Protein AF-A0AAJ2TAB6-F1 (afdb_monomer_lite)

Sequence (459 aa):
GFGIHHCTPSIFWYNSMVNNMILDPRMSVGETIATPDCRAKLVYSSDSETVVTPAGTFKNCSYYKSSGEKAGLTSCETWFCPGVGIVAQNWTRHGDSHRCELSEYSVKGDGLLPLEVGNKWNYKLIDAERIYDSESIFEVIYNDGNTVNLSGSCYLRPASYKDTWEGNMLRARENYYRGKGKDEYLDPSILKYLDRAETQAETRRQKVHTKYAKRVMTRIMNTDRSVKPDCTEIGRWNFFGVETIKRDGTDVLHDADMRKYSFEWKICDYWSDETSKILYNFLYEIISDDNGRLWSDMWVPGYHQETPLIPEKGYDGFTNGKLTIDVLGDETTETPAGVFENCRHVKYSMHAEKGGIWYFKGDFELWYAKGVGLVKLSRPLKTSNIWQLTEYRGTGEGYFPFGDGFFRRYEPETLGEGLHASVEYEFVADGEQMYIIKDALGTQDREVFEELERRAKEQ

pLDDT: mean 92.01, std 8.7, range [25.64, 98.75]

Secondary structure (DSSP, 8-state):
---STTTS--HHHHHTTTTT-S--TTPPTT-EEE-TTSSEEEEEEEEEEEEEETTEEEEEEEEEEEEEEETTEEEEEEEEETTTEEEEEEEEETTEEEEEEEEEEE--SSSSS---TT-EEEEEEE-SSEEEEEEEEEEEEEE-SS-EEEEEEEEEEEEEE-SSHHHHHHHHHHHSEESSGGG-EE-GGGHHHHHHHHHH--SHHHHHHHHHHHHHHHHHHHT-TTT-TT-SEEESEEEEEEEEEEEETTEEEEE---TTS-EEEE--TT--TTGGGGGGG-TTHHHHHHHS-SEETT--TT-EEEEEE-GGGT-TT-BSEEEEEEEEEEEEEEETTEEEEEEEEEEEEEE-SB-S-GGG-EEEEEEEETTTEEEEEEEE-SSEEEEEEEEEE---SSSS---TT-EEEEEES---TTEEEEEEEEEEEETTEEEEEEEEEEEEEHHHHHHHHHHHHH-

Structure (mmCIF, N/CA/C/O backbone):
data_AF-A0AAJ2TAB6-F1
#
_entry.id   AF-A0AAJ2TAB6-F1
#
loop_
_atom_site.group_PDB
_atom_site.id
_atom_site.type_symbol
_atom_site.label_atom_id
_atom_site.label_alt_id
_atom_site.label_comp_id
_atom_site.label_asym_id
_atom_site.label_entity_id
_atom_site.label_seq_id
_atom_site.pdbx_PDB_ins_code
_atom_site.Cartn_x
_atom_site.Cartn_y
_atom_site.Cartn_z
_atom_site.occupancy
_atom_site.B_iso_or_equiv
_atom_site.auth_seq_id
_atom_site.auth_comp_id
_atom_site.auth_asym_id
_atom_site.auth_atom_id
_atom_site.pdbx_PDB_model_num
ATOM 1 N N . GLY A 1 1 ? 2.211 15.617 8.574 1.00 25.64 1 GLY A N 1
ATOM 2 C CA . GLY A 1 1 ? 1.386 15.295 9.751 1.00 25.64 1 GLY A CA 1
ATOM 3 C C . GLY A 1 1 ? -0.078 15.334 9.380 1.00 25.64 1 GLY A C 1
ATOM 4 O O . GLY A 1 1 ? -0.775 16.243 9.794 1.00 25.64 1 GLY A O 1
ATOM 5 N N . PHE A 1 2 ? -0.524 14.366 8.587 1.00 29.45 2 PHE A N 1
ATOM 6 C CA . PHE A 1 2 ? -1.915 13.919 8.568 1.00 29.45 2 PHE A CA 1
ATOM 7 C C . PHE A 1 2 ? -1.942 12.771 9.580 1.00 29.45 2 PHE A C 1
ATOM 9 O O . PHE A 1 2 ? -1.091 11.897 9.439 1.00 29.45 2 PHE A O 1
ATOM 16 N N . GLY A 1 3 ? -2.762 12.765 10.640 1.00 35.72 3 GLY A N 1
ATOM 17 C CA . GLY A 1 3 ? -2.614 11.619 11.554 1.00 35.72 3 GLY A CA 1
ATOM 18 C C . GLY A 1 3 ? -3.420 11.459 12.834 1.00 35.72 3 GLY A C 1
ATOM 19 O O . GLY A 1 3 ? -3.219 10.436 13.468 1.00 35.72 3 GLY A O 1
ATOM 20 N N . ILE A 1 4 ? -4.272 12.393 13.280 1.00 44.47 4 ILE A N 1
ATOM 21 C CA . ILE A 1 4 ? -4.983 12.176 14.569 1.00 44.47 4 ILE A CA 1
ATOM 22 C C . ILE A 1 4 ? -6.487 12.504 14.513 1.00 44.47 4 ILE A C 1
ATOM 24 O O . ILE A 1 4 ? -7.276 11.950 15.274 1.00 44.47 4 ILE A O 1
ATOM 28 N N . HIS A 1 5 ? -6.949 13.329 13.567 1.00 47.50 5 HIS A N 1
ATOM 29 C CA . HIS A 1 5 ? -8.364 13.731 13.528 1.00 47.50 5 HIS A CA 1
ATOM 30 C C . HIS A 1 5 ? -9.346 12.630 13.075 1.00 47.50 5 HIS A C 1
ATOM 32 O O . HIS A 1 5 ? -10.544 12.770 13.316 1.00 47.50 5 HIS A O 1
ATOM 38 N N . HIS A 1 6 ? -8.893 11.558 12.416 1.00 51.75 6 HIS A N 1
ATOM 39 C CA . HIS A 1 6 ? -9.766 10.451 11.979 1.00 51.75 6 HIS A CA 1
ATOM 40 C C . HIS A 1 6 ? -10.062 9.438 13.100 1.00 51.75 6 HIS A C 1
ATOM 42 O O . HIS A 1 6 ? -11.167 8.901 13.150 1.00 51.75 6 HIS A O 1
ATOM 48 N N . CYS A 1 7 ? -9.131 9.260 14.042 1.00 58.00 7 CYS A N 1
ATOM 49 C CA . CYS A 1 7 ? -9.226 8.284 15.131 1.00 58.00 7 CYS A CA 1
ATOM 50 C C . CYS A 1 7 ? -9.629 8.882 16.493 1.00 58.00 7 CYS A C 1
ATOM 52 O O . CYS A 1 7 ? -9.710 8.148 17.475 1.00 58.00 7 CYS A O 1
ATOM 54 N N . THR A 1 8 ? -9.884 10.196 16.577 1.00 66.12 8 THR A N 1
ATOM 55 C CA . THR A 1 8 ? -10.324 10.848 17.826 1.00 66.12 8 THR A CA 1
ATOM 56 C C . THR A 1 8 ? -11.757 10.408 18.171 1.00 66.12 8 THR A C 1
ATOM 58 O O . THR A 1 8 ? -12.668 10.748 17.412 1.00 66.12 8 THR A O 1
ATOM 61 N N . PRO A 1 9 ? -12.009 9.709 19.296 1.00 71.94 9 PRO A N 1
ATOM 62 C CA . PRO A 1 9 ? -13.340 9.204 19.631 1.00 71.94 9 PRO A CA 1
ATOM 63 C C . PRO A 1 9 ? -14.339 10.342 19.891 1.00 71.94 9 PRO A C 1
ATOM 65 O O . PRO A 1 9 ? -14.416 10.905 20.979 1.00 71.94 9 PRO A O 1
ATOM 68 N N . SER A 1 10 ? -15.139 10.688 18.881 1.00 83.81 10 SER A N 1
ATOM 69 C CA . SER A 1 10 ? -16.213 11.690 18.968 1.00 83.81 10 SER A CA 1
ATOM 70 C C . SER A 1 10 ? -17.568 11.009 19.188 1.00 83.81 10 SER A C 1
ATOM 72 O O . SER A 1 10 ? -18.512 11.214 18.427 1.00 83.81 10 SER A O 1
ATOM 74 N N . ILE A 1 11 ? -17.642 10.181 20.234 1.00 88.31 11 ILE A N 1
ATOM 75 C CA . ILE A 1 11 ? -18.688 9.175 20.510 1.00 88.31 11 ILE A CA 1
ATOM 76 C C . ILE A 1 11 ? -20.123 9.656 20.236 1.00 88.31 11 ILE A C 1
ATOM 78 O O . ILE A 1 11 ? -20.888 9.022 19.503 1.00 88.31 11 ILE 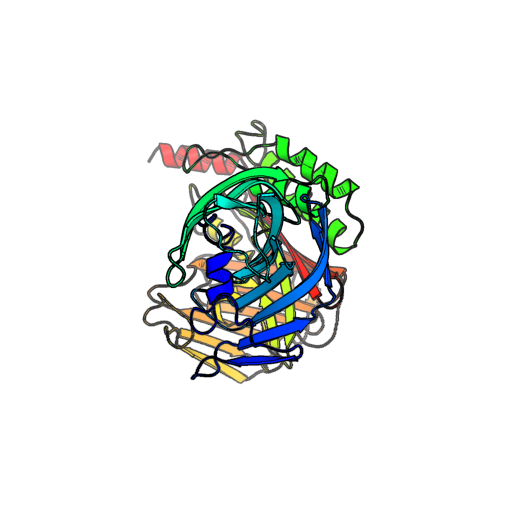A O 1
ATOM 82 N N . PHE A 1 12 ? -20.492 10.797 20.820 1.00 88.94 12 PHE A N 1
ATOM 83 C CA . PHE A 1 12 ? -21.835 11.369 20.701 1.00 88.94 12 PHE A CA 1
ATOM 84 C C . PHE A 1 12 ? -22.065 12.045 19.345 1.00 88.94 12 PHE A C 1
ATOM 86 O O . PHE A 1 12 ? -23.151 11.948 18.776 1.00 88.94 12 PHE A O 1
ATOM 93 N N . TRP A 1 13 ? -21.034 12.688 18.789 1.00 88.19 13 TRP A N 1
ATOM 94 C CA . TRP A 1 13 ? -21.122 13.335 17.481 1.00 88.19 13 TRP A CA 1
ATOM 95 C C . TRP A 1 13 ? -21.309 12.309 16.360 1.00 88.19 13 TRP A C 1
ATOM 97 O O . TRP A 1 13 ? -22.159 12.518 15.495 1.00 88.19 13 TRP A O 1
ATOM 107 N N . TYR A 1 14 ? -20.599 11.176 16.404 1.00 88.12 14 TYR A N 1
ATOM 108 C CA . TYR A 1 14 ? -20.730 10.113 15.401 1.00 88.12 14 TYR A CA 1
ATOM 109 C C . TYR A 1 14 ? -22.141 9.508 15.357 1.00 88.12 14 TYR A C 1
ATOM 111 O O . TYR A 1 14 ? -22.612 9.157 14.279 1.00 88.12 14 TYR A O 1
ATOM 119 N N . ASN A 1 15 ? -22.848 9.447 16.491 1.00 87.06 15 ASN A N 1
ATOM 120 C CA . ASN A 1 15 ? -24.252 9.020 16.521 1.00 87.06 15 ASN A CA 1
ATOM 121 C C . ASN A 1 15 ? -25.215 10.053 15.927 1.00 87.06 15 ASN A C 1
ATOM 123 O O . ASN A 1 15 ? -26.248 9.681 15.389 1.00 87.06 15 ASN A O 1
ATOM 127 N N . SER A 1 16 ? -24.861 11.341 15.938 1.00 88.06 16 SER A N 1
ATOM 128 C CA . SER A 1 16 ? -25.707 12.432 15.429 1.00 88.06 16 SER A CA 1
ATOM 129 C C . SER A 1 16 ? -25.766 12.535 13.893 1.00 88.06 16 SER A C 1
ATOM 131 O O . SER A 1 16 ? -26.128 13.575 13.334 1.00 88.06 16 SER A O 1
ATOM 133 N N . MET A 1 17 ? -25.362 11.490 13.165 1.00 85.00 17 MET A N 1
ATOM 134 C CA . MET A 1 17 ? -25.248 11.524 11.704 1.00 85.00 17 MET A CA 1
ATOM 135 C C . MET A 1 17 ? -26.592 11.820 11.028 1.00 85.00 17 MET A C 1
ATOM 137 O O . MET A 1 17 ? -26.655 12.646 10.118 1.00 85.00 17 MET A O 1
ATOM 141 N N . VAL A 1 18 ? -27.672 11.206 11.511 1.00 88.81 18 VAL A N 1
ATOM 142 C CA . VAL A 1 18 ? -29.007 11.304 10.912 1.00 88.81 18 VAL A CA 1
ATOM 143 C C . VAL A 1 18 ? -29.822 12.353 11.656 1.00 88.81 18 VAL A C 1
ATOM 145 O O . VAL A 1 18 ? -30.087 12.211 12.844 1.00 88.81 18 VAL A O 1
ATOM 148 N N . ASN A 1 19 ? -30.203 13.432 10.965 1.00 87.06 19 ASN A N 1
ATOM 149 C CA . ASN A 1 19 ? -31.017 14.530 11.510 1.00 87.06 19 ASN A CA 1
ATOM 150 C C . ASN A 1 19 ? -30.470 15.163 12.814 1.00 87.06 19 ASN A C 1
ATOM 152 O O . ASN A 1 19 ? -31.238 15.717 13.593 1.00 87.06 19 ASN A O 1
ATOM 156 N N . ASN A 1 20 ? -29.151 15.097 13.057 1.00 86.75 20 ASN A N 1
ATOM 157 C CA . ASN A 1 20 ? -28.505 15.530 14.311 1.00 86.75 20 ASN A CA 1
ATOM 158 C C . ASN A 1 20 ? -29.030 14.816 15.571 1.00 86.75 20 ASN A C 1
ATOM 160 O O . ASN A 1 20 ? -28.888 15.322 16.682 1.00 86.75 20 ASN A O 1
ATOM 164 N N . MET A 1 21 ? -29.616 13.633 15.403 1.00 88.38 21 MET A N 1
ATOM 165 C CA . MET A 1 21 ? -30.231 12.856 16.469 1.00 88.38 21 MET A CA 1
ATOM 166 C C . MET A 1 21 ? -29.274 11.776 16.966 1.00 88.38 21 MET A C 1
ATOM 168 O O . MET A 1 21 ? -28.745 11.018 16.165 1.00 88.38 21 MET A O 1
ATOM 172 N N . ILE A 1 22 ? -29.065 11.698 18.281 1.00 86.69 22 ILE A N 1
ATOM 173 C CA . ILE A 1 22 ? -28.195 10.683 18.902 1.00 86.69 22 ILE A CA 1
ATOM 174 C C . ILE A 1 22 ? -28.931 9.345 19.063 1.00 86.69 22 ILE A C 1
ATOM 176 O O . ILE A 1 22 ? -28.333 8.286 18.905 1.00 86.69 22 ILE A O 1
ATOM 180 N N . LEU A 1 23 ? -30.222 9.403 19.394 1.00 88.06 23 LEU A N 1
ATOM 181 C CA . LEU A 1 23 ? -31.091 8.259 19.649 1.00 88.06 23 LEU A CA 1
ATOM 182 C C . LEU A 1 23 ? -32.547 8.696 19.439 1.00 88.06 23 LEU A C 1
ATOM 184 O O . LEU A 1 23 ? -32.908 9.796 19.859 1.00 88.06 23 LEU A O 1
ATOM 188 N N . ASP A 1 24 ? -33.382 7.833 18.859 1.00 88.75 24 ASP A N 1
ATOM 189 C CA . ASP A 1 24 ? -34.840 7.956 18.955 1.00 88.75 24 ASP A CA 1
ATOM 190 C C . ASP A 1 24 ? -35.382 6.810 19.822 1.00 88.75 24 ASP A C 1
ATOM 192 O O . ASP A 1 24 ? -35.440 5.670 19.358 1.00 88.75 24 ASP A O 1
ATOM 196 N N . PRO A 1 25 ? -35.786 7.074 21.077 1.00 83.44 25 PRO A N 1
ATOM 197 C CA . PRO A 1 25 ? -36.257 6.030 21.984 1.00 83.44 25 PRO A CA 1
ATOM 198 C C . PRO A 1 25 ? -37.608 5.429 21.571 1.00 83.44 25 PRO A C 1
ATOM 200 O O . PRO A 1 25 ? -38.064 4.481 22.202 1.00 83.44 25 PRO A O 1
ATOM 203 N N . ARG A 1 26 ? -38.273 5.985 20.550 1.00 89.44 26 ARG A N 1
ATOM 204 C CA . ARG A 1 26 ? -39.550 5.475 20.033 1.00 89.44 26 ARG A CA 1
ATOM 205 C C . ARG A 1 26 ? -39.356 4.398 18.971 1.00 89.44 26 ARG A C 1
ATOM 207 O O . ARG A 1 26 ? -40.342 3.775 18.589 1.00 89.44 26 ARG A O 1
ATOM 214 N N . MET A 1 27 ? -38.125 4.208 18.488 1.00 93.81 27 MET A N 1
ATOM 215 C CA . MET A 1 27 ? -37.850 3.203 17.473 1.00 93.81 27 MET A CA 1
ATOM 216 C C . MET A 1 27 ? -38.076 1.789 18.008 1.00 93.81 27 MET A C 1
ATOM 218 O O . MET A 1 27 ? -37.669 1.450 19.119 1.00 93.81 27 MET A O 1
ATOM 222 N N . SER A 1 28 ? -38.661 0.947 17.166 1.00 95.12 28 SER A N 1
ATOM 223 C CA . SER A 1 28 ? -38.754 -0.501 17.358 1.00 95.12 28 SER A CA 1
ATOM 224 C C . SER A 1 28 ? -37.686 -1.234 16.542 1.00 95.12 28 SER A C 1
ATOM 226 O O . SER A 1 28 ? -37.179 -0.715 15.546 1.00 95.12 28 SER A O 1
ATOM 228 N N . VAL A 1 29 ? -37.330 -2.454 16.952 1.00 96.69 29 VAL A N 1
ATOM 229 C CA . VAL A 1 29 ? -36.357 -3.278 16.216 1.00 96.69 29 VAL A CA 1
ATOM 230 C C . VAL A 1 29 ? -36.832 -3.493 14.772 1.00 96.69 29 VAL A C 1
ATOM 232 O O . VAL A 1 29 ? -37.985 -3.845 14.529 1.00 96.69 29 VAL A O 1
ATOM 235 N N . GLY A 1 30 ? -35.935 -3.270 13.813 1.00 95.25 30 GLY A N 1
ATOM 236 C CA . GLY A 1 30 ? -36.188 -3.311 12.372 1.00 95.25 30 GLY A CA 1
ATOM 237 C C . GLY A 1 30 ? -36.576 -1.963 11.753 1.00 95.25 30 GLY A C 1
ATOM 238 O O . GLY A 1 30 ? -36.554 -1.833 10.528 1.00 95.25 30 GLY A O 1
ATOM 239 N N . GLU A 1 31 ? -36.900 -0.944 12.554 1.00 96.69 31 GLU A N 1
ATOM 240 C CA . GLU A 1 31 ? -37.266 0.369 12.023 1.00 96.69 31 GLU A CA 1
ATOM 241 C C . GLU A 1 31 ? -36.066 1.135 11.459 1.00 96.69 31 GLU A C 1
ATOM 243 O O . GLU A 1 31 ? -34.920 0.993 11.895 1.00 96.69 31 GLU A O 1
ATOM 248 N N . THR A 1 32 ? -36.356 1.983 10.470 1.00 94.75 32 THR A N 1
ATOM 249 C CA . THR A 1 32 ? -35.375 2.827 9.785 1.00 94.75 32 THR A CA 1
ATOM 250 C C . THR A 1 32 ? -35.862 4.269 9.730 1.00 94.75 32 THR A C 1
ATOM 252 O O . THR A 1 32 ? -36.973 4.537 9.279 1.00 94.75 32 THR A O 1
ATOM 255 N N . ILE A 1 33 ? -34.995 5.205 10.112 1.00 93.50 33 ILE A N 1
ATOM 256 C CA . ILE A 1 33 ? -35.177 6.646 9.913 1.00 93.50 33 ILE A CA 1
ATOM 257 C C . ILE A 1 33 ? -34.182 7.103 8.850 1.00 93.50 33 ILE A C 1
ATOM 259 O O . ILE A 1 33 ? -33.009 6.741 8.900 1.00 93.50 33 ILE A O 1
ATOM 263 N N . ALA A 1 34 ? -34.631 7.910 7.893 1.00 91.75 34 ALA A N 1
ATOM 264 C CA . ALA A 1 34 ? -33.778 8.494 6.862 1.00 91.75 34 ALA A CA 1
ATOM 265 C C . ALA A 1 34 ? -33.783 10.025 6.939 1.00 91.75 34 ALA A C 1
ATOM 267 O O . ALA A 1 34 ? -34.739 10.639 7.424 1.00 91.75 34 ALA A O 1
ATOM 268 N N . THR A 1 35 ? -32.717 10.653 6.446 1.00 86.50 35 THR A N 1
ATOM 269 C CA . THR A 1 35 ? -32.728 12.091 6.151 1.00 86.50 35 THR A CA 1
ATOM 270 C C . THR A 1 35 ? -33.743 12.396 5.039 1.00 86.50 35 THR A C 1
ATOM 272 O O . THR A 1 35 ? -34.036 11.513 4.229 1.00 86.50 35 THR A O 1
ATOM 275 N N . PRO A 1 36 ? -34.277 13.631 4.941 1.00 85.75 36 PRO A N 1
ATOM 276 C CA . PRO A 1 36 ? -35.247 13.988 3.898 1.00 85.75 36 PRO A CA 1
ATOM 277 C C . PRO A 1 36 ? -34.757 13.721 2.466 1.00 85.75 36 PRO A C 1
ATOM 279 O O . PRO A 1 36 ? -35.545 13.382 1.590 1.00 85.75 36 PRO A O 1
ATOM 282 N N . ASP A 1 37 ? -33.448 13.837 2.236 1.00 83.50 37 ASP A N 1
ATOM 283 C CA . ASP A 1 37 ? -32.783 13.559 0.959 1.00 83.50 37 ASP A CA 1
ATOM 284 C C . ASP A 1 37 ? -32.368 12.084 0.781 1.00 83.50 37 ASP A C 1
ATOM 286 O O . ASP A 1 37 ? -31.726 11.736 -0.207 1.00 83.50 37 ASP A O 1
ATOM 290 N N . CYS A 1 38 ? -32.718 11.215 1.736 1.00 79.88 38 CYS A N 1
ATOM 291 C CA . CYS A 1 38 ? -32.396 9.787 1.780 1.00 79.88 38 CYS A CA 1
ATOM 292 C C . CYS A 1 38 ? -30.896 9.441 1.713 1.00 79.88 38 CYS A C 1
ATOM 294 O O . CYS A 1 38 ? -30.555 8.272 1.505 1.00 79.88 38 CYS A O 1
ATOM 296 N N . ARG A 1 39 ? -29.999 10.419 1.907 1.00 83.94 39 ARG A N 1
ATOM 297 C CA . ARG A 1 39 ? -28.544 10.212 1.834 1.00 83.94 39 ARG A CA 1
ATOM 298 C C . ARG A 1 39 ? -27.944 9.593 3.091 1.00 83.94 39 ARG A C 1
ATOM 300 O O . ARG A 1 39 ? -26.873 9.000 2.998 1.00 83.94 39 ARG A O 1
ATOM 307 N N . ALA A 1 40 ? -28.618 9.695 4.235 1.00 89.25 40 ALA A N 1
ATOM 308 C CA . ALA A 1 40 ? -28.221 9.004 5.454 1.00 89.25 40 ALA A CA 1
ATOM 309 C C . ALA A 1 40 ? -29.407 8.295 6.116 1.00 89.25 40 ALA A C 1
ATOM 311 O O . ALA A 1 40 ? -30.555 8.735 6.016 1.00 89.25 40 ALA A O 1
ATOM 312 N N . LYS A 1 41 ? -29.124 7.171 6.777 1.00 93.00 41 LYS A N 1
ATOM 313 C CA . LYS A 1 41 ? -30.112 6.274 7.385 1.00 93.00 41 LYS A CA 1
ATOM 314 C C . LYS A 1 41 ? -29.630 5.779 8.740 1.00 93.00 41 LYS A C 1
ATOM 316 O O . LYS A 1 41 ? -28.447 5.489 8.885 1.00 93.00 41 LYS A O 1
ATOM 321 N N . LEU A 1 42 ? -30.551 5.661 9.692 1.00 94.50 42 LEU A N 1
ATOM 322 C CA . LEU A 1 42 ? -30.377 5.078 11.020 1.00 94.50 42 LEU A CA 1
ATOM 323 C C . LEU A 1 42 ? -31.321 3.883 11.143 1.00 94.50 42 LEU A C 1
ATOM 325 O O . LEU A 1 42 ? -32.519 4.030 10.914 1.00 94.50 42 LEU A O 1
ATOM 329 N N . VAL A 1 43 ? -30.790 2.725 11.516 1.00 95.25 43 VAL A N 1
ATOM 330 C CA . VAL A 1 43 ? -31.527 1.465 11.658 1.00 95.25 43 VAL A CA 1
ATOM 331 C C . VAL A 1 43 ? -31.378 0.954 13.084 1.00 95.25 43 VAL A C 1
ATOM 333 O O . VAL A 1 43 ? -30.250 0.821 13.564 1.00 95.25 43 VAL A O 1
ATOM 336 N N . TYR A 1 44 ? -32.489 0.621 13.744 1.00 96.81 44 TYR A N 1
ATOM 337 C CA . TYR A 1 44 ? -32.458 -0.103 15.017 1.00 96.81 44 TYR A CA 1
ATOM 338 C C . TYR A 1 44 ? -32.441 -1.607 14.731 1.00 96.81 44 TYR A C 1
ATOM 340 O O . TYR A 1 44 ? -33.435 -2.170 14.289 1.00 96.81 44 TYR A O 1
ATOM 348 N N . SER A 1 45 ? -31.290 -2.253 14.902 1.00 96.44 45 SER A N 1
ATOM 349 C CA . SER A 1 45 ? -31.035 -3.582 14.331 1.00 96.44 45 SER A CA 1
ATOM 350 C C . SER A 1 45 ? -31.291 -4.742 15.297 1.00 96.44 45 SER A C 1
ATOM 352 O O . SER A 1 45 ? -31.707 -5.806 14.853 1.00 96.44 45 SER A O 1
ATOM 354 N N . SER A 1 46 ? -31.038 -4.568 16.596 1.00 96.69 46 SER A N 1
ATOM 355 C CA . SER A 1 46 ? -31.198 -5.623 17.614 1.00 96.69 46 SER A CA 1
ATOM 356 C C . SER A 1 46 ? -31.307 -5.009 19.007 1.00 96.69 46 SER A C 1
ATOM 358 O O . SER A 1 46 ? -30.724 -3.958 19.244 1.00 96.69 46 SER A O 1
ATOM 360 N N . ASP A 1 47 ? -32.013 -5.654 19.931 1.00 96.19 47 ASP A N 1
ATOM 361 C CA . ASP A 1 47 ? -32.149 -5.268 21.346 1.00 96.19 47 ASP A CA 1
ATOM 362 C C . ASP A 1 47 ? -31.668 -6.358 22.323 1.00 96.19 47 ASP A C 1
ATOM 364 O O . ASP A 1 47 ? -31.881 -6.278 23.534 1.00 96.19 47 ASP A O 1
ATOM 368 N N . SER A 1 48 ? -30.992 -7.380 21.798 1.00 96.94 48 SER A N 1
ATOM 369 C CA . SER A 1 48 ? -30.587 -8.579 22.542 1.00 96.94 48 SER A CA 1
ATOM 370 C C . SER A 1 48 ? -29.074 -8.817 22.539 1.00 96.94 48 SER A C 1
ATOM 372 O O . SER A 1 48 ? -28.600 -9.857 23.004 1.00 96.94 48 SER A O 1
ATOM 374 N N . GLU A 1 49 ? -28.293 -7.845 22.056 1.00 97.88 49 GLU A N 1
ATOM 375 C CA . GLU A 1 49 ? -26.847 -8.003 21.919 1.00 97.88 49 GLU A CA 1
ATOM 376 C C . GLU A 1 49 ? -26.166 -8.160 23.282 1.00 97.88 49 GLU A C 1
ATOM 378 O O . GLU A 1 49 ? -26.552 -7.551 24.285 1.00 97.88 49 GLU A O 1
ATOM 383 N N . THR A 1 50 ? -25.109 -8.969 23.312 1.00 98.19 50 THR A N 1
ATOM 384 C CA . THR A 1 50 ? -24.186 -9.036 24.447 1.00 98.19 50 THR A CA 1
ATOM 385 C C . THR A 1 50 ? -22.860 -8.417 24.035 1.00 98.19 50 THR A C 1
ATOM 387 O O . THR A 1 50 ? -22.233 -8.873 23.083 1.00 98.19 50 THR A O 1
ATOM 390 N N . VAL A 1 51 ? -22.420 -7.393 24.764 1.00 97.94 51 VAL A N 1
ATOM 391 C CA . VAL A 1 51 ? -21.186 -6.656 24.480 1.00 97.94 51 VAL A CA 1
ATOM 392 C C . VAL A 1 51 ? -20.212 -6.841 25.634 1.00 97.94 51 VAL A C 1
ATOM 394 O O . VAL A 1 51 ? -20.536 -6.571 26.790 1.00 97.94 51 VAL A O 1
ATOM 397 N N . VAL A 1 52 ? -19.005 -7.300 25.318 1.00 97.69 52 VAL A N 1
ATOM 398 C CA . VAL A 1 52 ? -17.904 -7.421 26.277 1.00 97.69 52 VAL A CA 1
ATOM 399 C C . VAL A 1 52 ? -16.952 -6.254 26.054 1.00 97.69 52 VAL A C 1
ATOM 401 O O . VAL A 1 52 ? -16.528 -6.018 24.927 1.00 97.69 52 VAL A O 1
ATOM 404 N N . THR A 1 53 ? -16.633 -5.528 27.121 1.00 96.94 53 THR A N 1
ATOM 405 C CA . THR A 1 53 ? -15.715 -4.385 27.111 1.00 96.94 53 THR A CA 1
ATOM 406 C C . THR A 1 53 ? -14.806 -4.444 28.343 1.00 96.94 53 THR A C 1
ATOM 408 O O . THR A 1 53 ? -15.042 -5.257 29.245 1.00 96.94 53 THR A O 1
ATOM 411 N N . PRO A 1 54 ? -13.791 -3.567 28.460 1.00 95.56 54 PRO A N 1
ATOM 412 C CA . PRO A 1 54 ? -12.986 -3.496 29.678 1.00 95.56 54 PRO A CA 1
ATOM 413 C C . PRO A 1 54 ? -13.792 -3.139 30.941 1.00 95.56 54 PRO A C 1
ATOM 415 O O . PRO A 1 54 ? -13.387 -3.526 32.034 1.00 95.56 54 PRO A O 1
ATOM 418 N N . ALA A 1 55 ? -14.933 -2.450 30.806 1.00 97.25 55 ALA A N 1
ATOM 419 C CA . ALA A 1 55 ? -15.829 -2.126 31.922 1.00 97.25 55 ALA A CA 1
ATOM 420 C C . ALA A 1 55 ? -16.693 -3.312 32.395 1.00 97.25 55 ALA A C 1
ATOM 422 O O . ALA A 1 55 ? -17.284 -3.241 33.474 1.00 97.25 55 ALA A O 1
ATOM 423 N N . GLY A 1 56 ? -16.807 -4.386 31.603 1.00 97.44 56 GLY A N 1
ATOM 424 C CA . GLY A 1 56 ? -17.586 -5.572 31.954 1.00 97.44 56 GLY A CA 1
ATOM 425 C C . GLY A 1 56 ? -18.312 -6.221 30.775 1.00 97.44 56 GLY A C 1
ATOM 426 O O . GLY A 1 56 ? -18.037 -5.959 29.608 1.00 97.44 56 GLY A O 1
ATOM 427 N N . THR A 1 57 ? -19.251 -7.115 31.092 1.00 98.31 57 THR A N 1
ATOM 428 C CA . THR A 1 57 ? -20.149 -7.744 30.111 1.00 98.31 57 THR A CA 1
ATOM 429 C C . THR A 1 57 ? -21.550 -7.168 30.259 1.00 98.31 57 THR A C 1
ATOM 431 O O . THR A 1 57 ? -22.173 -7.314 31.311 1.00 98.31 57 THR A O 1
ATOM 434 N N . PHE A 1 58 ? -22.052 -6.560 29.191 1.00 98.31 58 PHE A N 1
ATOM 435 C CA . PHE A 1 58 ? -23.369 -5.942 29.113 1.00 98.31 58 PHE A CA 1
ATOM 436 C C . PHE A 1 58 ? -24.283 -6.822 28.264 1.00 98.31 58 PHE A C 1
ATOM 438 O O . PHE A 1 58 ? -23.885 -7.273 27.193 1.00 98.31 58 PHE A O 1
ATOM 445 N N . LYS A 1 59 ? -25.489 -7.109 28.755 1.00 97.88 59 LYS A N 1
ATOM 446 C CA . LYS A 1 59 ? -26.484 -7.954 28.076 1.00 97.88 59 LYS A CA 1
ATOM 447 C C . LYS A 1 59 ? -27.700 -7.121 27.699 1.00 97.88 59 LYS A C 1
ATOM 449 O O . LYS A 1 59 ? -27.965 -6.116 28.355 1.00 97.88 59 LYS A O 1
ATOM 454 N N . ASN A 1 60 ? -28.466 -7.597 26.719 1.00 97.00 60 ASN A N 1
ATOM 455 C CA . ASN A 1 60 ? -29.668 -6.924 26.219 1.00 97.00 60 ASN A CA 1
ATOM 456 C C . ASN A 1 60 ? -29.352 -5.497 25.739 1.00 97.00 60 ASN A C 1
ATOM 458 O O . ASN A 1 60 ? -30.040 -4.535 26.080 1.00 97.00 60 ASN A O 1
ATOM 462 N N . CYS A 1 61 ? -28.232 -5.349 25.028 1.00 98.00 61 CYS A N 1
ATOM 463 C CA . CYS A 1 61 ? -27.833 -4.078 24.454 1.00 98.00 61 CYS A CA 1
ATOM 464 C C . CYS A 1 61 ? -28.601 -3.814 23.155 1.00 98.00 61 CYS A C 1
ATOM 466 O O . CYS A 1 61 ? -28.739 -4.691 22.301 1.00 98.00 61 CYS A O 1
ATOM 468 N N . SER A 1 62 ? -29.027 -2.568 22.989 1.00 97.50 62 SER A N 1
ATOM 469 C CA . SER A 1 62 ? -29.633 -2.047 21.773 1.00 97.50 62 SER A CA 1
ATOM 470 C C . SER A 1 62 ? -28.562 -1.653 20.763 1.00 97.50 62 SER A C 1
ATOM 472 O O . SER A 1 62 ? -27.730 -0.788 21.033 1.00 97.50 62 SER A O 1
ATOM 474 N N . TYR A 1 63 ? -28.596 -2.263 19.586 1.00 97.50 63 TYR A N 1
ATOM 475 C CA . TYR A 1 63 ? -27.666 -2.049 18.488 1.00 97.50 63 TYR A CA 1
ATOM 476 C C . TYR A 1 63 ? -28.289 -1.199 17.381 1.00 97.50 63 TYR A C 1
ATOM 478 O O . TYR A 1 63 ? -29.275 -1.586 16.749 1.00 97.50 63 TYR A O 1
ATOM 486 N N . TYR A 1 64 ? -27.670 -0.051 17.122 1.00 96.19 64 TYR A N 1
ATOM 487 C CA . TYR A 1 64 ? -28.056 0.891 16.080 1.00 96.19 64 TYR A CA 1
ATOM 488 C C . TYR A 1 64 ? -26.966 1.001 15.022 1.00 96.19 64 TYR A C 1
ATOM 490 O O . TYR A 1 64 ? -25.775 1.041 15.337 1.00 96.19 64 TYR A O 1
ATOM 498 N N . LYS A 1 65 ? -27.382 1.120 13.762 1.00 95.12 65 LYS A N 1
ATOM 499 C CA . LYS A 1 65 ? -26.485 1.311 12.624 1.00 95.12 65 LYS A CA 1
ATOM 500 C C . LYS A 1 65 ? -26.881 2.545 11.837 1.00 95.12 65 LYS A C 1
ATOM 502 O O . LYS A 1 65 ? -27.999 2.644 11.342 1.00 95.12 65 LYS A O 1
ATOM 507 N N . SER A 1 66 ? -25.938 3.461 11.688 1.00 92.81 66 SER A N 1
ATOM 508 C CA . SER A 1 66 ? -26.039 4.617 10.811 1.00 92.81 66 SER A CA 1
ATOM 509 C C . SER A 1 66 ? -25.142 4.446 9.586 1.00 92.81 66 SER A C 1
ATOM 511 O O . SER A 1 66 ? -24.039 3.902 9.672 1.00 92.81 66 SER A O 1
ATOM 513 N N . SER A 1 67 ? -25.639 4.882 8.433 1.00 92.44 67 SER A N 1
ATOM 514 C CA . SER A 1 67 ? -24.935 4.854 7.147 1.00 92.44 67 SER A CA 1
ATOM 515 C C . SER A 1 67 ? -25.286 6.093 6.333 1.00 92.44 67 SER A C 1
ATOM 517 O O . SER A 1 67 ? -26.388 6.621 6.474 1.00 92.44 67 SER A O 1
ATOM 519 N N . GLY A 1 68 ? -24.366 6.544 5.487 1.00 88.81 68 GLY A N 1
ATOM 520 C CA . GLY A 1 68 ? -24.488 7.779 4.707 1.00 88.81 68 GLY A CA 1
ATOM 521 C C . GLY A 1 68 ? -23.224 8.617 4.829 1.00 88.81 68 GLY A C 1
ATOM 522 O O . GLY A 1 68 ? -22.326 8.239 5.562 1.00 88.81 68 GLY A O 1
ATOM 523 N N . GLU A 1 69 ? -23.135 9.746 4.132 1.00 84.94 69 GLU A N 1
ATOM 524 C CA . GLU A 1 69 ? -21.962 10.629 4.205 1.00 84.94 69 GLU A CA 1
ATOM 525 C C . GLU A 1 69 ? -22.266 11.861 5.068 1.00 84.94 69 GLU A C 1
ATOM 527 O O . GLU A 1 69 ? -23.241 12.577 4.829 1.00 84.94 69 GLU A O 1
ATOM 532 N N . LYS A 1 70 ? -21.435 12.103 6.090 1.00 83.38 70 LYS A N 1
ATOM 533 C CA . LYS A 1 70 ? -21.416 13.361 6.850 1.00 83.38 70 LYS A CA 1
ATOM 534 C C . LYS A 1 70 ? -19.994 13.694 7.293 1.00 83.38 70 LYS A C 1
ATOM 536 O O . LYS A 1 70 ? -19.472 13.091 8.231 1.00 83.38 70 LYS A O 1
ATOM 541 N N . ALA A 1 71 ? -19.378 14.694 6.663 1.00 80.75 71 ALA A N 1
ATOM 542 C CA . ALA A 1 71 ? -18.026 15.161 6.995 1.00 80.75 71 ALA A CA 1
ATOM 543 C C . ALA A 1 71 ? -16.984 14.017 7.010 1.00 80.75 71 ALA A C 1
ATOM 545 O 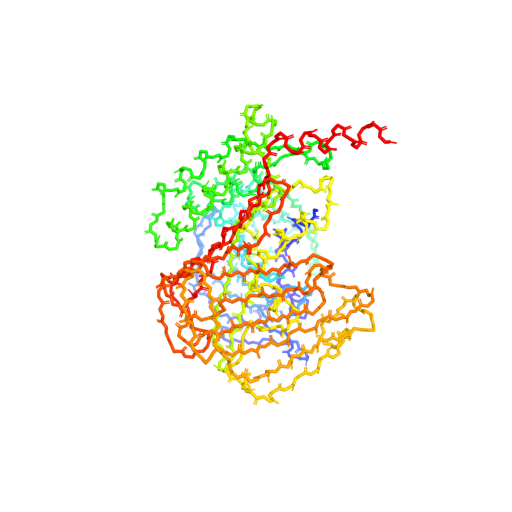O . ALA A 1 71 ? -16.128 13.918 7.905 1.00 80.75 71 ALA A O 1
ATOM 546 N N . GLY A 1 72 ? -17.094 13.134 6.014 1.00 82.81 72 GLY A N 1
ATOM 547 C CA . GLY A 1 72 ? -16.254 11.958 5.815 1.00 82.81 72 GLY A CA 1
ATOM 548 C C . GLY A 1 72 ? -16.657 10.722 6.617 1.00 82.81 72 GLY A C 1
ATOM 549 O O . GLY A 1 72 ? -16.098 9.658 6.364 1.00 82.81 72 GLY A O 1
ATOM 550 N N . LEU A 1 73 ? -17.581 10.828 7.579 1.00 86.12 73 LEU A N 1
ATOM 551 C CA . LEU A 1 73 ? -18.150 9.670 8.273 1.00 86.12 73 LEU A CA 1
ATOM 552 C C . LEU A 1 73 ? -19.099 8.950 7.312 1.00 86.12 73 LEU A C 1
ATOM 554 O O . LEU A 1 73 ? -19.987 9.593 6.759 1.00 86.12 73 LEU A O 1
ATOM 558 N N . THR A 1 74 ? -18.890 7.649 7.122 1.00 91.50 74 THR A N 1
ATOM 559 C CA . THR A 1 74 ? -19.625 6.813 6.150 1.00 91.50 74 THR A CA 1
ATOM 560 C C . THR A 1 74 ? -20.504 5.753 6.815 1.00 91.50 74 THR A C 1
ATOM 562 O O . THR A 1 74 ? -21.569 5.390 6.308 1.00 91.50 74 THR A O 1
ATOM 565 N N . SER A 1 75 ? -20.086 5.286 7.991 1.00 93.81 75 SER A N 1
ATOM 566 C CA . SER A 1 75 ? -20.857 4.381 8.838 1.00 93.81 75 SER A CA 1
ATOM 567 C C . SER A 1 75 ? -20.527 4.585 10.308 1.00 93.81 75 SER A C 1
ATOM 569 O O . SER A 1 75 ? -19.388 4.891 10.661 1.00 93.81 75 SER A O 1
ATOM 571 N N . CYS A 1 76 ? -21.521 4.388 11.170 1.00 94.69 76 CYS A N 1
ATOM 572 C CA . CYS A 1 76 ? -21.332 4.317 12.614 1.00 94.69 76 CYS A CA 1
ATOM 573 C C . CYS A 1 76 ? -22.312 3.309 13.222 1.00 94.69 76 CYS A C 1
ATOM 575 O O . CYS A 1 76 ? -23.516 3.358 12.977 1.00 94.69 76 CYS A O 1
ATOM 577 N N . GLU A 1 77 ? -21.777 2.386 14.002 1.00 96.25 77 GLU A N 1
ATOM 578 C CA . GLU A 1 77 ? -22.461 1.289 14.671 1.00 96.25 77 GLU A CA 1
ATOM 579 C C . GLU A 1 77 ? -22.329 1.498 16.172 1.00 96.25 77 GLU A C 1
ATOM 581 O O . GLU A 1 77 ? -21.212 1.614 16.667 1.00 96.25 77 GLU A O 1
ATOM 586 N N . THR A 1 78 ? -23.441 1.554 16.898 1.00 96.88 78 THR A N 1
ATOM 587 C CA . THR A 1 78 ? -23.434 1.874 18.329 1.00 96.88 78 THR A CA 1
ATOM 588 C C . THR A 1 78 ? -24.251 0.868 19.120 1.00 96.88 78 THR A C 1
ATOM 590 O O . THR A 1 78 ? -25.374 0.535 18.743 1.00 96.88 78 THR A O 1
ATOM 593 N N . TRP A 1 79 ? -23.700 0.441 20.255 1.00 97.94 79 TRP A N 1
ATOM 594 C CA . TRP A 1 79 ? -24.376 -0.407 21.229 1.00 97.94 79 TRP A CA 1
ATOM 595 C C . TRP A 1 79 ? -24.694 0.393 22.489 1.00 97.94 79 TRP A C 1
ATOM 597 O O . TRP A 1 79 ? -23.785 0.901 23.148 1.00 97.94 79 TRP A O 1
ATOM 607 N N . PHE A 1 80 ? -25.976 0.473 22.835 1.00 97.31 80 PHE A N 1
ATOM 608 C CA . PHE A 1 80 ? -26.476 1.088 24.060 1.00 97.31 80 PHE A CA 1
ATOM 609 C C . PHE A 1 80 ? -26.893 0.007 25.055 1.00 97.31 80 PHE A C 1
ATOM 611 O O . PHE A 1 80 ? -27.662 -0.885 24.710 1.00 97.31 80 PHE A O 1
ATOM 618 N N . CYS A 1 81 ? -26.434 0.090 26.299 1.00 97.75 81 CYS A N 1
ATOM 619 C CA . CYS A 1 81 ? -26.926 -0.748 27.385 1.00 97.75 81 CYS A CA 1
ATOM 620 C C . CYS A 1 81 ? -27.893 0.063 28.265 1.00 97.75 81 CYS A C 1
ATOM 622 O O . CYS A 1 81 ? -27.508 1.141 28.737 1.00 97.75 81 CYS A O 1
ATOM 624 N N . PRO A 1 82 ? -29.119 -0.434 28.525 1.00 96.12 82 PRO A N 1
ATOM 625 C CA . PRO A 1 82 ? -30.044 0.198 29.462 1.00 96.12 82 PRO A CA 1
ATOM 626 C C . PRO A 1 82 ? -29.395 0.475 30.826 1.00 96.12 82 PRO A C 1
ATOM 628 O O . PRO A 1 82 ? -28.670 -0.370 31.353 1.00 96.12 82 PRO A O 1
ATOM 631 N N . GLY A 1 83 ? -29.635 1.665 31.381 1.00 96.25 83 GLY A N 1
ATOM 632 C CA . GLY A 1 83 ? -29.071 2.121 32.658 1.00 96.25 83 GLY A CA 1
ATOM 633 C C . GLY A 1 83 ? -27.580 2.472 32.609 1.00 96.25 83 GLY A C 1
ATOM 634 O O . GLY A 1 83 ? -27.012 2.872 33.621 1.00 96.25 83 GLY A O 1
ATOM 635 N N . VAL A 1 84 ? -26.934 2.342 31.446 1.00 97.62 84 VAL A N 1
ATOM 636 C CA . VAL A 1 84 ? -25.508 2.637 31.278 1.00 97.62 84 VAL A CA 1
ATOM 637 C C . VAL A 1 84 ? -25.304 3.702 30.218 1.00 97.62 84 VAL A C 1
ATOM 639 O O . VAL A 1 84 ? -24.667 4.699 30.514 1.00 97.62 84 VAL A O 1
ATOM 642 N N . GLY A 1 85 ? -25.828 3.553 29.003 1.00 96.69 85 GLY A N 1
ATOM 643 C CA . GLY A 1 85 ? -25.448 4.409 27.874 1.00 96.69 85 GLY A CA 1
ATOM 644 C C . GLY A 1 85 ? -24.722 3.634 26.781 1.00 96.69 85 GLY A C 1
ATOM 645 O O . GLY A 1 85 ? -24.909 2.429 26.624 1.00 96.69 85 GLY A O 1
ATOM 646 N N . ILE A 1 86 ? -23.874 4.328 26.025 1.00 96.94 86 ILE A N 1
ATOM 647 C CA . ILE A 1 86 ? -23.049 3.730 24.969 1.00 96.94 86 ILE A CA 1
ATOM 648 C C . ILE A 1 86 ? -21.988 2.829 25.618 1.00 96.94 86 ILE A C 1
ATOM 650 O O . ILE A 1 86 ? -21.205 3.284 26.445 1.00 96.94 86 ILE A O 1
ATOM 654 N N . VAL A 1 87 ? -21.949 1.551 25.240 1.00 97.94 87 VAL A N 1
ATOM 655 C CA . VAL A 1 87 ? -20.947 0.587 25.738 1.00 97.94 87 VAL A CA 1
ATOM 656 C C . VAL A 1 87 ? -19.870 0.274 24.701 1.00 97.94 87 VAL A C 1
ATOM 658 O O . VAL A 1 87 ? -18.727 0.002 25.057 1.00 97.94 87 VAL A O 1
ATOM 661 N N . ALA A 1 88 ? -20.192 0.371 23.413 1.00 97.06 88 ALA A N 1
ATOM 662 C CA . ALA A 1 88 ? -19.230 0.243 22.324 1.00 97.06 88 ALA A CA 1
ATOM 663 C C . ALA A 1 88 ? -19.697 1.031 21.099 1.00 97.06 88 ALA A C 1
ATOM 665 O O . ALA A 1 88 ? -20.896 1.270 20.923 1.00 97.06 88 ALA A O 1
ATOM 666 N N . GLN A 1 89 ? -18.750 1.394 20.238 1.00 95.38 89 GLN A N 1
ATOM 667 C CA . GLN A 1 89 ? -19.040 2.004 18.946 1.00 95.38 89 GLN A CA 1
ATOM 668 C C . GLN A 1 89 ? -17.966 1.637 17.919 1.00 95.38 89 GLN A C 1
ATOM 670 O O . GLN A 1 89 ? -16.776 1.688 18.226 1.00 95.38 89 GLN A O 1
ATOM 675 N N . ASN A 1 90 ? -18.391 1.307 16.699 1.00 95.00 90 ASN A N 1
ATOM 676 C CA . ASN A 1 90 ? -17.523 1.251 15.526 1.00 95.00 90 ASN A CA 1
ATOM 677 C C . ASN A 1 90 ? -17.861 2.426 14.607 1.00 95.00 90 ASN A C 1
ATOM 679 O O . ASN A 1 90 ? -19.033 2.769 14.454 1.00 95.00 90 ASN A O 1
ATOM 683 N N . TRP A 1 91 ? -16.873 3.017 13.947 1.00 92.25 91 TRP A N 1
ATOM 684 C CA . TRP A 1 91 ? -17.119 4.037 12.930 1.00 92.25 91 TRP A CA 1
ATOM 685 C C . TRP A 1 91 ? -16.126 3.940 11.785 1.00 92.25 91 TRP A C 1
ATOM 687 O O . TRP A 1 91 ? -14.978 3.557 11.992 1.00 92.25 91 TRP A O 1
ATOM 697 N N . THR A 1 92 ? -16.565 4.334 10.591 1.00 90.12 92 THR A N 1
ATOM 698 C CA . THR A 1 92 ? -15.712 4.433 9.405 1.00 90.12 92 THR A CA 1
ATOM 699 C C . THR A 1 92 ? -15.708 5.867 8.913 1.00 90.12 92 THR A C 1
ATOM 701 O O . THR A 1 92 ? -16.757 6.414 8.555 1.00 90.12 92 THR A O 1
ATOM 704 N N . ARG A 1 93 ? -14.531 6.494 8.889 1.00 85.38 93 ARG A N 1
ATOM 705 C CA . ARG A 1 93 ? -14.352 7.882 8.468 1.00 85.38 93 ARG A CA 1
ATOM 706 C C . ARG A 1 93 ? -13.181 7.996 7.501 1.00 85.38 93 ARG A C 1
ATOM 708 O O . ARG A 1 93 ? -12.086 7.565 7.822 1.00 85.38 93 ARG A O 1
ATOM 715 N N . HIS A 1 94 ? -13.413 8.603 6.337 1.00 81.56 94 HIS A N 1
ATOM 716 C CA . HIS A 1 94 ? -12.417 8.701 5.260 1.00 81.56 94 HIS A CA 1
ATOM 717 C C . HIS A 1 94 ? -11.821 7.336 4.853 1.00 81.56 94 HIS A C 1
ATOM 719 O O . HIS A 1 94 ? -10.652 7.254 4.509 1.00 81.56 94 HIS A O 1
ATOM 725 N N . GLY A 1 95 ? -12.625 6.266 4.914 1.00 77.44 95 GLY A N 1
ATOM 726 C CA . GLY A 1 95 ? -12.194 4.895 4.608 1.00 77.44 95 GLY A CA 1
ATOM 727 C C . GLY A 1 95 ? -11.589 4.131 5.792 1.00 77.44 95 GLY A C 1
ATOM 728 O O . GLY A 1 95 ? -11.609 2.902 5.786 1.00 77.44 95 GLY A O 1
ATOM 729 N N . ASP A 1 96 ? -11.155 4.820 6.849 1.00 79.62 96 ASP A N 1
ATOM 730 C CA . ASP A 1 96 ? -10.572 4.183 8.030 1.00 79.62 96 ASP A CA 1
ATOM 731 C C . ASP A 1 96 ? -11.646 3.775 9.031 1.00 79.62 96 ASP A C 1
ATOM 733 O O . ASP A 1 96 ? -12.485 4.586 9.431 1.00 79.62 96 ASP A O 1
ATOM 737 N N . SER A 1 97 ? -11.613 2.508 9.446 1.00 86.94 97 SER A N 1
ATOM 738 C CA . SER A 1 97 ? -12.541 1.960 10.434 1.00 86.94 97 SER A CA 1
ATOM 739 C C . SER A 1 97 ? -11.887 1.842 11.804 1.00 86.94 97 SER A C 1
ATOM 741 O O . SER A 1 97 ? -10.768 1.348 11.938 1.00 86.94 97 SER A O 1
ATOM 743 N N . HIS A 1 98 ? -12.611 2.264 12.831 1.00 89.00 98 HIS A N 1
ATOM 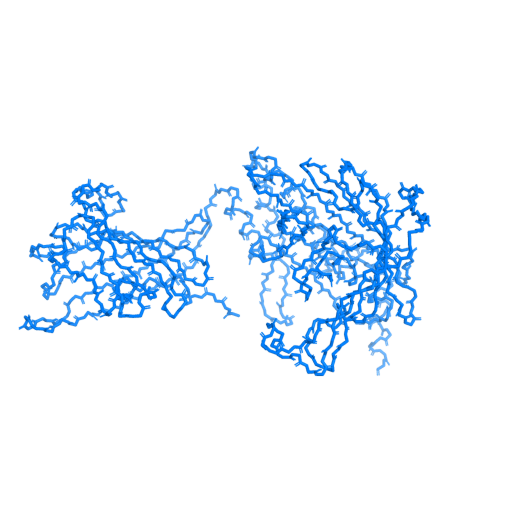744 C CA . HIS A 1 98 ? -12.156 2.310 14.211 1.00 89.00 98 HIS A CA 1
ATOM 745 C C . HIS A 1 98 ? -13.220 1.749 15.146 1.00 89.00 98 HIS A C 1
ATOM 747 O O 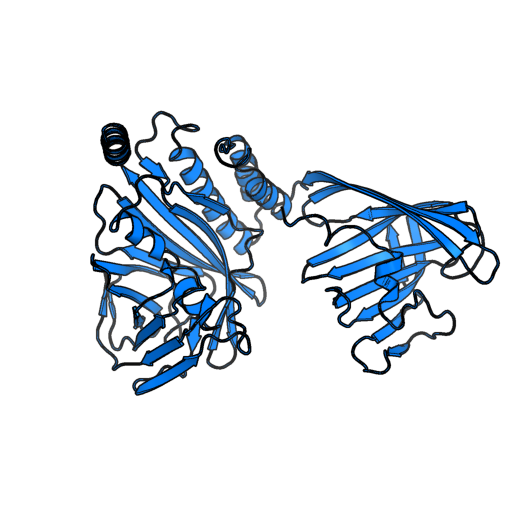. HIS A 1 98 ? -14.408 1.721 14.819 1.00 89.00 98 HIS A O 1
ATOM 753 N N . ARG A 1 99 ? -12.783 1.336 16.336 1.00 92.25 99 ARG A N 1
ATOM 754 C CA . ARG A 1 99 ? -13.651 0.863 17.408 1.00 92.25 99 ARG A CA 1
ATOM 755 C C . ARG A 1 99 ? -13.244 1.496 18.724 1.00 92.25 99 ARG A C 1
ATOM 757 O O . ARG A 1 99 ? -12.059 1.597 19.026 1.00 92.25 99 ARG A O 1
ATOM 764 N N . CYS A 1 100 ? -14.219 1.863 19.537 1.00 93.00 100 CYS A N 1
ATOM 765 C CA . CYS A 1 100 ? -14.000 2.230 20.926 1.00 93.00 100 CYS A CA 1
ATOM 766 C C . CYS A 1 100 ? -14.923 1.435 21.842 1.00 93.00 100 CYS A C 1
ATOM 768 O O . CYS A 1 100 ? -16.049 1.081 21.480 1.00 93.00 100 CYS A O 1
ATOM 770 N N . GLU A 1 101 ? -14.451 1.205 23.055 1.00 95.38 101 GLU A N 1
ATOM 771 C CA . GLU A 1 101 ? -15.163 0.424 24.054 1.00 95.38 101 GLU A CA 1
ATOM 772 C C . GLU A 1 101 ? -15.166 1.147 25.393 1.00 95.38 101 GLU A C 1
ATOM 774 O O . GLU A 1 101 ? -14.190 1.803 25.765 1.00 95.38 101 GLU A O 1
ATOM 779 N N . LEU A 1 102 ? -16.275 1.024 26.118 1.00 97.25 102 LEU A N 1
ATOM 780 C CA . LEU A 1 102 ? -16.424 1.583 27.451 1.00 97.25 102 LEU A CA 1
ATOM 781 C C . LEU A 1 102 ? -15.445 0.893 28.399 1.00 97.25 102 LEU A C 1
ATOM 783 O O . LEU A 1 102 ? -15.488 -0.329 28.560 1.00 97.25 102 LEU A O 1
ATOM 787 N N . SER A 1 103 ? -14.571 1.669 29.033 1.00 96.00 103 SER A N 1
ATOM 788 C CA . SER A 1 103 ? -13.595 1.158 29.991 1.00 96.00 103 SER A CA 1
ATOM 789 C C . SER A 1 103 ? -14.004 1.386 31.434 1.00 96.00 103 SER A C 1
ATOM 791 O O . SER A 1 103 ? -13.761 0.524 32.269 1.00 96.00 103 SER A O 1
ATOM 793 N N . GLU A 1 104 ? -14.635 2.521 31.724 1.00 97.31 104 GLU A N 1
ATOM 794 C CA . GLU A 1 104 ? -15.118 2.873 33.060 1.00 97.31 104 GLU A CA 1
ATOM 795 C C . GLU A 1 104 ? -16.371 3.740 32.934 1.00 97.31 104 GLU A C 1
ATOM 797 O O . GLU A 1 104 ? -16.528 4.482 31.963 1.00 97.31 104 GLU A O 1
ATOM 802 N N . TYR A 1 105 ? -17.264 3.668 33.917 1.00 97.88 105 TYR A N 1
ATOM 803 C CA . TYR A 1 105 ? -18.450 4.515 33.958 1.00 97.88 105 TYR A CA 1
ATOM 804 C C . TYR A 1 105 ? -18.929 4.737 35.390 1.00 97.88 105 TYR A C 1
ATOM 806 O O . TYR A 1 105 ? -18.693 3.927 36.285 1.00 97.88 105 TYR A O 1
ATOM 814 N N . SER A 1 106 ? -19.626 5.850 35.589 1.00 97.75 106 SER A N 1
ATOM 815 C CA . SER A 1 106 ? -20.371 6.173 36.803 1.00 97.75 106 SER A CA 1
ATOM 816 C C . SER A 1 106 ? -21.686 6.795 36.362 1.00 97.75 106 SER A C 1
ATOM 818 O O . SER A 1 106 ? -21.713 7.958 35.964 1.00 97.75 106 SER A O 1
ATOM 820 N N . VAL A 1 107 ? -22.756 6.004 36.372 1.00 97.62 107 VAL A N 1
ATOM 821 C CA . VAL A 1 107 ? -24.048 6.368 35.778 1.00 97.62 107 VAL A CA 1
ATOM 822 C C . VAL A 1 107 ? -25.174 6.077 36.762 1.00 97.62 107 VAL A C 1
ATOM 824 O O . VAL A 1 107 ? -25.147 5.078 37.482 1.00 97.62 107 VAL A O 1
ATOM 827 N N . LYS A 1 108 ? -26.154 6.978 36.788 1.00 94.81 108 LYS A N 1
ATOM 828 C CA . LYS A 1 108 ? -27.428 6.866 37.495 1.00 94.81 108 LYS A CA 1
ATOM 829 C C . LYS A 1 108 ? -28.581 7.147 36.534 1.00 94.81 108 LYS A C 1
ATOM 831 O O . LYS A 1 108 ? -28.393 7.804 35.505 1.00 94.81 108 LYS A O 1
ATOM 836 N N . GLY A 1 109 ? -29.759 6.666 36.907 1.00 92.00 109 GLY A N 1
ATOM 837 C CA . GLY A 1 109 ? -30.973 6.789 36.113 1.00 92.00 109 GLY A CA 1
ATOM 838 C C . GLY A 1 109 ? -31.175 5.626 35.144 1.00 92.00 109 GLY A C 1
ATOM 839 O O . GLY A 1 109 ? -30.343 4.727 35.021 1.00 92.00 109 GLY A O 1
ATOM 840 N N . ASP A 1 110 ? -32.314 5.665 34.461 1.00 91.50 110 ASP A N 1
ATOM 841 C CA . ASP A 1 110 ? -32.795 4.591 33.596 1.00 91.50 110 ASP A CA 1
ATOM 842 C C . ASP A 1 110 ? -32.725 4.968 32.105 1.00 91.50 110 ASP A C 1
ATOM 844 O O . ASP A 1 110 ? -32.420 6.100 31.722 1.00 91.50 110 ASP A O 1
ATOM 848 N N . GLY A 1 111 ? -33.052 4.002 31.242 1.00 92.75 111 GLY A N 1
ATOM 849 C CA . GLY A 1 111 ? -33.131 4.188 29.792 1.00 92.75 111 GLY A CA 1
ATOM 850 C C . GLY A 1 111 ? -31.819 3.908 29.057 1.00 92.75 111 GLY A C 1
ATOM 851 O O . GLY A 1 111 ? -30.809 3.544 29.652 1.00 92.75 111 GLY A O 1
ATOM 852 N N . LEU A 1 112 ? -31.845 4.034 27.727 1.00 93.50 112 LEU A N 1
ATOM 853 C CA . LEU A 1 112 ? -30.700 3.698 26.867 1.00 93.50 112 LEU A CA 1
ATOM 854 C C . LEU A 1 112 ? -29.553 4.703 26.951 1.00 93.50 112 LEU A C 1
ATOM 856 O O . LEU A 1 112 ? -28.417 4.339 26.669 1.00 93.50 112 LEU A O 1
ATOM 860 N N . LEU A 1 113 ? -29.842 5.950 27.319 1.00 93.94 113 LEU A N 1
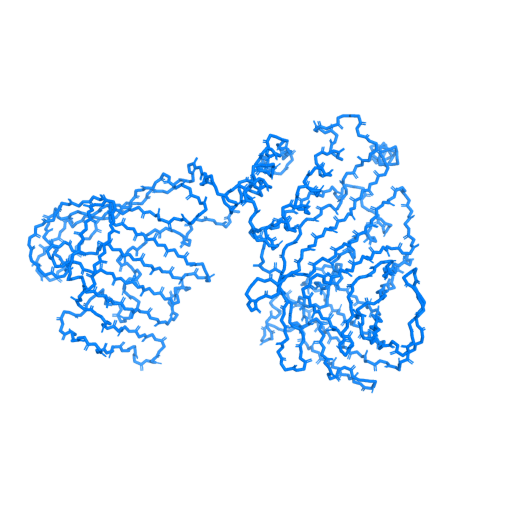ATOM 861 C CA . LEU A 1 113 ? -28.837 6.982 27.527 1.00 93.94 113 LEU A CA 1
ATOM 862 C C . LEU A 1 113 ? -29.223 7.829 28.748 1.00 93.94 113 LEU A C 1
ATOM 864 O O . LEU A 1 113 ? -29.947 8.813 28.597 1.00 93.94 113 LEU A O 1
ATOM 868 N N . PRO A 1 114 ? -28.787 7.443 29.959 1.00 94.75 114 PRO A N 1
ATOM 869 C CA . PRO A 1 114 ? -29.108 8.186 31.173 1.00 94.75 114 PRO A CA 1
ATOM 870 C C . PRO A 1 114 ? -28.323 9.502 31.227 1.00 94.75 114 PRO A C 1
ATOM 872 O O . PRO A 1 114 ? -27.093 9.496 31.238 1.00 94.75 114 PRO A O 1
ATOM 875 N N . LEU A 1 115 ? -29.017 10.642 31.280 1.00 94.69 115 LEU A N 1
ATOM 876 C CA . LEU A 1 115 ? -28.417 11.984 31.177 1.00 94.69 115 LEU A CA 1
ATOM 877 C C . LEU A 1 115 ? -28.477 12.781 32.492 1.00 94.69 115 LEU A C 1
ATOM 879 O O . LEU A 1 115 ? -28.591 14.004 32.474 1.00 94.69 115 LEU A O 1
ATOM 883 N N . GLU A 1 116 ? -28.437 12.121 33.648 1.00 96.56 116 GLU A N 1
ATOM 884 C CA . GLU A 1 116 ? -28.372 12.823 34.935 1.00 96.56 116 GLU A CA 1
ATOM 885 C C . GLU A 1 116 ? -27.037 13.568 35.093 1.00 96.56 116 GLU A C 1
ATOM 887 O O . GLU A 1 116 ? -25.989 13.080 34.669 1.00 96.56 116 GLU A O 1
ATOM 892 N N . VAL A 1 117 ? -27.062 14.755 35.712 1.00 97.69 117 VAL A N 1
ATOM 893 C CA . VAL A 1 117 ? -25.840 15.535 35.980 1.00 97.69 117 VAL A CA 1
ATOM 894 C C . VAL A 1 117 ? -24.872 14.716 36.837 1.00 97.69 117 VAL A C 1
ATOM 896 O O . VAL A 1 117 ? -25.253 14.167 37.870 1.00 97.69 117 VAL A O 1
ATOM 899 N N . GLY A 1 118 ? -23.612 14.655 36.409 1.00 97.56 118 GLY A N 1
ATOM 900 C CA . GLY A 1 118 ? -22.557 13.840 37.009 1.00 97.56 118 GLY A CA 1
ATOM 901 C C . GLY A 1 118 ? -22.431 12.431 36.421 1.00 97.56 118 GLY A C 1
ATOM 902 O O . GLY A 1 118 ? -21.482 11.726 36.769 1.00 97.56 118 GLY A O 1
ATOM 903 N N . ASN A 1 119 ? -23.332 12.010 35.522 1.00 98.25 119 ASN A N 1
ATOM 904 C CA . ASN A 1 119 ? -23.129 10.779 34.760 1.00 98.25 119 ASN A CA 1
ATOM 905 C C . ASN A 1 119 ? -21.888 10.913 33.880 1.00 98.25 119 ASN A C 1
ATOM 907 O O . ASN A 1 119 ? -21.725 11.908 33.168 1.00 98.25 119 ASN A O 1
ATOM 911 N N . LYS A 1 120 ? -21.019 9.903 33.936 1.00 97.69 120 LYS A N 1
ATOM 912 C CA . LYS A 1 120 ? -19.697 9.926 33.317 1.00 97.69 120 LYS A CA 1
ATOM 913 C C . LYS A 1 120 ? -19.366 8.600 32.645 1.00 97.69 120 LYS A C 1
ATOM 915 O O . LYS A 1 120 ? -19.573 7.536 33.228 1.00 97.69 120 LYS A O 1
ATOM 920 N N . TRP A 1 121 ? -18.761 8.687 31.465 1.00 97.62 121 TRP A N 1
ATOM 921 C CA . TRP A 1 121 ? -18.252 7.558 30.688 1.00 97.62 121 TRP A CA 1
ATOM 922 C C . TRP A 1 121 ? -16.804 7.797 30.296 1.00 97.62 121 TRP A C 1
ATOM 924 O O . TRP A 1 121 ? -16.450 8.909 29.906 1.00 97.62 121 TRP A O 1
ATOM 934 N N . ASN A 1 122 ? -15.988 6.751 30.361 1.00 96.00 122 ASN A N 1
ATOM 935 C CA . ASN A 1 122 ? -14.633 6.737 29.830 1.00 96.00 122 ASN A CA 1
ATOM 936 C C . ASN A 1 122 ? -14.504 5.623 28.787 1.00 96.00 122 ASN A C 1
ATOM 938 O O . ASN A 1 122 ? -14.862 4.475 29.063 1.00 96.00 122 ASN A O 1
ATOM 942 N N . TYR A 1 123 ? -13.991 5.958 27.608 1.00 94.25 123 TYR A N 1
ATOM 943 C CA . TYR A 1 123 ? -13.814 5.034 26.493 1.00 94.25 123 TYR A CA 1
ATOM 944 C C . TYR A 1 123 ? -12.341 4.871 26.129 1.00 94.25 123 TYR A C 1
ATOM 946 O O . TYR A 1 123 ? -11.554 5.817 26.205 1.00 94.25 123 TYR A O 1
ATOM 954 N N . LYS A 1 124 ? -11.995 3.673 25.652 1.00 91.19 124 LYS A N 1
ATOM 955 C CA . LYS A 1 124 ? -10.681 3.354 25.086 1.00 91.19 124 LYS A CA 1
ATOM 956 C C . LYS A 1 124 ? -10.797 3.029 23.608 1.00 91.19 124 LYS A C 1
ATOM 958 O O . LYS A 1 124 ? -11.720 2.326 23.195 1.00 91.19 124 LYS A O 1
ATOM 963 N N . LEU A 1 125 ? -9.842 3.523 22.823 1.00 89.81 125 LEU A N 1
ATOM 964 C CA . LEU A 1 125 ? -9.705 3.155 21.418 1.00 89.81 125 LEU A CA 1
ATOM 965 C C . LEU A 1 125 ? -9.149 1.729 21.323 1.00 89.81 125 LEU A C 1
ATOM 967 O O . LEU A 1 125 ? -8.138 1.404 21.948 1.00 89.81 125 LEU A O 1
ATOM 971 N N . ILE A 1 126 ? -9.802 0.892 20.525 1.00 88.50 126 ILE A N 1
ATOM 972 C CA . ILE A 1 126 ? -9.382 -0.473 20.232 1.00 88.50 126 ILE A CA 1
ATOM 973 C C . ILE A 1 126 ? -8.842 -0.498 18.806 1.00 88.50 126 ILE A C 1
ATOM 975 O O . ILE A 1 126 ? -9.571 -0.257 17.846 1.00 88.50 126 ILE A O 1
ATOM 979 N N . ASP A 1 127 ? -7.554 -0.800 18.679 1.00 85.62 127 ASP A N 1
ATOM 980 C CA . ASP A 1 127 ? -6.853 -0.890 17.400 1.00 85.62 127 ASP A CA 1
ATOM 981 C C . ASP A 1 127 ? -6.282 -2.302 17.219 1.00 85.62 127 ASP A C 1
ATOM 983 O O . ASP A 1 127 ? -5.901 -2.963 18.190 1.00 85.62 127 ASP A O 1
ATOM 987 N N . ALA A 1 128 ? -6.274 -2.807 15.986 1.00 79.62 128 ALA A N 1
ATOM 988 C CA . ALA A 1 128 ? -5.811 -4.159 15.680 1.00 79.62 128 ALA A CA 1
ATOM 989 C C . ALA A 1 128 ? -4.283 -4.302 15.781 1.00 79.62 128 ALA A C 1
ATOM 991 O O . ALA A 1 128 ? -3.804 -5.391 16.077 1.00 79.62 128 ALA A O 1
ATOM 992 N N . GLU A 1 129 ? -3.535 -3.216 15.599 1.00 85.62 129 GLU A N 1
ATOM 993 C CA . GLU A 1 129 ? -2.090 -3.217 15.359 1.00 85.62 129 GLU A CA 1
ATOM 994 C C . GLU A 1 129 ? -1.350 -2.400 16.435 1.00 85.62 129 GLU A C 1
ATOM 996 O O . GLU A 1 129 ? -0.284 -2.797 16.922 1.00 85.62 129 GLU A O 1
ATOM 1001 N N . ARG A 1 130 ? -1.933 -1.271 16.855 1.00 88.94 130 ARG A N 1
ATOM 1002 C CA . ARG A 1 130 ? -1.369 -0.337 17.834 1.00 88.94 130 ARG A CA 1
ATOM 1003 C C . ARG A 1 130 ? -1.954 -0.526 19.228 1.00 88.94 130 ARG A C 1
ATOM 1005 O O . ARG A 1 130 ? -3.072 -0.993 19.430 1.00 88.94 130 ARG A O 1
ATOM 1012 N N . ILE A 1 131 ? -1.167 -0.112 20.211 1.00 86.94 131 ILE A N 1
ATOM 1013 C CA . ILE A 1 131 ? -1.601 0.068 21.590 1.00 86.94 131 ILE A CA 1
ATOM 1014 C C . ILE A 1 131 ? -1.549 1.563 21.861 1.00 86.94 131 ILE A C 1
ATOM 1016 O O . ILE A 1 131 ? -0.490 2.191 21.778 1.00 86.94 131 ILE A O 1
ATOM 1020 N N . TYR A 1 132 ? -2.706 2.126 22.181 1.00 86.19 132 TYR A N 1
ATOM 1021 C CA . TYR A 1 132 ? -2.837 3.528 22.527 1.00 86.19 132 TYR A CA 1
ATOM 1022 C C . TYR A 1 132 ? -2.932 3.694 24.037 1.00 86.19 132 TYR A C 1
ATOM 1024 O O . TYR A 1 132 ? -3.710 3.015 24.707 1.00 86.19 132 TYR A O 1
ATOM 1032 N N . ASP A 1 133 ? -2.165 4.647 24.551 1.00 86.88 133 ASP A N 1
ATOM 1033 C CA . ASP A 1 133 ? -2.484 5.299 25.810 1.00 86.88 133 ASP A CA 1
ATOM 1034 C C . ASP A 1 133 ? -3.584 6.317 25.490 1.00 86.88 133 ASP A C 1
ATOM 1036 O O . ASP A 1 133 ? -3.339 7.339 24.840 1.00 86.88 133 ASP A O 1
ATOM 1040 N N . SER A 1 134 ? -4.826 5.942 25.792 1.00 86.88 134 SER A N 1
ATOM 1041 C CA . SER A 1 134 ? -6.014 6.693 25.393 1.00 86.88 134 SER A CA 1
ATOM 1042 C C . SER A 1 134 ? -6.999 6.823 26.537 1.00 86.88 134 SER A C 1
ATOM 1044 O O . SER A 1 134 ? -7.207 5.885 27.309 1.00 86.88 134 SER A O 1
ATOM 1046 N N . GLU A 1 135 ? -7.615 7.993 26.597 1.00 85.88 135 GLU A N 1
ATOM 1047 C CA . GLU A 1 135 ? -8.687 8.317 27.519 1.00 85.88 135 GLU A CA 1
ATOM 1048 C C . GLU A 1 135 ? -9.682 9.219 26.790 1.00 85.88 135 GLU A C 1
ATOM 1050 O O . GLU A 1 135 ? -9.307 10.223 26.185 1.00 85.88 135 GLU A O 1
ATOM 1055 N N . SER A 1 136 ? -10.956 8.845 26.795 1.00 91.81 136 SER A N 1
ATOM 1056 C CA . SER A 1 136 ? -12.028 9.632 26.186 1.00 91.81 136 SER A CA 1
ATOM 1057 C C . SER A 1 136 ? -13.167 9.736 27.179 1.00 91.81 136 SER A C 1
ATOM 1059 O O . SER A 1 136 ? -14.001 8.841 27.284 1.00 91.81 136 SER A O 1
ATOM 1061 N N . ILE A 1 137 ? -13.160 10.829 27.933 1.00 94.50 137 ILE A N 1
ATOM 1062 C CA . ILE A 1 137 ? -14.095 11.088 29.016 1.00 94.50 137 ILE A CA 1
ATOM 1063 C C . ILE A 1 137 ? -15.221 11.979 28.517 1.00 94.50 137 ILE A C 1
ATOM 1065 O O . ILE A 1 137 ? -14.975 13.051 27.966 1.00 94.50 137 ILE A O 1
ATOM 1069 N N . PHE A 1 138 ? -16.448 11.573 28.818 1.00 95.19 138 PHE A N 1
ATOM 1070 C CA . PHE A 1 138 ? -17.638 12.389 28.648 1.00 95.19 138 PHE A CA 1
ATOM 1071 C C . PHE A 1 138 ? -18.405 12.460 29.961 1.00 95.19 138 PHE A C 1
ATOM 1073 O O . PHE A 1 138 ? -18.594 11.436 30.615 1.00 95.19 138 PHE A O 1
ATOM 1080 N N . GLU A 1 139 ? -18.847 13.655 30.340 1.00 96.94 139 GLU A N 1
ATOM 1081 C CA . GLU A 1 139 ? -19.579 13.899 31.583 1.00 96.94 139 GLU A CA 1
ATOM 1082 C C . GLU A 1 139 ? -20.760 14.836 31.340 1.00 96.94 139 GLU A C 1
ATOM 1084 O O . GLU A 1 139 ? -20.617 15.868 30.682 1.00 96.94 139 GLU A O 1
ATOM 1089 N N . VAL A 1 140 ? -21.923 14.505 31.900 1.00 97.31 140 VAL A N 1
ATOM 1090 C CA . VAL A 1 140 ? -23.065 15.420 31.924 1.00 97.31 140 VAL A CA 1
ATOM 1091 C C . VAL A 1 140 ? -22.824 16.493 32.977 1.00 97.31 140 VAL A C 1
ATOM 1093 O O . VAL A 1 140 ? -22.863 16.219 34.173 1.00 97.31 140 VAL A O 1
ATOM 1096 N N . ILE A 1 141 ? -22.633 17.735 32.542 1.00 97.81 141 ILE A N 1
ATOM 1097 C CA . ILE A 1 141 ? -22.362 18.867 33.443 1.00 97.81 141 ILE A CA 1
ATOM 1098 C C . ILE A 1 141 ? -23.594 19.741 33.695 1.00 97.81 141 ILE A C 1
ATOM 1100 O O . ILE A 1 141 ? -23.595 20.568 34.604 1.00 97.81 141 ILE A O 1
ATOM 1104 N N . TYR A 1 142 ? -24.645 19.576 32.891 1.00 97.69 142 TYR A N 1
ATOM 1105 C CA . TYR A 1 142 ? -25.893 20.322 33.015 1.00 97.69 142 TYR A CA 1
ATOM 1106 C C . TYR A 1 142 ? -27.045 19.547 32.377 1.00 97.69 142 TYR A C 1
ATOM 1108 O O . TYR A 1 142 ? -26.881 19.008 31.282 1.00 97.69 142 TYR A O 1
ATOM 1116 N N . ASN A 1 143 ? -28.197 19.525 33.046 1.00 96.56 143 ASN A N 1
ATOM 1117 C CA . ASN A 1 143 ? -29.456 19.007 32.521 1.00 96.56 143 ASN A CA 1
ATOM 1118 C C . ASN A 1 143 ? -30.629 19.733 33.204 1.00 96.56 143 ASN A C 1
ATOM 1120 O O . ASN A 1 143 ? -30.740 19.683 34.429 1.00 96.56 143 ASN A O 1
ATOM 1124 N N . ASP A 1 144 ? -31.488 20.396 32.428 1.00 96.31 144 ASP A N 1
ATOM 1125 C CA . ASP A 1 144 ? -32.718 21.056 32.904 1.00 96.31 144 ASP A CA 1
ATOM 1126 C C . ASP A 1 144 ? -34.013 20.334 32.476 1.00 96.31 144 ASP A C 1
ATOM 1128 O O . ASP A 1 144 ? -35.115 20.843 32.679 1.00 96.31 144 ASP A O 1
ATOM 1132 N N . GLY A 1 145 ? -33.883 19.149 31.875 1.00 91.31 145 GLY A N 1
ATOM 1133 C CA . GLY A 1 145 ? -34.965 18.353 31.299 1.00 91.31 145 GLY A CA 1
ATOM 1134 C C . GLY A 1 145 ? -35.221 18.616 29.811 1.00 91.31 145 GLY A C 1
ATOM 1135 O O . GLY A 1 145 ? -35.775 17.746 29.144 1.00 91.31 145 GLY A O 1
ATOM 1136 N N . ASN A 1 146 ? -34.781 19.757 29.272 1.00 93.00 146 ASN A N 1
ATOM 1137 C CA . ASN A 1 146 ? -34.910 20.109 27.852 1.00 93.00 146 ASN A CA 1
ATOM 1138 C C . ASN A 1 146 ? -33.557 20.139 27.131 1.00 93.00 146 ASN A C 1
ATOM 1140 O O . ASN A 1 146 ? -33.466 19.793 25.954 1.00 93.00 146 ASN A O 1
ATOM 1144 N N . THR A 1 147 ? -32.514 20.568 27.834 1.00 93.31 147 THR A N 1
ATOM 1145 C CA . THR A 1 147 ? -31.162 20.761 27.323 1.00 93.31 147 THR A CA 1
ATOM 1146 C C . THR A 1 147 ? -30.180 20.011 28.201 1.00 93.31 147 THR A C 1
ATOM 1148 O O . THR A 1 147 ? -30.193 20.140 29.425 1.00 93.31 147 THR A O 1
ATOM 1151 N N . VAL A 1 148 ? -29.280 19.271 27.560 1.00 93.94 148 VAL A N 1
ATOM 1152 C CA . VAL A 1 148 ? -28.182 18.567 28.221 1.00 93.94 148 VAL A CA 1
ATOM 1153 C C . VAL A 1 148 ? -26.862 19.067 27.655 1.00 93.94 148 VAL A C 1
ATOM 1155 O O . VAL A 1 148 ? -26.678 19.062 26.439 1.00 93.94 148 VAL A O 1
ATOM 1158 N N . ASN A 1 149 ? -25.931 19.454 28.529 1.00 95.12 149 ASN A N 1
ATOM 1159 C CA . ASN A 1 149 ? -24.564 19.781 28.126 1.00 95.12 149 ASN A CA 1
ATOM 1160 C C . ASN A 1 149 ? -23.606 18.680 28.575 1.00 95.12 149 ASN A C 1
ATOM 1162 O O . ASN A 1 149 ? -23.571 18.307 29.752 1.00 95.12 149 ASN A O 1
ATOM 1166 N N . LEU A 1 150 ? -22.797 18.209 27.629 1.00 93.19 150 LEU A N 1
ATOM 1167 C CA . LEU A 1 150 ? -21.734 17.239 27.854 1.00 93.19 150 LEU A CA 1
ATOM 1168 C C . LEU A 1 150 ? -20.382 17.953 27.820 1.00 93.19 150 LEU A C 1
ATOM 1170 O O . LEU A 1 150 ? -20.061 18.640 26.850 1.00 93.19 150 LEU A O 1
ATOM 1174 N N . SER A 1 151 ? -19.581 17.760 28.862 1.00 93.69 151 SER A N 1
ATOM 1175 C CA . SER A 1 151 ? -18.144 18.011 28.797 1.00 93.69 151 SER A CA 1
ATOM 1176 C C . SER A 1 151 ? -17.467 16.807 28.150 1.00 93.69 151 SER A C 1
ATOM 1178 O O . SER A 1 151 ? -17.826 15.669 28.450 1.00 93.69 151 SER A O 1
ATOM 1180 N N . GLY A 1 152 ? -16.502 17.051 27.264 1.00 91.00 152 GLY A N 1
ATOM 1181 C CA . GLY A 1 152 ? -15.733 16.013 26.586 1.00 91.00 152 GLY A CA 1
ATOM 1182 C C . GLY A 1 152 ? -14.241 16.312 26.659 1.00 91.00 152 GLY A C 1
ATOM 1183 O O . GLY A 1 152 ? -13.814 17.408 26.301 1.00 91.00 152 GLY A O 1
ATOM 1184 N N . SER A 1 153 ? -13.449 15.337 27.095 1.00 89.62 153 SER A N 1
ATOM 1185 C CA . SER A 1 153 ? -11.988 15.381 27.041 1.00 89.62 153 SER A CA 1
ATOM 1186 C C . SER A 1 153 ? -11.481 14.130 26.347 1.00 89.62 153 SER A C 1
ATOM 1188 O O . SER A 1 153 ? -11.895 13.021 26.680 1.00 89.62 153 SER A O 1
ATOM 1190 N N . CYS A 1 154 ? -10.580 14.306 25.387 1.00 86.81 154 CYS A N 1
ATOM 1191 C CA . CYS A 1 154 ? -9.953 13.205 24.680 1.00 86.81 154 CYS A CA 1
ATOM 1192 C C . CYS A 1 154 ? -8.437 13.371 24.717 1.00 86.81 154 CYS A C 1
ATOM 1194 O O . CYS A 1 154 ? -7.896 14.384 24.272 1.00 86.81 154 CYS A O 1
ATOM 1196 N N . TYR A 1 155 ? -7.762 12.335 25.190 1.00 84.81 155 TYR A N 1
ATOM 1197 C CA . TYR A 1 155 ? -6.327 12.160 25.110 1.00 84.81 155 TYR A CA 1
ATOM 1198 C C . TYR A 1 155 ? -6.039 10.883 24.323 1.00 84.81 155 TYR A C 1
ATOM 1200 O O . TYR A 1 155 ? -6.609 9.825 24.585 1.00 84.81 155 TYR A O 1
ATOM 1208 N N . LEU A 1 156 ? -5.161 10.994 23.331 1.00 83.62 156 LEU A N 1
ATOM 1209 C CA . LEU A 1 156 ? -4.757 9.875 22.495 1.00 83.62 156 LEU A CA 1
ATOM 1210 C C . LEU A 1 156 ? -3.267 9.982 22.202 1.00 83.62 156 LEU A C 1
ATOM 1212 O O . LEU A 1 156 ? -2.815 10.935 21.564 1.00 83.62 156 LEU A O 1
ATOM 1216 N N . ARG A 1 157 ? -2.510 8.976 22.633 1.00 84.12 157 ARG A N 1
ATOM 1217 C CA . ARG A 1 157 ? -1.084 8.855 22.352 1.00 84.12 157 ARG A CA 1
ATOM 1218 C C . ARG A 1 157 ? -0.749 7.423 21.926 1.00 84.12 157 ARG A C 1
ATOM 1220 O O . ARG A 1 157 ? -1.052 6.487 22.664 1.00 84.12 157 ARG A O 1
ATOM 1227 N N . PRO A 1 158 ? -0.081 7.215 20.776 1.00 82.06 158 PRO A N 1
ATOM 1228 C CA . PRO A 1 158 ? 0.505 5.917 20.458 1.00 82.06 158 PRO A CA 1
ATOM 1229 C C . PRO A 1 158 ? 1.514 5.527 21.547 1.00 82.06 158 PRO A C 1
ATOM 1231 O O . PRO A 1 158 ? 2.479 6.258 21.788 1.00 82.06 158 PRO A O 1
ATOM 1234 N N . ALA A 1 159 ? 1.278 4.407 22.229 1.00 87.69 159 ALA A N 1
ATOM 1235 C CA . ALA A 1 159 ? 2.136 3.927 23.311 1.00 87.69 159 ALA A CA 1
ATOM 1236 C C . ALA A 1 159 ? 3.089 2.833 22.821 1.00 87.69 159 ALA A C 1
ATOM 1238 O O . ALA A 1 159 ? 4.287 2.872 23.106 1.00 87.69 159 ALA A O 1
ATOM 1239 N N . SER A 1 160 ? 2.565 1.861 22.075 1.00 90.38 160 SER A N 1
ATOM 1240 C CA . SER A 1 160 ? 3.339 0.761 21.500 1.00 90.38 160 SER A CA 1
ATOM 1241 C C . SER A 1 160 ? 2.556 0.054 20.383 1.00 90.38 160 SER A C 1
ATOM 1243 O O . SER A 1 160 ? 1.568 0.577 19.869 1.00 90.38 160 SER A O 1
ATOM 1245 N N . TYR A 1 161 ? 3.017 -1.131 19.989 1.00 92.69 161 TYR A N 1
ATOM 1246 C CA . TYR A 1 161 ? 2.407 -1.987 18.975 1.00 92.69 161 TYR A CA 1
ATOM 1247 C C . TYR A 1 161 ? 2.159 -3.361 19.588 1.00 92.69 161 TYR A C 1
ATOM 1249 O O . TYR A 1 161 ? 2.914 -3.786 20.470 1.00 92.69 161 TYR A O 1
ATOM 1257 N N . LYS A 1 162 ? 1.122 -4.059 19.128 1.00 93.12 162 LYS A N 1
ATOM 1258 C CA . LYS A 1 162 ? 0.865 -5.439 19.547 1.00 93.12 162 LYS A CA 1
ATOM 1259 C C . LYS A 1 162 ? 1.951 -6.365 18.997 1.00 93.12 162 LYS A C 1
ATOM 1261 O O . LYS A 1 162 ? 2.372 -6.207 17.854 1.00 93.12 162 LYS A O 1
ATOM 1266 N N . ASP A 1 163 ? 2.370 -7.358 19.782 1.00 95.56 163 ASP A N 1
ATOM 1267 C CA . ASP A 1 163 ? 3.314 -8.392 19.327 1.00 95.56 163 ASP A CA 1
ATOM 1268 C C . ASP A 1 163 ? 2.596 -9.437 18.457 1.00 95.56 163 ASP A C 1
ATOM 1270 O O . ASP A 1 163 ? 2.351 -10.569 18.863 1.00 95.56 163 ASP A O 1
ATOM 1274 N N . THR A 1 164 ? 2.219 -9.003 17.260 1.00 95.62 164 THR A N 1
ATOM 1275 C CA . THR A 1 164 ? 1.558 -9.770 16.195 1.00 95.62 164 THR A CA 1
ATOM 1276 C C . THR A 1 164 ? 2.308 -9.521 14.891 1.00 95.62 164 THR A C 1
ATOM 1278 O O . THR A 1 164 ? 3.114 -8.585 14.827 1.00 95.62 164 THR A O 1
ATOM 1281 N N . TRP A 1 165 ? 2.038 -10.311 13.848 1.00 95.81 165 TRP A N 1
ATOM 1282 C CA . TRP A 1 165 ? 2.652 -10.083 12.539 1.00 95.81 165 TRP A CA 1
ATOM 1283 C C . TRP A 1 165 ? 2.373 -8.651 12.050 1.00 95.81 165 TRP A C 1
ATOM 1285 O O . TRP A 1 165 ? 3.310 -7.901 11.772 1.00 95.81 165 TRP A O 1
ATOM 1295 N N . GLU A 1 166 ? 1.105 -8.230 12.046 1.00 92.81 166 GLU A N 1
ATOM 1296 C CA . GLU A 1 166 ? 0.674 -6.907 11.585 1.00 92.81 166 GLU A CA 1
ATOM 1297 C C . GLU A 1 166 ? 1.295 -5.792 12.437 1.00 92.81 166 GLU A C 1
ATOM 1299 O O . GLU A 1 166 ? 1.848 -4.828 11.903 1.00 92.81 166 GLU A O 1
ATOM 1304 N N . GLY A 1 167 ? 1.272 -5.944 13.766 1.00 93.44 167 GLY A N 1
ATOM 1305 C CA . GLY A 1 167 ? 1.834 -4.958 14.687 1.00 93.44 167 GLY A CA 1
ATOM 1306 C C . GLY A 1 167 ? 3.350 -4.784 14.539 1.00 93.44 167 GLY A C 1
ATOM 1307 O O . GLY A 1 167 ? 3.839 -3.653 14.560 1.00 93.44 167 GLY A O 1
ATOM 1308 N N . ASN A 1 168 ? 4.108 -5.866 14.334 1.00 95.88 168 ASN A N 1
ATOM 1309 C CA . ASN A 1 168 ? 5.558 -5.796 14.127 1.00 95.88 168 ASN A CA 1
ATOM 1310 C C . ASN A 1 168 ? 5.933 -5.230 12.747 1.00 95.88 168 ASN A C 1
ATOM 1312 O O . ASN A 1 168 ? 6.863 -4.424 12.657 1.00 95.88 168 ASN A O 1
ATOM 1316 N N . MET A 1 169 ? 5.189 -5.583 11.694 1.00 94.94 169 MET A N 1
ATOM 1317 C CA . MET A 1 169 ? 5.360 -4.998 10.359 1.00 94.94 169 MET A CA 1
ATOM 1318 C C . MET A 1 169 ? 5.116 -3.487 10.376 1.00 94.94 169 MET A C 1
ATOM 1320 O O . MET A 1 169 ? 5.954 -2.711 9.909 1.00 94.94 169 MET A O 1
ATOM 1324 N N . LEU A 1 170 ? 4.007 -3.058 10.983 1.00 92.38 170 LEU A N 1
ATOM 1325 C CA . LEU A 1 170 ? 3.674 -1.645 11.122 1.00 92.38 170 LEU A CA 1
ATOM 1326 C C . LEU A 1 170 ? 4.709 -0.900 11.969 1.00 92.38 170 LEU A C 1
ATOM 1328 O O . LEU A 1 170 ? 5.140 0.192 11.605 1.00 92.38 170 LEU A O 1
ATOM 1332 N N . ARG A 1 171 ? 5.171 -1.509 13.068 1.00 93.19 171 ARG A N 1
ATOM 1333 C CA . ARG A 1 171 ? 6.222 -0.938 13.915 1.00 93.19 171 ARG A CA 1
ATOM 1334 C C . ARG A 1 171 ? 7.506 -0.683 13.137 1.00 93.19 171 ARG A C 1
ATOM 1336 O O . ARG A 1 171 ? 8.088 0.388 13.297 1.00 93.19 171 ARG A O 1
ATOM 1343 N N . ALA A 1 172 ? 7.946 -1.632 12.311 1.00 94.50 172 ALA A N 1
ATOM 1344 C CA . ALA A 1 172 ? 9.114 -1.444 11.458 1.00 94.50 172 ALA A CA 1
ATOM 1345 C C . ALA A 1 172 ? 8.883 -0.308 10.450 1.00 94.50 172 ALA A C 1
ATOM 1347 O O . ALA A 1 172 ? 9.695 0.610 10.363 1.00 94.50 172 ALA A O 1
ATOM 1348 N N . ARG A 1 173 ? 7.737 -0.321 9.761 1.00 93.06 173 ARG A N 1
ATOM 1349 C CA . ARG A 1 173 ? 7.361 0.681 8.754 1.00 93.06 173 ARG A CA 1
ATOM 1350 C C . ARG A 1 173 ? 7.250 2.100 9.312 1.00 93.06 173 ARG A C 1
ATOM 1352 O O . ARG A 1 173 ? 7.561 3.051 8.611 1.00 93.06 173 ARG A O 1
ATOM 1359 N N . GLU A 1 174 ? 6.767 2.286 10.534 1.00 91.00 174 GLU A N 1
ATOM 1360 C CA . GLU A 1 174 ? 6.567 3.633 11.091 1.00 91.00 174 GLU A CA 1
ATOM 1361 C C . GLU A 1 174 ? 7.805 4.206 11.777 1.00 91.00 174 GLU A C 1
ATOM 1363 O O . GLU A 1 174 ? 7.873 5.414 11.982 1.00 91.00 174 GLU A O 1
ATOM 1368 N N . ASN A 1 175 ? 8.768 3.359 12.150 1.00 92.38 175 ASN A N 1
ATOM 1369 C CA . ASN A 1 175 ? 9.893 3.768 12.993 1.00 92.38 175 ASN A CA 1
ATOM 1370 C C . ASN A 1 175 ? 11.263 3.563 12.329 1.00 92.38 175 ASN A C 1
ATOM 1372 O O . ASN A 1 175 ? 12.273 3.723 13.011 1.00 92.38 175 ASN A O 1
ATOM 1376 N N . TYR A 1 176 ? 11.326 3.195 11.040 1.00 94.25 176 TYR A N 1
ATOM 1377 C CA . TYR A 1 176 ? 12.607 2.945 10.359 1.00 94.25 176 TYR A CA 1
ATOM 1378 C C . TYR A 1 176 ? 13.462 4.193 10.157 1.00 94.25 176 TYR A C 1
ATOM 1380 O O . TYR A 1 176 ? 14.670 4.069 9.974 1.00 94.25 176 TYR A O 1
ATOM 1388 N N . TYR A 1 177 ? 12.857 5.376 10.237 1.00 92.56 177 TYR A N 1
ATOM 1389 C CA . TYR A 1 177 ? 13.556 6.650 10.271 1.00 92.56 177 TYR A CA 1
ATOM 1390 C C . TYR A 1 177 ? 12.986 7.544 11.375 1.00 92.56 177 TYR A C 1
ATOM 1392 O O . TYR A 1 177 ? 11.855 7.371 11.838 1.00 92.56 177 TYR A O 1
ATOM 1400 N N . ARG A 1 178 ? 13.792 8.499 11.827 1.00 89.06 178 ARG A N 1
ATOM 1401 C CA . ARG A 1 178 ? 13.451 9.491 12.852 1.00 89.06 178 ARG A CA 1
ATOM 1402 C C . ARG A 1 178 ? 14.008 10.844 12.447 1.00 89.06 178 ARG A C 1
ATOM 1404 O O . ARG A 1 178 ? 14.864 10.907 11.583 1.00 89.06 178 ARG A O 1
ATOM 1411 N N . GLY A 1 179 ? 13.569 11.906 13.118 1.00 86.38 179 GLY A N 1
ATOM 1412 C CA . GLY A 1 179 ? 13.993 13.275 12.817 1.00 86.38 179 GLY A CA 1
ATOM 1413 C C . GLY A 1 179 ? 13.014 13.996 11.894 1.00 86.38 179 GLY A C 1
ATOM 1414 O O . GLY A 1 179 ? 11.895 13.527 11.675 1.00 86.38 179 GLY A O 1
ATOM 1415 N N . LYS A 1 180 ? 13.399 15.186 11.431 1.00 81.31 180 LYS A N 1
ATOM 1416 C CA . LYS A 1 180 ? 12.623 15.976 10.466 1.00 81.31 180 LYS A CA 1
ATOM 1417 C C . LYS A 1 180 ? 13.558 16.704 9.512 1.00 81.31 180 LYS A C 1
ATOM 1419 O O . LYS A 1 180 ? 14.460 17.413 9.956 1.00 81.31 180 LYS A O 1
ATOM 1424 N N . GLY A 1 181 ? 13.282 16.607 8.215 1.00 78.56 181 GLY A N 1
ATOM 1425 C CA . GLY A 1 181 ? 14.052 17.311 7.197 1.00 78.56 181 GLY A CA 1
ATOM 1426 C C . GLY A 1 181 ? 15.515 16.871 7.206 1.00 78.56 181 GLY A C 1
ATOM 1427 O O . GLY A 1 181 ? 15.810 15.700 7.027 1.00 78.56 181 GLY A O 1
ATOM 1428 N N . LYS A 1 182 ? 16.440 17.810 7.425 1.00 74.75 182 LYS A N 1
ATOM 1429 C CA . LYS A 1 182 ? 17.885 17.529 7.360 1.00 74.75 182 LYS A CA 1
ATOM 1430 C C . LYS A 1 182 ? 18.421 16.683 8.519 1.00 74.75 182 LYS A C 1
ATOM 1432 O O . LYS A 1 182 ? 19.506 16.135 8.388 1.00 74.75 182 LYS A O 1
ATOM 1437 N N . ASP A 1 183 ? 17.668 16.572 9.612 1.00 83.12 183 ASP A N 1
ATOM 1438 C CA . ASP A 1 183 ? 18.036 15.758 10.777 1.00 83.12 183 ASP A CA 1
ATOM 1439 C C . ASP A 1 183 ? 17.428 14.348 10.706 1.00 83.12 183 ASP A C 1
ATOM 1441 O O . ASP A 1 183 ? 17.355 13.652 11.722 1.00 83.12 183 ASP A O 1
ATOM 1445 N N . GLU A 1 184 ? 16.902 13.945 9.543 1.00 87.75 184 GLU A N 1
ATOM 1446 C CA . GLU A 1 184 ? 16.369 12.601 9.360 1.00 87.75 184 GLU A CA 1
ATOM 1447 C C . GLU A 1 184 ? 17.489 11.557 9.356 1.00 87.75 184 GLU A C 1
ATOM 1449 O O . GLU A 1 184 ? 18.496 11.704 8.668 1.00 87.75 184 GLU A O 1
ATOM 1454 N N . TYR A 1 185 ? 17.313 10.492 10.136 1.00 90.69 185 TYR A N 1
ATOM 1455 C CA . TYR A 1 185 ? 18.254 9.379 10.216 1.00 90.69 185 TYR A CA 1
ATOM 1456 C C . TYR A 1 185 ? 17.521 8.046 10.308 1.00 90.69 185 TYR A C 1
ATOM 1458 O O . TYR A 1 185 ? 16.430 7.950 10.876 1.00 90.69 185 TYR A O 1
ATOM 1466 N N . LEU A 1 186 ? 18.152 7.005 9.772 1.00 95.62 186 LEU A N 1
ATOM 1467 C CA . LEU A 1 186 ? 17.664 5.634 9.832 1.00 95.62 186 LEU A CA 1
ATOM 1468 C C . LEU A 1 186 ? 17.925 4.999 11.207 1.00 95.62 186 LEU A C 1
ATOM 1470 O O . LEU A 1 186 ? 18.992 5.171 11.797 1.00 95.62 186 LEU A O 1
ATOM 1474 N N . ASP A 1 187 ? 16.964 4.224 11.708 1.00 95.25 187 ASP A N 1
ATOM 1475 C CA . ASP A 1 187 ? 17.066 3.475 12.965 1.00 95.25 187 ASP A CA 1
ATOM 1476 C C . ASP A 1 187 ? 17.238 1.974 12.670 1.00 95.25 187 ASP A C 1
ATOM 1478 O O . ASP A 1 187 ? 16.243 1.272 12.483 1.00 95.25 187 ASP A O 1
ATOM 1482 N N . PRO A 1 188 ? 18.467 1.421 12.657 1.00 94.94 188 PRO A N 1
ATOM 1483 C CA . PRO A 1 188 ? 18.685 0.007 12.345 1.00 94.94 188 PRO A CA 1
ATOM 1484 C C . PRO A 1 188 ? 18.085 -0.945 13.392 1.00 94.94 188 PRO A C 1
ATOM 1486 O O . PRO A 1 188 ? 17.901 -2.133 13.115 1.00 94.94 188 PRO A O 1
ATOM 1489 N N . SER A 1 189 ? 17.726 -0.454 14.588 1.00 94.81 189 SER A N 1
ATOM 1490 C CA . SER A 1 189 ? 17.148 -1.288 15.648 1.00 94.81 189 SER A CA 1
ATOM 1491 C C . SER A 1 189 ? 15.756 -1.825 15.306 1.00 94.81 189 SER A C 1
ATOM 1493 O O . SER A 1 189 ? 15.269 -2.730 15.988 1.00 94.81 189 SER A O 1
ATOM 1495 N N . ILE A 1 190 ? 15.124 -1.302 14.252 1.00 95.06 190 ILE A N 1
ATOM 1496 C CA . ILE A 1 190 ? 13.838 -1.777 13.736 1.00 95.06 190 ILE A CA 1
ATOM 1497 C C . ILE A 1 190 ? 13.911 -3.149 13.063 1.00 95.06 190 ILE A C 1
ATOM 1499 O O . ILE A 1 190 ? 12.887 -3.829 13.002 1.00 95.06 190 ILE A O 1
ATOM 1503 N N . LEU A 1 191 ? 15.086 -3.584 12.582 1.00 96.81 191 LEU A N 1
ATOM 1504 C CA . LEU A 1 191 ? 15.227 -4.844 11.834 1.00 96.81 191 LEU A CA 1
ATOM 1505 C C . LEU A 1 191 ? 14.771 -6.056 12.660 1.00 96.81 191 LEU A C 1
ATOM 1507 O O . LEU A 1 191 ? 14.138 -6.962 12.125 1.00 96.81 191 LEU A O 1
ATOM 1511 N N . LYS A 1 192 ? 14.957 -6.011 13.985 1.00 97.44 192 LYS A N 1
ATOM 1512 C CA . LYS A 1 192 ? 14.484 -7.056 14.906 1.00 97.44 192 LYS A CA 1
ATOM 1513 C C . LYS A 1 192 ? 12.964 -7.260 14.883 1.00 97.44 192 LYS A C 1
ATOM 1515 O O . LYS A 1 192 ? 12.490 -8.333 15.241 1.00 97.44 192 LYS A O 1
ATOM 1520 N N . TYR A 1 193 ? 12.183 -6.243 14.504 1.00 97.19 193 TYR A N 1
ATOM 1521 C CA . TYR A 1 193 ? 10.729 -6.383 14.369 1.00 97.19 193 TYR A CA 1
ATOM 1522 C C . TYR A 1 193 ? 10.358 -7.075 13.059 1.00 97.19 193 TYR A C 1
ATOM 1524 O O . TYR A 1 193 ? 9.393 -7.828 13.039 1.00 97.19 193 TYR A O 1
ATOM 1532 N N . LEU A 1 194 ? 11.149 -6.900 11.997 1.00 97.62 194 LEU A N 1
ATOM 1533 C CA . LEU A 1 194 ? 10.999 -7.685 10.770 1.00 97.62 194 LEU A CA 1
ATOM 1534 C C . LEU A 1 194 ? 11.409 -9.144 11.002 1.00 97.62 194 LEU A C 1
ATOM 1536 O O . LEU A 1 194 ? 10.710 -10.039 10.541 1.00 97.62 194 LEU A O 1
ATOM 1540 N N . ASP A 1 195 ? 12.461 -9.393 11.792 1.00 98.12 195 ASP A N 1
ATOM 1541 C CA . ASP A 1 195 ? 12.811 -10.748 12.249 1.00 98.12 195 ASP A CA 1
ATOM 1542 C C . ASP A 1 195 ? 11.670 -11.372 13.065 1.00 98.12 195 ASP A C 1
ATOM 1544 O O . ASP A 1 195 ? 11.289 -12.522 12.851 1.00 98.12 195 ASP A O 1
ATOM 1548 N N . ARG A 1 196 ? 11.073 -10.601 13.982 1.00 97.94 196 ARG A N 1
ATOM 1549 C CA . ARG A 1 196 ? 9.924 -11.058 14.770 1.00 97.94 196 ARG A CA 1
ATOM 1550 C C . ARG A 1 196 ? 8.713 -11.357 13.885 1.00 97.94 196 ARG A C 1
ATOM 1552 O O . ARG A 1 196 ? 8.129 -12.429 14.034 1.00 97.94 196 ARG A O 1
ATOM 1559 N N . ALA A 1 197 ? 8.378 -10.468 12.951 1.00 97.38 197 ALA A N 1
ATOM 1560 C CA . ALA A 1 197 ? 7.293 -10.675 11.997 1.00 97.38 197 ALA A CA 1
ATOM 1561 C C . ALA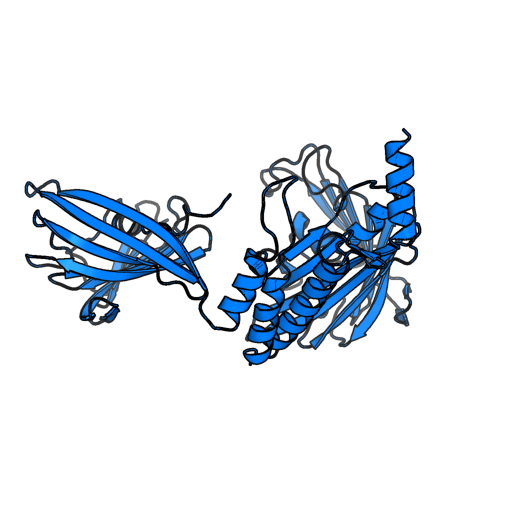 A 1 197 ? 7.539 -11.923 11.135 1.00 97.38 197 ALA A C 1
ATOM 1563 O O . ALA A 1 197 ? 6.619 -12.699 10.913 1.00 97.38 197 ALA A O 1
ATOM 1564 N N . GLU A 1 198 ? 8.781 -12.188 10.725 1.00 97.81 198 GLU A N 1
ATOM 1565 C CA . GLU A 1 198 ? 9.128 -13.381 9.941 1.00 97.81 198 GLU A CA 1
ATOM 1566 C C . GLU A 1 198 ? 8.800 -14.668 10.707 1.00 97.81 198 GLU A C 1
ATOM 1568 O O . GLU A 1 198 ? 8.210 -15.586 10.142 1.00 97.81 198 GLU A O 1
ATOM 1573 N N . THR A 1 199 ? 9.082 -14.707 12.016 1.00 98.12 199 THR A N 1
ATOM 1574 C CA . THR A 1 199 ? 8.713 -15.851 12.874 1.00 98.12 199 THR A CA 1
ATOM 1575 C C . THR A 1 199 ? 7.207 -15.998 13.111 1.00 98.12 199 THR A C 1
ATOM 1577 O O . THR A 1 199 ? 6.758 -17.078 13.483 1.00 98.12 199 THR A O 1
ATOM 1580 N N . GLN A 1 200 ? 6.435 -14.926 12.917 1.00 98.19 200 GLN A N 1
ATOM 1581 C CA . GLN A 1 200 ? 4.982 -14.879 13.123 1.00 98.19 200 GLN A CA 1
ATOM 1582 C C . GLN A 1 200 ? 4.188 -15.037 11.820 1.00 98.19 200 GLN A C 1
ATOM 1584 O O . GLN A 1 200 ? 2.965 -15.094 11.863 1.00 98.19 200 GLN A O 1
ATOM 1589 N N . ALA A 1 201 ? 4.850 -15.070 10.662 1.00 97.38 201 ALA A N 1
ATOM 1590 C CA . ALA A 1 201 ? 4.186 -15.151 9.370 1.00 97.38 201 ALA A CA 1
ATOM 1591 C C . ALA A 1 201 ? 3.609 -16.557 9.135 1.00 97.38 201 ALA A C 1
ATOM 1593 O O . ALA A 1 201 ? 4.343 -17.529 8.936 1.00 97.38 201 ALA A O 1
ATOM 1594 N N . GLU A 1 202 ? 2.285 -16.668 9.092 1.00 96.50 202 GLU A N 1
ATOM 1595 C CA . GLU A 1 202 ? 1.578 -17.938 8.918 1.00 96.50 202 GLU A CA 1
ATOM 1596 C C . GLU A 1 202 ? 1.163 -18.139 7.458 1.00 96.50 202 GLU A C 1
ATOM 1598 O O . GLU A 1 202 ? 1.465 -19.176 6.844 1.00 96.50 202 GLU A O 1
ATOM 1603 N N . THR A 1 203 ? 0.530 -17.118 6.873 1.00 95.81 203 THR A N 1
ATOM 1604 C CA . THR A 1 203 ? -0.024 -17.178 5.515 1.00 95.81 203 THR A CA 1
ATOM 1605 C C . THR A 1 203 ? 1.048 -16.980 4.443 1.00 95.81 203 THR A C 1
ATOM 1607 O O . THR A 1 203 ? 2.128 -16.433 4.690 1.00 95.81 203 THR A O 1
ATOM 1610 N N . ARG A 1 204 ? 0.754 -17.404 3.205 1.00 95.75 204 ARG A N 1
ATOM 1611 C CA . ARG A 1 204 ? 1.636 -17.146 2.054 1.00 95.75 204 ARG A CA 1
ATOM 1612 C C . ARG A 1 204 ? 1.872 -15.644 1.872 1.00 95.75 204 ARG A C 1
ATOM 1614 O O . ARG A 1 204 ? 3.020 -15.237 1.710 1.00 95.75 204 ARG A O 1
ATOM 1621 N N . ARG A 1 205 ? 0.811 -14.832 1.966 1.00 95.25 205 ARG A N 1
ATOM 1622 C CA . ARG A 1 205 ? 0.887 -13.367 1.884 1.00 95.25 205 ARG A CA 1
ATOM 1623 C C . ARG A 1 205 ? 1.844 -12.794 2.919 1.00 95.25 205 ARG A C 1
ATOM 1625 O O . ARG A 1 205 ? 2.735 -12.033 2.557 1.00 95.25 205 ARG A O 1
ATOM 1632 N N . GLN A 1 206 ? 1.695 -13.187 4.183 1.00 96.06 206 GLN A N 1
ATOM 1633 C CA . GLN A 1 206 ? 2.557 -12.720 5.269 1.00 96.06 206 GLN A CA 1
ATOM 1634 C C . GLN A 1 206 ? 4.025 -13.099 5.028 1.00 96.06 206 GLN A C 1
ATOM 1636 O O . GLN A 1 206 ? 4.905 -12.251 5.152 1.00 96.06 206 GLN A O 1
ATOM 1641 N N . LYS A 1 207 ? 4.296 -14.339 4.599 1.00 97.88 207 LYS A N 1
ATOM 1642 C CA . LYS A 1 207 ? 5.660 -14.824 4.322 1.00 97.88 207 LYS A CA 1
ATOM 1643 C C . LYS A 1 207 ? 6.331 -14.070 3.175 1.00 97.88 207 LYS A C 1
ATOM 1645 O O . LYS A 1 207 ? 7.471 -13.632 3.319 1.00 97.88 207 LYS A O 1
ATOM 1650 N N . VAL A 1 208 ? 5.635 -13.902 2.049 1.00 97.69 208 VAL A N 1
ATOM 1651 C CA . VAL A 1 208 ? 6.166 -13.171 0.886 1.00 97.69 208 VAL A CA 1
ATOM 1652 C C . VAL A 1 208 ? 6.389 -11.703 1.243 1.00 97.69 208 VAL A C 1
ATOM 1654 O O . VAL A 1 208 ? 7.480 -11.181 1.028 1.00 97.69 208 VAL A O 1
ATOM 1657 N N . HIS A 1 209 ? 5.401 -11.058 1.863 1.00 97.12 209 HIS A N 1
ATOM 1658 C CA . HIS A 1 209 ? 5.511 -9.674 2.310 1.00 97.12 209 HIS A CA 1
ATOM 1659 C C . HIS A 1 209 ? 6.730 -9.480 3.215 1.00 97.12 209 HIS A C 1
ATOM 1661 O O . HIS A 1 209 ? 7.575 -8.637 2.921 1.00 97.12 209 HIS A O 1
ATOM 1667 N N . THR A 1 210 ? 6.862 -10.260 4.292 1.00 97.31 210 THR A N 1
ATOM 1668 C CA . THR A 1 210 ? 7.971 -10.087 5.236 1.00 97.31 210 THR A CA 1
ATOM 1669 C C . THR A 1 210 ? 9.325 -10.355 4.591 1.00 97.31 210 THR A C 1
ATOM 1671 O O . THR A 1 210 ? 10.256 -9.592 4.835 1.00 97.31 210 THR A O 1
ATOM 1674 N N . LYS A 1 211 ? 9.433 -11.367 3.719 1.00 97.81 211 LYS A N 1
ATOM 1675 C CA . LYS A 1 211 ? 10.657 -11.645 2.952 1.00 97.81 211 LYS A CA 1
ATOM 1676 C C . LYS A 1 211 ? 11.127 -10.402 2.190 1.00 97.81 211 LYS A C 1
ATOM 1678 O O . LYS A 1 211 ? 12.286 -10.008 2.321 1.00 97.81 211 LYS A O 1
ATOM 1683 N N . TYR A 1 212 ? 10.245 -9.782 1.406 1.00 98.19 212 TYR A N 1
ATOM 1684 C CA . TYR A 1 212 ? 10.604 -8.608 0.607 1.00 98.19 212 TYR A CA 1
ATOM 1685 C C . TYR A 1 212 ? 10.800 -7.357 1.460 1.00 98.19 212 TYR A C 1
ATOM 1687 O O . TYR A 1 212 ? 11.795 -6.662 1.279 1.00 98.19 212 TYR A O 1
ATOM 1695 N N . ALA A 1 213 ? 9.935 -7.111 2.446 1.00 97.88 213 ALA A N 1
ATOM 1696 C CA . ALA A 1 213 ? 10.091 -5.986 3.361 1.00 97.88 213 ALA A CA 1
ATOM 1697 C C . ALA A 1 213 ? 11.442 -6.040 4.089 1.00 97.88 213 ALA A C 1
ATOM 1699 O O . ALA A 1 213 ? 12.190 -5.064 4.111 1.00 97.88 213 ALA A O 1
ATOM 1700 N N . LYS A 1 214 ? 11.810 -7.206 4.629 1.00 98.00 214 LYS A N 1
ATOM 1701 C CA . LYS A 1 214 ? 13.111 -7.422 5.268 1.00 98.00 214 LYS A CA 1
ATOM 1702 C C . LYS A 1 214 ? 14.259 -7.204 4.288 1.00 98.00 214 LYS A C 1
ATOM 1704 O O . LYS A 1 214 ? 15.184 -6.468 4.617 1.00 98.00 214 LYS A O 1
ATOM 1709 N N . ARG A 1 215 ? 14.175 -7.752 3.070 1.00 98.19 215 ARG A N 1
ATOM 1710 C CA . ARG A 1 215 ? 15.195 -7.559 2.024 1.00 98.19 215 ARG A CA 1
ATOM 1711 C C . ARG A 1 215 ? 15.422 -6.079 1.705 1.00 98.19 215 ARG A C 1
ATOM 1713 O O . ARG A 1 215 ? 16.566 -5.624 1.738 1.00 98.19 215 ARG A O 1
ATOM 1720 N N . VAL A 1 216 ? 14.353 -5.323 1.448 1.00 98.44 216 VAL A N 1
ATOM 1721 C CA . VAL A 1 216 ? 14.436 -3.888 1.133 1.00 98.44 216 VAL A CA 1
ATOM 1722 C C . VAL A 1 216 ? 14.948 -3.092 2.325 1.00 98.44 216 VAL A C 1
ATOM 1724 O O . VAL A 1 216 ? 15.854 -2.279 2.171 1.00 98.44 216 VAL A O 1
ATOM 1727 N N . MET A 1 217 ? 14.417 -3.334 3.523 1.00 98.19 217 MET A N 1
ATOM 1728 C CA . MET A 1 217 ? 14.820 -2.596 4.717 1.00 98.19 217 MET A CA 1
ATOM 1729 C C . MET A 1 217 ? 16.294 -2.838 5.056 1.00 98.19 217 MET A C 1
ATOM 1731 O O . MET A 1 217 ? 17.034 -1.899 5.329 1.00 98.19 217 MET A O 1
ATOM 1735 N N . THR A 1 218 ? 16.763 -4.085 4.972 1.00 98.12 218 THR A N 1
ATOM 1736 C CA . THR A 1 218 ? 18.185 -4.406 5.135 1.00 98.12 218 THR A CA 1
ATOM 1737 C C . THR A 1 218 ? 19.040 -3.714 4.076 1.00 98.12 218 THR A C 1
ATOM 1739 O O . THR A 1 218 ? 20.100 -3.189 4.410 1.00 98.12 218 THR A O 1
ATOM 1742 N N . ARG A 1 219 ? 18.588 -3.655 2.816 1.00 98.12 219 ARG A N 1
ATOM 1743 C CA . ARG A 1 219 ? 19.280 -2.907 1.758 1.00 98.12 219 ARG A CA 1
ATOM 1744 C C . ARG A 1 219 ? 19.363 -1.412 2.073 1.00 98.12 219 ARG A C 1
ATOM 1746 O O . ARG A 1 219 ? 20.444 -0.845 1.952 1.00 98.12 219 ARG A O 1
ATOM 1753 N N . ILE A 1 220 ? 18.268 -0.797 2.521 1.00 97.94 220 ILE A N 1
ATOM 1754 C CA . ILE A 1 220 ? 18.229 0.611 2.947 1.00 97.94 220 ILE A CA 1
ATOM 1755 C C . ILE A 1 220 ? 19.285 0.867 4.030 1.00 97.94 220 ILE A C 1
ATOM 1757 O O . ILE A 1 220 ? 20.118 1.750 3.870 1.00 97.94 220 ILE A O 1
ATOM 1761 N N . MET A 1 221 ? 19.319 0.035 5.075 1.00 97.31 221 MET A N 1
ATOM 1762 C CA . MET A 1 221 ? 20.285 0.175 6.172 1.00 97.31 221 MET A CA 1
ATOM 1763 C C . MET A 1 221 ? 21.737 -0.037 5.714 1.00 97.31 221 MET A C 1
ATOM 1765 O O . MET A 1 221 ? 22.641 0.660 6.160 1.00 97.31 221 MET A O 1
ATOM 1769 N N . ASN A 1 222 ? 21.977 -0.989 4.808 1.00 97.69 222 ASN A N 1
ATOM 1770 C CA . ASN A 1 222 ? 23.321 -1.326 4.331 1.00 97.69 222 ASN A CA 1
ATOM 1771 C C . ASN A 1 222 ? 23.882 -0.354 3.285 1.00 97.69 222 ASN A C 1
ATOM 1773 O O . ASN A 1 222 ? 25.075 -0.425 2.995 1.00 97.69 222 ASN A O 1
ATOM 1777 N N . THR A 1 223 ? 23.047 0.504 2.702 1.00 97.69 223 THR A N 1
ATOM 1778 C CA . THR A 1 223 ? 23.444 1.458 1.651 1.00 97.69 223 THR A CA 1
ATOM 1779 C C . THR A 1 223 ? 23.385 2.911 2.130 1.00 97.69 223 THR A C 1
ATOM 1781 O O . THR A 1 223 ? 23.499 3.842 1.334 1.00 97.69 223 THR A O 1
ATOM 1784 N N . ASP A 1 224 ? 23.245 3.117 3.441 1.00 95.94 224 ASP A N 1
ATOM 1785 C CA . ASP A 1 224 ? 23.321 4.420 4.094 1.00 95.94 224 ASP A CA 1
ATOM 1786 C C . ASP A 1 224 ? 24.645 4.561 4.860 1.00 95.94 224 ASP A C 1
ATOM 1788 O O . ASP A 1 224 ? 24.949 3.762 5.748 1.00 95.94 224 ASP A O 1
ATOM 1792 N N . ARG A 1 225 ? 25.432 5.599 4.547 1.00 93.56 225 ARG A N 1
ATOM 1793 C CA . ARG A 1 225 ? 26.761 5.831 5.148 1.00 93.56 225 ARG A CA 1
ATOM 1794 C C . ARG A 1 225 ? 26.714 6.136 6.648 1.00 93.56 225 ARG A C 1
ATOM 1796 O O . ARG A 1 225 ? 27.718 5.939 7.328 1.00 93.56 225 ARG A O 1
ATOM 1803 N N . SER A 1 226 ? 25.590 6.622 7.171 1.00 92.75 226 SER A N 1
ATOM 1804 C CA . SER A 1 226 ? 25.442 6.928 8.599 1.00 92.75 226 SER A CA 1
ATOM 1805 C C . SER A 1 226 ? 25.208 5.659 9.415 1.00 92.75 226 SER A C 1
ATOM 1807 O O . SER A 1 226 ? 25.658 5.565 10.555 1.00 92.75 226 SER A O 1
ATOM 1809 N N . VAL A 1 227 ? 24.528 4.670 8.825 1.00 95.69 227 VAL A N 1
ATOM 1810 C CA . VAL A 1 227 ? 24.281 3.359 9.443 1.00 95.69 227 VAL A CA 1
ATOM 1811 C C . VAL A 1 227 ? 25.440 2.395 9.187 1.00 95.69 227 VAL A C 1
ATOM 1813 O O . VAL A 1 227 ? 25.881 1.706 10.108 1.00 95.69 227 VAL A O 1
ATOM 1816 N N . LYS A 1 228 ? 25.954 2.359 7.953 1.00 96.56 228 LYS A N 1
ATOM 1817 C CA . LYS A 1 228 ? 27.052 1.497 7.513 1.00 96.56 228 LYS A CA 1
ATOM 1818 C C . LYS A 1 228 ? 28.164 2.332 6.850 1.00 96.56 228 LYS A C 1
ATOM 1820 O O . LYS A 1 228 ? 28.179 2.485 5.628 1.00 96.56 228 LYS A O 1
ATOM 1825 N N . PRO A 1 229 ? 29.123 2.861 7.635 1.00 96.38 229 PRO A N 1
ATOM 1826 C CA . PRO A 1 229 ? 30.167 3.759 7.128 1.00 96.38 229 PRO A CA 1
ATOM 1827 C C . PRO A 1 229 ? 31.118 3.156 6.093 1.00 96.38 229 PRO A C 1
ATOM 1829 O O . PRO A 1 229 ? 31.802 3.906 5.398 1.00 96.38 229 PRO A O 1
ATOM 1832 N N . ASP A 1 230 ? 31.187 1.831 5.984 1.00 96.88 230 ASP A N 1
ATOM 1833 C CA . ASP A 1 230 ? 31.999 1.069 5.031 1.00 96.88 230 ASP A CA 1
ATOM 1834 C C . ASP A 1 230 ? 31.169 0.499 3.865 1.00 96.88 230 ASP A C 1
ATOM 1836 O O . ASP A 1 230 ? 31.620 -0.411 3.171 1.00 96.88 230 ASP A O 1
ATOM 1840 N N . CYS A 1 231 ? 29.951 1.007 3.630 1.00 97.06 231 CYS A N 1
ATOM 1841 C CA . CYS A 1 231 ? 29.145 0.573 2.493 1.00 97.06 231 CYS A CA 1
ATOM 1842 C C . CYS A 1 231 ? 29.884 0.806 1.162 1.00 97.06 231 CYS A C 1
ATOM 1844 O O . CYS A 1 231 ? 30.609 1.790 1.003 1.00 97.06 231 CYS A O 1
ATOM 1846 N N . THR A 1 232 ? 29.697 -0.111 0.212 1.00 97.56 232 THR A N 1
ATOM 1847 C CA . THR A 1 232 ? 30.259 -0.039 -1.150 1.00 97.56 232 THR A CA 1
ATOM 1848 C C . THR A 1 232 ? 29.305 0.630 -2.136 1.00 97.56 232 THR A C 1
ATOM 1850 O O . THR A 1 232 ? 29.722 1.073 -3.200 1.00 97.56 232 THR A O 1
ATOM 1853 N N . GLU A 1 233 ? 28.032 0.739 -1.766 1.00 97.88 233 GLU A N 1
ATOM 1854 C CA . GLU A 1 233 ? 26.973 1.362 -2.551 1.00 97.88 233 GLU A CA 1
ATOM 1855 C C . GLU A 1 233 ? 26.189 2.363 -1.696 1.00 97.88 233 GLU A C 1
ATOM 1857 O O . GLU A 1 233 ? 26.090 2.223 -0.472 1.00 97.88 233 GLU A O 1
ATOM 1862 N N . ILE A 1 234 ? 25.595 3.349 -2.364 1.00 97.44 234 ILE A N 1
ATOM 1863 C CA . ILE A 1 234 ? 24.726 4.377 -1.798 1.00 97.44 234 ILE A CA 1
ATOM 1864 C C . ILE A 1 234 ? 23.293 4.140 -2.257 1.00 97.44 234 ILE A C 1
ATOM 1866 O O . ILE A 1 234 ? 23.027 3.966 -3.446 1.00 97.44 234 ILE A O 1
ATOM 1870 N N . GLY A 1 235 ? 22.353 4.159 -1.315 1.00 96.44 235 GLY A N 1
ATOM 1871 C CA . GLY A 1 235 ? 20.929 4.034 -1.596 1.00 96.44 235 GLY A CA 1
ATOM 1872 C C . GLY A 1 235 ? 20.405 5.288 -2.290 1.00 96.44 235 GLY A C 1
ATOM 1873 O O . GLY A 1 235 ? 20.396 6.367 -1.707 1.00 96.44 235 GLY A O 1
ATOM 1874 N N . ARG A 1 236 ? 19.947 5.156 -3.536 1.00 95.06 236 ARG A N 1
ATOM 1875 C CA . ARG A 1 236 ? 19.420 6.276 -4.330 1.00 95.06 236 ARG A CA 1
ATOM 1876 C C . ARG A 1 236 ? 17.902 6.284 -4.355 1.00 95.06 236 ARG A C 1
ATOM 1878 O O . ARG A 1 236 ? 17.297 7.341 -4.198 1.00 95.06 236 ARG A O 1
ATOM 1885 N N . TRP A 1 237 ? 17.292 5.115 -4.538 1.00 95.19 237 TRP A N 1
ATOM 1886 C CA . TRP A 1 237 ? 15.867 4.992 -4.835 1.00 95.19 237 TRP A CA 1
ATOM 1887 C C . TRP A 1 237 ? 15.317 3.613 -4.428 1.00 95.19 237 TRP A C 1
ATOM 1889 O O . TRP A 1 237 ? 14.918 2.808 -5.267 1.00 95.19 237 TRP A O 1
ATOM 1899 N N . ASN A 1 238 ? 15.336 3.313 -3.124 1.00 96.50 238 ASN A N 1
ATOM 1900 C CA . ASN A 1 238 ? 14.917 2.017 -2.586 1.00 96.50 238 ASN A CA 1
ATOM 1901 C C . ASN A 1 238 ? 13.475 2.055 -2.070 1.00 96.50 238 ASN A C 1
ATOM 1903 O O . ASN A 1 238 ? 13.162 2.858 -1.190 1.00 96.50 238 ASN A O 1
ATOM 1907 N N . PHE A 1 239 ? 12.624 1.160 -2.578 1.00 95.38 239 PHE A N 1
ATOM 1908 C CA . PHE A 1 239 ? 11.197 1.122 -2.249 1.00 95.38 239 PHE A CA 1
ATOM 1909 C C . PHE A 1 239 ? 10.723 -0.301 -1.978 1.00 95.38 239 PHE A C 1
ATOM 1911 O O . PHE A 1 239 ? 11.035 -1.234 -2.720 1.00 95.38 239 PHE A O 1
ATOM 1918 N N . PHE A 1 240 ? 9.924 -0.440 -0.928 1.00 97.19 240 PHE A N 1
ATOM 1919 C CA . PHE A 1 240 ? 9.080 -1.597 -0.689 1.00 97.19 240 PHE A CA 1
ATOM 1920 C C . PHE A 1 240 ? 7.625 -1.170 -0.861 1.00 97.19 240 PHE A C 1
ATOM 1922 O O . PHE A 1 240 ? 7.176 -0.243 -0.182 1.00 97.19 240 PHE A O 1
ATOM 1929 N N . GLY A 1 241 ? 6.908 -1.836 -1.763 1.00 94.44 241 GLY A N 1
ATOM 1930 C CA . GLY A 1 241 ? 5.512 -1.551 -2.069 1.00 94.44 241 GLY A CA 1
ATOM 1931 C C . GLY A 1 241 ? 4.611 -2.746 -1.786 1.00 94.44 241 GLY A C 1
ATOM 1932 O O . GLY A 1 241 ? 4.957 -3.893 -2.071 1.00 94.44 241 GLY A O 1
ATOM 1933 N N . VAL A 1 242 ? 3.436 -2.465 -1.241 1.00 94.25 242 VAL A N 1
ATOM 1934 C CA . VAL A 1 242 ? 2.298 -3.383 -1.244 1.00 94.25 242 VAL A CA 1
ATOM 1935 C C . VAL A 1 242 ? 1.199 -2.694 -2.023 1.00 94.25 242 VAL A C 1
ATOM 1937 O O . VAL A 1 242 ? 0.881 -1.546 -1.735 1.00 94.25 242 VAL A O 1
ATOM 1940 N N . GLU A 1 243 ? 0.638 -3.392 -2.995 1.00 93.56 243 GLU A N 1
ATOM 1941 C CA . GLU A 1 243 ? -0.400 -2.894 -3.895 1.00 93.56 243 GLU A CA 1
ATOM 1942 C C . GLU A 1 243 ? -1.481 -3.972 -4.039 1.00 93.56 243 GLU A C 1
ATOM 1944 O O . GLU A 1 243 ? -1.280 -5.135 -3.662 1.00 93.56 243 GLU A O 1
ATOM 1949 N N . THR A 1 244 ? -2.633 -3.610 -4.597 1.00 93.94 244 THR A N 1
ATOM 1950 C CA . THR A 1 244 ? -3.677 -4.572 -4.960 1.00 93.94 244 THR A CA 1
ATOM 1951 C C . THR A 1 244 ? -3.969 -4.535 -6.449 1.00 93.94 244 THR A C 1
ATOM 1953 O O . THR A 1 244 ? -3.774 -3.525 -7.124 1.00 93.94 244 THR A O 1
ATOM 1956 N N . ILE A 1 245 ? -4.423 -5.671 -6.970 1.00 95.19 245 ILE A N 1
ATOM 1957 C CA . ILE A 1 245 ? -4.821 -5.814 -8.365 1.00 95.19 245 ILE A CA 1
ATOM 1958 C C . ILE A 1 245 ? -6.117 -6.606 -8.441 1.00 95.19 245 ILE A C 1
ATOM 1960 O O . ILE A 1 245 ? -6.324 -7.556 -7.686 1.00 95.19 245 ILE A O 1
ATOM 1964 N N . LYS A 1 246 ? -7.005 -6.220 -9.352 1.00 95.75 246 LYS A N 1
ATOM 1965 C CA . LYS A 1 246 ? -8.231 -6.966 -9.632 1.00 95.75 246 LYS A CA 1
ATOM 1966 C C . LYS A 1 246 ? -8.622 -6.845 -11.094 1.00 95.75 246 LYS A C 1
ATOM 1968 O O . LYS A 1 246 ? -8.223 -5.914 -11.788 1.00 95.75 246 LYS A O 1
ATOM 1973 N N . ARG A 1 247 ? -9.428 -7.797 -11.550 1.00 95.50 247 ARG A N 1
ATOM 1974 C CA . ARG A 1 247 ? -10.047 -7.768 -12.873 1.00 95.50 247 ARG A CA 1
ATOM 1975 C C . ARG A 1 247 ? -11.494 -7.325 -12.709 1.00 95.50 247 ARG A C 1
ATOM 1977 O O . ARG A 1 247 ? -12.199 -7.873 -11.866 1.00 95.50 247 ARG A O 1
ATOM 1984 N N . ASP A 1 248 ? -11.903 -6.339 -13.495 1.00 95.50 248 ASP A N 1
ATOM 1985 C CA . ASP A 1 248 ? -13.262 -5.807 -13.530 1.00 95.50 248 ASP A CA 1
ATOM 1986 C C . ASP A 1 248 ? -13.749 -5.780 -14.983 1.00 95.50 248 ASP A C 1
ATOM 1988 O O . ASP A 1 248 ? -13.375 -4.919 -15.780 1.00 95.50 248 ASP A O 1
ATOM 1992 N N . GLY A 1 249 ? -14.507 -6.810 -15.364 1.00 95.19 249 GLY A N 1
ATOM 1993 C CA . GLY A 1 249 ? -14.869 -7.049 -16.759 1.00 95.19 249 GLY A CA 1
ATOM 1994 C C . GLY A 1 249 ? -13.632 -7.184 -17.653 1.00 95.19 249 GLY A C 1
ATOM 1995 O O . GLY A 1 249 ? -12.826 -8.101 -17.483 1.00 95.19 249 GLY A O 1
ATOM 1996 N N . THR A 1 250 ? -13.501 -6.273 -18.618 1.00 95.56 250 THR A N 1
ATOM 1997 C CA . THR A 1 250 ? -12.361 -6.203 -19.547 1.00 95.56 250 THR A CA 1
ATOM 1998 C C . THR A 1 250 ? -11.147 -5.494 -18.961 1.00 95.56 250 THR A C 1
ATOM 2000 O O . THR A 1 250 ? -10.070 -5.565 -19.546 1.00 95.56 250 THR A O 1
ATOM 2003 N N . ASP A 1 251 ? -11.305 -4.781 -17.848 1.00 97.12 251 ASP A N 1
ATOM 2004 C CA . ASP A 1 251 ? -10.270 -3.917 -17.299 1.00 97.12 251 ASP A CA 1
ATOM 2005 C C . ASP A 1 251 ? -9.493 -4.624 -16.184 1.00 97.12 251 ASP A C 1
ATOM 2007 O O . ASP A 1 251 ? -10.012 -5.454 -15.433 1.00 97.12 251 ASP A O 1
ATOM 2011 N N . VAL A 1 252 ? -8.216 -4.276 -16.066 1.00 96.94 252 VAL A N 1
ATOM 2012 C CA . VAL A 1 252 ? -7.380 -4.628 -14.921 1.00 96.94 252 VAL A CA 1
ATOM 2013 C C . VAL A 1 252 ? -7.128 -3.358 -14.137 1.00 96.94 252 VAL A C 1
ATOM 2015 O O . VAL A 1 252 ? -6.532 -2.401 -14.637 1.00 96.94 252 VAL A O 1
ATOM 2018 N N . LEU A 1 253 ? -7.600 -3.367 -12.899 1.00 94.62 253 LEU A N 1
ATOM 2019 C CA . LEU A 1 253 ? -7.506 -2.257 -11.971 1.00 94.62 253 LEU A CA 1
ATOM 2020 C C . LEU A 1 253 ? -6.377 -2.532 -10.985 1.00 94.62 253 LEU A C 1
ATOM 2022 O O . LEU A 1 253 ? -6.196 -3.661 -10.525 1.00 94.62 253 LEU A O 1
ATOM 2026 N N . HIS A 1 254 ? -5.630 -1.485 -10.679 1.00 91.06 254 HIS A N 1
ATOM 2027 C CA . HIS A 1 254 ? -4.474 -1.492 -9.798 1.00 91.06 254 HIS A CA 1
ATOM 2028 C C . HIS A 1 254 ? -4.661 -0.374 -8.776 1.00 91.06 254 HIS A C 1
ATOM 2030 O O . HIS A 1 254 ? -5.154 0.695 -9.130 1.00 91.06 254 HIS A O 1
ATOM 2036 N N . ASP A 1 255 ? -4.328 -0.653 -7.520 1.00 85.56 255 ASP A N 1
ATOM 2037 C CA . ASP A 1 255 ? -4.440 0.312 -6.432 1.00 85.56 255 ASP A CA 1
ATOM 2038 C C . ASP A 1 255 ? -3.196 0.252 -5.536 1.00 85.56 255 ASP A C 1
ATOM 2040 O O . ASP A 1 255 ? -2.886 -0.781 -4.927 1.00 85.56 255 ASP A O 1
ATOM 2044 N N . ALA A 1 256 ? -2.488 1.381 -5.476 1.00 78.62 256 ALA A N 1
ATOM 2045 C CA . ALA A 1 256 ? -1.296 1.594 -4.665 1.00 78.62 256 ALA A CA 1
ATOM 2046 C C . ALA A 1 256 ? -1.584 2.251 -3.301 1.00 78.62 256 ALA A C 1
ATOM 2048 O O . ALA A 1 256 ? -0.642 2.530 -2.550 1.00 78.62 256 ALA A O 1
ATOM 2049 N N . ASP A 1 257 ? -2.850 2.479 -2.925 1.00 68.94 257 ASP A N 1
ATOM 2050 C CA . ASP A 1 257 ? -3.246 3.084 -1.644 1.00 68.94 257 ASP A CA 1
ATOM 2051 C C . ASP A 1 257 ? -3.159 2.108 -0.455 1.00 68.94 257 ASP A C 1
ATOM 2053 O O . ASP A 1 257 ? -3.976 2.043 0.460 1.00 68.94 257 ASP A O 1
ATOM 2057 N N . MET A 1 258 ? -2.084 1.329 -0.447 1.00 72.56 258 MET A N 1
ATOM 2058 C CA . MET A 1 258 ? -1.677 0.427 0.624 1.00 72.56 258 MET A CA 1
ATOM 2059 C C . MET A 1 258 ? -0.395 0.941 1.300 1.00 72.56 258 MET A C 1
ATOM 2061 O O . MET A 1 258 ? 0.327 0.200 1.971 1.00 72.56 258 MET A O 1
ATOM 2065 N N . ARG A 1 259 ? -0.152 2.260 1.203 1.00 68.75 259 ARG A N 1
ATOM 2066 C CA . ARG A 1 259 ? 1.018 2.988 1.737 1.00 68.75 259 ARG A CA 1
ATOM 2067 C C . ARG A 1 259 ? 1.257 2.797 3.236 1.00 68.75 259 ARG A C 1
ATOM 2069 O O . ARG A 1 259 ? 2.368 3.044 3.710 1.00 68.75 259 ARG A O 1
ATOM 2076 N N . LYS A 1 260 ? 0.247 2.357 3.997 1.00 75.06 260 LYS A N 1
ATOM 2077 C CA . LYS A 1 260 ? 0.412 1.978 5.411 1.00 75.06 260 LYS A CA 1
ATOM 2078 C C . LYS A 1 260 ? 1.338 0.771 5.609 1.00 75.06 260 LYS A C 1
ATOM 2080 O O . LYS A 1 260 ? 1.902 0.626 6.688 1.00 75.06 260 LYS A O 1
ATOM 2085 N N . TYR A 1 261 ? 1.545 -0.038 4.569 1.00 81.31 261 TYR A N 1
ATOM 2086 C CA . TYR A 1 261 ? 2.460 -1.181 4.571 1.00 81.31 261 TYR A CA 1
ATOM 2087 C C . TYR A 1 261 ? 3.708 -0.987 3.698 1.00 81.31 261 TYR A C 1
ATOM 2089 O O . TYR A 1 261 ? 4.590 -1.839 3.704 1.00 81.31 261 TYR A O 1
ATOM 2097 N N . SER A 1 262 ? 3.807 0.132 2.985 1.00 92.12 262 SER A N 1
ATOM 2098 C CA . SER A 1 262 ? 4.947 0.471 2.127 1.00 92.12 262 SER A CA 1
ATOM 2099 C C . SER A 1 262 ? 5.931 1.395 2.856 1.00 92.12 262 SER A C 1
ATOM 2101 O O . SER A 1 262 ? 5.545 2.136 3.770 1.00 92.12 262 SER A O 1
ATOM 2103 N N . PHE A 1 263 ? 7.201 1.371 2.447 1.00 94.75 263 PHE A N 1
ATOM 2104 C CA . PHE A 1 263 ? 8.242 2.287 2.928 1.00 94.75 263 PHE A CA 1
ATOM 2105 C C . PHE A 1 263 ? 9.328 2.506 1.871 1.00 94.75 263 PHE A C 1
ATOM 2107 O O . PHE A 1 263 ? 9.533 1.685 0.977 1.00 94.75 263 PHE A O 1
ATOM 2114 N N . GLU A 1 264 ? 10.043 3.621 1.997 1.00 94.12 264 GLU A N 1
ATOM 2115 C CA . GLU A 1 264 ? 11.060 4.045 1.036 1.00 94.12 264 GLU A CA 1
ATOM 2116 C C . GLU A 1 264 ? 12.213 4.783 1.717 1.00 94.12 264 GLU A C 1
ATOM 2118 O O . GLU A 1 264 ? 12.040 5.425 2.756 1.00 94.12 264 GLU A O 1
ATOM 2123 N N . TRP A 1 265 ? 13.391 4.732 1.104 1.00 94.31 265 TRP A N 1
ATOM 2124 C CA . TRP A 1 265 ? 14.496 5.628 1.431 1.00 94.31 265 TRP A CA 1
ATOM 2125 C C . TRP A 1 265 ? 15.227 6.004 0.151 1.00 94.31 265 TRP A C 1
ATOM 2127 O O . TRP A 1 265 ? 15.601 5.140 -0.652 1.00 94.31 265 TRP A O 1
ATOM 2137 N N . LYS A 1 266 ? 15.392 7.308 -0.059 1.00 91.31 266 LYS A N 1
ATOM 2138 C CA . LYS A 1 266 ? 15.913 7.863 -1.304 1.00 91.31 266 LYS A CA 1
ATOM 2139 C C . LYS A 1 266 ? 16.795 9.064 -1.028 1.00 91.31 266 LYS A C 1
ATOM 2141 O O . LYS A 1 266 ? 16.464 9.909 -0.201 1.00 91.31 266 LYS A O 1
ATOM 2146 N N . ILE A 1 267 ? 17.886 9.151 -1.774 1.00 90.69 267 ILE A N 1
ATOM 2147 C CA . ILE A 1 267 ? 18.785 10.300 -1.772 1.00 90.69 267 ILE A CA 1
ATOM 2148 C C . ILE A 1 267 ? 18.722 10.881 -3.173 1.00 90.69 267 ILE A C 1
ATOM 2150 O O . ILE A 1 267 ? 19.094 10.216 -4.135 1.00 90.69 267 ILE A O 1
ATOM 2154 N N . CYS A 1 268 ? 18.233 12.116 -3.279 1.00 88.62 268 CYS A N 1
ATOM 2155 C CA . CYS A 1 268 ? 18.062 12.804 -4.559 1.00 88.62 268 CYS A CA 1
ATOM 2156 C C . CYS A 1 268 ? 19.179 13.818 -4.860 1.00 88.62 268 CYS A C 1
ATOM 2158 O O . CYS A 1 268 ? 19.077 14.576 -5.819 1.00 88.62 268 CYS A O 1
ATOM 2160 N N . ASP A 1 269 ? 20.245 13.850 -4.058 1.00 88.44 269 ASP A N 1
ATOM 2161 C CA . ASP A 1 269 ? 21.369 14.768 -4.270 1.00 88.44 269 ASP A CA 1
ATOM 2162 C C . ASP A 1 269 ? 22.115 14.437 -5.566 1.00 88.44 269 ASP A C 1
ATOM 2164 O O . ASP A 1 269 ? 22.253 13.263 -5.912 1.00 88.44 269 ASP A O 1
ATOM 2168 N N . TYR A 1 270 ? 22.612 15.463 -6.264 1.00 87.81 270 TYR A N 1
ATOM 2169 C CA . TYR A 1 270 ? 23.368 15.332 -7.523 1.00 87.81 270 TYR A CA 1
ATOM 2170 C C . TYR A 1 270 ? 22.586 14.613 -8.639 1.00 87.81 270 TYR A C 1
ATOM 2172 O O . TYR A 1 270 ? 23.132 13.799 -9.378 1.00 87.81 270 TYR A O 1
ATOM 2180 N N . TRP A 1 271 ? 21.282 14.889 -8.740 1.00 88.06 271 TRP A N 1
ATOM 2181 C CA . TRP A 1 271 ? 20.392 14.239 -9.704 1.00 88.06 271 TRP A CA 1
ATOM 2182 C C . TRP A 1 271 ? 20.667 14.675 -11.152 1.00 88.06 271 TRP A C 1
ATOM 2184 O O . TRP A 1 271 ? 20.554 15.854 -11.489 1.00 88.06 271 TRP A O 1
ATOM 2194 N N . SER A 1 272 ? 20.992 13.710 -12.011 1.00 88.00 272 SER A N 1
ATOM 2195 C CA . SER A 1 272 ? 21.228 13.852 -13.452 1.00 88.00 272 SER A CA 1
ATOM 2196 C C . SER A 1 272 ? 20.122 13.187 -14.294 1.00 88.00 272 SER A C 1
ATOM 2198 O O . SER A 1 272 ? 19.277 12.436 -13.783 1.00 88.00 272 SER A O 1
ATOM 2200 N N . ASP A 1 273 ? 20.149 13.418 -15.612 1.00 88.00 273 ASP A N 1
ATOM 2201 C CA . ASP A 1 273 ? 19.309 12.689 -16.577 1.00 88.00 273 ASP A CA 1
ATOM 2202 C C . ASP A 1 273 ? 19.557 11.167 -16.499 1.00 88.00 273 ASP A C 1
ATOM 2204 O O . ASP A 1 273 ? 18.625 10.383 -16.671 1.00 88.00 273 ASP A O 1
ATOM 2208 N N . GLU A 1 274 ? 20.785 10.738 -16.181 1.00 89.81 274 GLU A N 1
ATOM 2209 C CA . GLU A 1 274 ? 21.133 9.323 -16.018 1.00 89.81 274 GLU A CA 1
ATOM 2210 C C . GLU A 1 274 ? 20.523 8.744 -14.736 1.00 89.81 274 GLU A C 1
ATOM 2212 O O . GLU A 1 274 ? 19.823 7.733 -14.789 1.00 89.81 274 GLU A O 1
ATOM 2217 N N . THR A 1 275 ? 20.661 9.436 -13.597 1.00 89.38 275 THR A N 1
ATOM 2218 C CA . THR A 1 275 ? 20.003 9.006 -12.349 1.00 89.38 275 THR A CA 1
ATOM 2219 C C . THR A 1 275 ? 18.480 8.985 -12.466 1.00 89.38 275 THR A C 1
ATOM 2221 O O . THR A 1 275 ? 17.825 8.183 -11.811 1.00 89.38 275 THR A O 1
ATOM 2224 N N . SER A 1 276 ? 17.893 9.794 -13.354 1.00 89.31 276 SER A N 1
ATOM 2225 C CA . SER A 1 276 ? 16.446 9.792 -13.584 1.00 89.31 276 SER A CA 1
ATOM 2226 C C . SER A 1 276 ? 15.929 8.480 -14.178 1.00 89.31 276 SER A C 1
ATOM 2228 O O . SER A 1 276 ? 14.750 8.182 -14.007 1.00 89.31 276 SER A O 1
ATOM 2230 N N . LYS A 1 277 ? 16.775 7.657 -14.815 1.00 90.88 277 LYS A N 1
ATOM 2231 C CA . LYS A 1 277 ? 16.360 6.353 -15.360 1.00 90.88 277 LYS A CA 1
ATOM 2232 C C . LYS A 1 277 ? 15.840 5.393 -14.286 1.00 90.88 277 LYS A C 1
ATOM 2234 O O . LYS A 1 277 ? 14.953 4.595 -14.576 1.00 90.88 277 LYS A O 1
ATOM 2239 N N . ILE A 1 278 ? 16.313 5.506 -13.040 1.00 91.81 278 ILE A N 1
ATOM 2240 C CA . ILE A 1 278 ? 15.883 4.623 -11.939 1.00 91.81 278 ILE A CA 1
ATOM 2241 C C . ILE A 1 278 ? 14.470 4.945 -11.422 1.00 91.81 278 ILE A C 1
ATOM 2243 O O . ILE A 1 278 ? 13.844 4.100 -10.789 1.00 91.81 278 ILE A O 1
ATOM 2247 N N . LEU A 1 279 ? 13.935 6.134 -11.738 1.00 87.94 279 LEU A N 1
ATOM 2248 C CA . LEU A 1 279 ? 12.572 6.553 -11.375 1.00 87.94 279 LEU A CA 1
ATOM 2249 C C . LEU A 1 279 ? 11.486 5.732 -12.077 1.00 87.94 279 LEU A C 1
ATOM 2251 O O . LEU A 1 279 ? 10.321 5.807 -11.712 1.00 87.94 279 LEU A O 1
ATOM 2255 N N . TYR A 1 280 ? 11.849 4.976 -13.109 1.00 83.81 280 TYR A N 1
ATOM 2256 C CA . TYR A 1 280 ? 10.911 4.245 -13.961 1.00 83.81 280 TYR A CA 1
ATOM 2257 C C . TYR A 1 280 ? 10.645 2.825 -13.481 1.00 83.81 280 TYR A C 1
ATOM 2259 O O . TYR A 1 280 ? 10.015 2.042 -14.181 1.00 83.81 280 TYR A O 1
ATOM 2267 N N . ASN A 1 281 ? 11.052 2.529 -12.247 1.00 87.19 281 ASN A N 1
ATOM 2268 C CA . ASN A 1 281 ? 10.727 1.303 -11.535 1.00 87.19 281 ASN A CA 1
ATOM 2269 C C . ASN A 1 281 ? 9.281 1.280 -10.969 1.00 87.19 281 ASN A C 1
ATOM 2271 O O . ASN A 1 281 ? 8.901 0.343 -10.269 1.00 87.19 281 ASN A O 1
ATOM 2275 N N . PHE A 1 282 ? 8.466 2.287 -11.303 1.00 88.62 282 PHE A N 1
ATOM 2276 C CA . PHE A 1 282 ? 7.025 2.383 -11.035 1.00 88.62 282 PHE A CA 1
ATOM 2277 C C . PHE A 1 282 ? 6.179 1.974 -12.258 1.00 88.62 282 PHE A C 1
ATOM 2279 O O . PHE A 1 282 ? 5.267 2.690 -12.662 1.00 88.62 282 PHE A O 1
ATOM 2286 N N . LEU A 1 283 ? 6.521 0.858 -12.916 1.00 91.62 283 LEU A N 1
ATOM 2287 C CA . LEU A 1 283 ? 6.001 0.535 -14.256 1.00 91.62 283 LEU A CA 1
ATOM 2288 C C . LEU A 1 283 ? 4.470 0.437 -14.291 1.00 91.62 283 LEU A C 1
ATOM 2290 O O . LEU A 1 283 ? 3.862 0.840 -15.278 1.00 91.62 283 LEU A O 1
ATOM 2294 N N . TYR A 1 284 ? 3.853 -0.107 -13.239 1.00 92.19 284 TYR A N 1
ATOM 2295 C CA . TYR A 1 284 ? 2.397 -0.223 -13.163 1.00 92.19 284 TYR A CA 1
ATOM 2296 C C . TYR A 1 284 ? 1.742 1.106 -12.783 1.00 92.19 284 TYR A C 1
ATOM 2298 O O . TYR A 1 284 ? 0.787 1.504 -13.444 1.00 92.19 284 TYR A O 1
ATOM 2306 N N . GLU A 1 285 ? 2.300 1.829 -11.808 1.00 89.94 285 GLU A N 1
ATOM 2307 C CA . GLU A 1 285 ? 1.732 3.095 -11.323 1.00 89.94 285 GLU A CA 1
ATOM 2308 C C . GLU A 1 285 ? 1.780 4.206 -12.383 1.00 89.94 285 GLU A C 1
ATOM 2310 O O . GLU A 1 285 ? 0.831 4.970 -12.509 1.00 89.94 285 GLU A O 1
ATOM 2315 N N . ILE A 1 286 ? 2.824 4.238 -13.226 1.00 88.19 286 ILE A N 1
ATOM 2316 C CA . ILE A 1 286 ? 2.930 5.170 -14.369 1.00 88.19 286 ILE A CA 1
ATOM 2317 C C . ILE A 1 286 ? 1.693 5.103 -15.278 1.00 88.19 286 ILE A C 1
ATOM 2319 O O . ILE A 1 286 ? 1.300 6.109 -15.868 1.00 88.19 286 ILE A O 1
ATOM 2323 N N . ILE A 1 287 ? 1.105 3.915 -15.414 1.00 88.38 287 ILE A N 1
ATOM 2324 C CA . ILE A 1 287 ? -0.025 3.666 -16.306 1.00 88.38 287 ILE A CA 1
ATOM 2325 C C . ILE A 1 287 ? -1.334 3.819 -15.541 1.00 88.38 287 ILE A C 1
ATOM 2327 O O . ILE A 1 287 ? -2.261 4.437 -16.052 1.00 88.38 287 ILE A O 1
ATOM 2331 N N . SER A 1 288 ? -1.440 3.244 -14.342 1.00 89.19 288 SER A N 1
ATOM 2332 C CA . SER A 1 288 ? -2.705 3.167 -13.612 1.00 89.19 288 SER A CA 1
ATOM 2333 C C . SER A 1 288 ? -3.099 4.464 -12.908 1.00 89.19 288 SER A C 1
ATOM 2335 O O . SER A 1 288 ? -4.291 4.773 -12.936 1.00 89.19 288 SER A O 1
ATOM 2337 N N . ASP A 1 289 ? -2.154 5.218 -12.328 1.00 83.00 289 ASP A N 1
ATOM 2338 C CA . ASP A 1 289 ? -2.459 6.353 -11.437 1.00 83.00 289 ASP A CA 1
ATOM 2339 C C . ASP A 1 289 ? -3.330 7.408 -12.132 1.00 83.00 289 ASP A C 1
ATOM 2341 O O . ASP A 1 289 ? -4.334 7.854 -11.577 1.00 83.00 289 ASP A O 1
ATOM 2345 N N . ASP A 1 290 ? -2.990 7.767 -13.373 1.00 81.94 290 ASP A N 1
ATOM 2346 C CA . ASP A 1 290 ? -3.710 8.798 -14.123 1.00 81.94 290 ASP A CA 1
ATOM 2347 C C . ASP A 1 290 ? -4.753 8.219 -15.095 1.00 81.94 290 ASP A C 1
ATOM 2349 O O . ASP A 1 290 ? -5.701 8.908 -15.457 1.00 81.94 290 ASP A O 1
ATOM 2353 N N . ASN A 1 291 ? -4.648 6.957 -15.518 1.00 86.19 291 ASN A N 1
ATOM 2354 C CA . ASN A 1 291 ? -5.615 6.335 -16.438 1.00 86.19 291 ASN A CA 1
ATOM 2355 C C . ASN A 1 291 ? -6.801 5.659 -15.722 1.00 86.19 291 ASN A C 1
ATOM 2357 O O . ASN A 1 291 ? -7.797 5.287 -16.350 1.00 86.19 291 ASN A O 1
ATOM 2361 N N . GLY A 1 292 ? -6.674 5.409 -14.416 1.00 87.50 292 GLY A N 1
ATOM 2362 C CA . GLY A 1 292 ? -7.638 4.655 -13.613 1.00 87.50 292 GLY A CA 1
ATOM 2363 C C . GLY A 1 292 ? -7.695 3.153 -13.927 1.00 87.50 292 GLY A C 1
ATOM 2364 O O . GLY A 1 292 ? -8.545 2.449 -13.386 1.00 87.50 292 GLY A O 1
ATOM 2365 N N . ARG A 1 293 ? -6.826 2.646 -14.811 1.00 92.44 293 ARG A N 1
ATOM 2366 C CA . ARG A 1 293 ? -6.684 1.219 -15.142 1.00 92.44 293 ARG A CA 1
ATOM 2367 C C . ARG A 1 293 ? -5.269 0.918 -15.623 1.00 92.44 293 ARG A C 1
ATOM 2369 O O . ARG A 1 293 ? -4.668 1.716 -16.341 1.00 92.44 293 ARG A O 1
ATOM 2376 N N . LEU A 1 294 ? -4.769 -0.260 -15.271 1.00 94.50 294 LEU A N 1
ATOM 2377 C CA . LEU A 1 294 ? -3.457 -0.752 -15.692 1.00 94.50 294 LEU A CA 1
ATOM 2378 C C . LEU A 1 294 ? -3.502 -1.397 -17.086 1.00 94.50 294 LEU A C 1
ATOM 2380 O O . LEU A 1 294 ? -2.529 -1.342 -17.835 1.00 94.50 294 LEU A O 1
ATOM 2384 N N . TRP A 1 295 ? -4.631 -2.021 -17.427 1.00 96.62 295 TRP A N 1
ATOM 2385 C CA . TRP A 1 295 ? -4.854 -2.684 -18.711 1.00 96.62 295 TRP A CA 1
ATOM 2386 C C . TRP A 1 295 ? -6.348 -2.728 -19.063 1.00 96.62 295 TRP A C 1
ATOM 2388 O O . TRP A 1 295 ? -7.198 -2.672 -18.172 1.00 96.62 295 TRP A O 1
ATOM 2398 N N . SER A 1 296 ? -6.666 -2.863 -20.354 1.00 96.88 296 SER A N 1
ATOM 2399 C CA . SER A 1 296 ? -8.004 -3.209 -20.842 1.00 96.88 296 SER A CA 1
ATOM 2400 C C . SER A 1 296 ? -7.925 -4.186 -22.013 1.00 96.88 296 SER A C 1
ATOM 2402 O O . SER A 1 296 ? -7.196 -3.949 -22.972 1.00 96.88 296 SER A O 1
ATOM 2404 N N . ASP A 1 297 ? -8.734 -5.245 -22.002 1.00 97.00 297 ASP A N 1
ATOM 2405 C CA . ASP A 1 297 ? -8.851 -6.181 -23.130 1.00 97.00 297 ASP A CA 1
ATOM 2406 C C . ASP A 1 297 ? -9.440 -5.512 -24.391 1.00 97.00 297 ASP A C 1
ATOM 2408 O O . ASP A 1 297 ? -9.341 -6.056 -25.492 1.00 97.00 297 ASP A O 1
ATOM 2412 N N . MET A 1 298 ? -9.987 -4.298 -24.252 1.00 96.62 298 MET A N 1
ATOM 2413 C CA . MET A 1 298 ? -10.410 -3.444 -25.364 1.00 96.62 298 MET A CA 1
ATOM 2414 C C . MET A 1 298 ? -9.244 -2.784 -26.108 1.00 96.62 298 MET A C 1
ATOM 2416 O O . MET A 1 298 ? -9.452 -2.254 -27.200 1.00 96.62 298 MET A O 1
ATOM 2420 N N . TRP A 1 299 ? -8.028 -2.802 -25.554 1.00 96.69 299 TRP A N 1
ATOM 2421 C CA . TRP A 1 299 ? -6.829 -2.252 -26.186 1.00 96.69 299 TRP A CA 1
ATOM 2422 C C . TRP A 1 299 ? -6.337 -3.164 -27.305 1.00 96.69 299 TRP A C 1
ATOM 2424 O O . TRP A 1 299 ? -5.302 -3.814 -27.186 1.00 96.69 299 TRP A O 1
ATOM 2434 N N . VAL A 1 300 ? -7.102 -3.228 -28.393 1.00 96.38 300 VAL A N 1
ATOM 2435 C CA . VAL A 1 300 ? -6.797 -3.945 -29.640 1.00 96.38 300 VAL A CA 1
ATOM 2436 C C . VAL A 1 300 ? -6.190 -3.009 -30.690 1.00 96.38 300 VAL A C 1
ATOM 2438 O O . VAL A 1 300 ? -6.411 -1.803 -30.594 1.00 96.38 300 VAL A O 1
ATOM 2441 N N . PRO A 1 301 ? -5.433 -3.510 -31.688 1.00 97.56 301 PRO A N 1
ATOM 2442 C CA . PRO A 1 301 ? -4.802 -2.655 -32.691 1.00 97.56 301 PRO A CA 1
ATOM 2443 C C . PRO A 1 301 ? -5.809 -1.714 -33.360 1.00 97.56 301 PRO A C 1
ATOM 2445 O O . PRO A 1 301 ? -6.877 -2.145 -33.798 1.00 97.56 301 PRO A O 1
ATOM 2448 N N . GLY A 1 302 ? -5.468 -0.427 -33.421 1.00 97.44 302 GLY A N 1
ATOM 2449 C CA . GLY A 1 302 ? -6.343 0.645 -33.900 1.00 97.44 302 GLY A CA 1
ATOM 2450 C C . GLY A 1 302 ? -7.214 1.301 -32.823 1.00 97.44 302 GLY A C 1
ATOM 2451 O O . GLY A 1 302 ? -7.924 2.257 -33.131 1.00 97.44 302 GLY A O 1
ATOM 2452 N N . TYR A 1 303 ? -7.172 0.828 -31.574 1.00 98.06 303 TYR A N 1
ATOM 2453 C CA . TYR A 1 303 ? -7.819 1.508 -30.453 1.00 98.06 303 TYR A CA 1
ATOM 2454 C C . TYR A 1 303 ? -7.159 2.867 -30.183 1.00 98.06 303 TYR A C 1
ATOM 2456 O O . TYR A 1 303 ? -5.933 2.980 -30.168 1.00 98.06 303 TYR A O 1
ATOM 2464 N N . HIS A 1 304 ? -7.990 3.877 -29.926 1.00 97.44 304 HIS A N 1
ATOM 2465 C CA . HIS A 1 304 ? -7.577 5.225 -29.555 1.00 97.44 304 HIS A CA 1
ATOM 2466 C C . HIS A 1 304 ? -8.480 5.758 -28.439 1.00 97.44 304 HIS A C 1
ATOM 2468 O O . HIS A 1 304 ? -9.708 5.677 -28.532 1.00 97.44 304 HIS A O 1
ATOM 2474 N N . GLN A 1 305 ? -7.875 6.349 -27.413 1.00 95.81 305 GLN A N 1
ATOM 2475 C CA . GLN A 1 305 ? -8.566 7.075 -26.353 1.00 95.81 305 GLN A CA 1
ATOM 2476 C C . GLN A 1 305 ? -7.864 8.407 -26.109 1.00 95.81 305 GLN A C 1
ATOM 2478 O O . GLN A 1 305 ? -6.651 8.445 -25.932 1.00 95.81 305 GLN A O 1
ATOM 2483 N N . GLU A 1 306 ? -8.642 9.483 -25.994 1.00 95.69 306 GLU A N 1
ATOM 2484 C CA . GLU A 1 306 ? -8.169 10.777 -25.506 1.00 95.69 306 GLU A CA 1
ATOM 2485 C C . GLU A 1 306 ? -8.998 11.209 -24.291 1.00 95.69 306 GLU A C 1
ATOM 2487 O O . GLU A 1 306 ? -10.231 11.200 -24.306 1.00 95.69 306 GLU A O 1
ATOM 2492 N N . THR A 1 307 ? -8.308 11.580 -23.216 1.00 93.62 307 THR A N 1
ATOM 2493 C CA . THR A 1 307 ? -8.902 11.996 -21.946 1.00 93.62 307 THR A CA 1
ATOM 2494 C C . THR A 1 307 ? -8.374 13.381 -21.571 1.00 93.62 307 THR A C 1
ATOM 2496 O O . THR A 1 307 ? -7.192 13.512 -21.255 1.00 93.62 307 THR A O 1
ATOM 2499 N N . PRO A 1 308 ? -9.211 14.436 -21.590 1.00 92.94 308 PRO A N 1
ATOM 2500 C CA . PRO A 1 308 ? -8.812 15.736 -21.060 1.00 92.94 308 PRO A CA 1
ATOM 2501 C C . PRO A 1 308 ? -8.594 15.657 -19.544 1.00 92.94 308 PRO A C 1
ATOM 2503 O O . PRO A 1 308 ? -9.433 15.106 -18.828 1.00 92.94 308 PRO A O 1
ATOM 2506 N N . LEU A 1 309 ? -7.492 16.238 -19.064 1.00 91.25 309 LEU A N 1
ATOM 2507 C CA . LEU A 1 309 ? -7.124 16.277 -17.646 1.00 91.25 309 LEU A CA 1
ATOM 2508 C C . LEU A 1 309 ? -7.724 17.529 -17.002 1.00 91.25 309 LEU A C 1
ATOM 2510 O O . LEU A 1 309 ? -7.074 18.572 -16.905 1.00 91.25 309 LEU A O 1
ATOM 2514 N N . ILE A 1 310 ? -9.003 17.428 -16.639 1.00 88.81 310 ILE A N 1
ATOM 2515 C CA . ILE A 1 310 ? -9.798 18.510 -16.043 1.00 88.81 310 ILE A CA 1
ATOM 2516 C C . ILE A 1 310 ? -10.363 18.098 -14.670 1.00 88.81 310 ILE A C 1
ATOM 2518 O O . ILE A 1 310 ? -10.604 16.902 -14.458 1.00 88.81 310 ILE A O 1
ATOM 2522 N N . PRO A 1 311 ? -10.613 19.055 -13.752 1.00 84.88 311 PRO A N 1
ATOM 2523 C CA . PRO A 1 311 ? -11.148 18.784 -12.412 1.00 84.88 311 PRO A CA 1
ATOM 2524 C C . PRO A 1 311 ? -12.422 17.931 -12.403 1.00 84.88 311 PRO A C 1
ATOM 2526 O O . PRO A 1 311 ? -12.565 17.025 -11.590 1.00 84.88 311 PRO A O 1
ATOM 2529 N N . GLU A 1 312 ? -13.324 18.135 -13.366 1.00 83.56 312 GLU A N 1
ATOM 2530 C CA . GLU A 1 312 ? -14.590 17.395 -13.480 1.00 83.56 312 GLU A CA 1
ATOM 2531 C C . GLU A 1 312 ? -14.391 15.892 -13.732 1.00 83.56 312 GLU A C 1
ATOM 2533 O O . GLU A 1 312 ? -15.320 15.104 -13.558 1.00 83.56 312 GLU A O 1
ATOM 2538 N N . LYS A 1 313 ? -13.184 15.494 -14.147 1.00 80.62 313 LYS A N 1
ATOM 2539 C CA . LYS A 1 313 ? -12.771 14.102 -14.349 1.00 80.62 313 LYS A CA 1
ATOM 2540 C C . LYS A 1 313 ? -11.837 13.583 -13.249 1.00 80.62 313 LYS A C 1
ATOM 2542 O O . LYS A 1 313 ? -11.277 12.506 -13.406 1.00 80.62 313 LYS A O 1
ATOM 2547 N N . GLY A 1 314 ? -11.682 14.324 -12.150 1.00 80.19 314 GLY A N 1
ATOM 2548 C CA . GLY A 1 314 ? -10.842 13.946 -11.011 1.00 80.19 314 GLY A CA 1
ATOM 2549 C C . GLY A 1 314 ? -9.386 14.409 -11.103 1.00 80.19 314 GLY A C 1
ATOM 2550 O O . GLY A 1 314 ? -8.591 14.062 -10.236 1.00 80.19 314 GLY A O 1
ATOM 2551 N N . TYR A 1 315 ? -9.024 15.214 -12.108 1.00 83.50 315 TYR A N 1
ATOM 2552 C CA . TYR A 1 315 ? -7.657 15.718 -12.289 1.00 83.50 315 TYR A CA 1
ATOM 2553 C C . TYR A 1 315 ? -7.476 17.107 -11.671 1.00 83.50 315 TYR A C 1
ATOM 2555 O O . TYR A 1 315 ? -7.169 18.091 -12.352 1.00 83.50 315 TYR A O 1
ATOM 2563 N N . ASP A 1 316 ? -7.668 17.196 -10.358 1.00 83.06 316 ASP A N 1
ATOM 2564 C CA . ASP A 1 316 ? -7.461 18.440 -9.621 1.00 83.06 316 ASP A CA 1
ATOM 2565 C C . ASP A 1 316 ? -5.992 18.892 -9.685 1.00 83.06 316 ASP A C 1
ATOM 2567 O O . ASP A 1 316 ? -5.053 18.124 -9.475 1.00 83.06 316 ASP A O 1
ATOM 2571 N N . GLY A 1 317 ? -5.777 20.177 -9.980 1.00 84.44 317 GLY A N 1
ATOM 2572 C CA . GLY A 1 317 ? -4.438 20.772 -10.070 1.00 84.44 317 GLY A CA 1
ATOM 2573 C C . GLY A 1 317 ? -3.713 20.561 -11.405 1.00 84.44 317 GLY A C 1
ATOM 2574 O O . GLY A 1 317 ? -2.617 21.105 -11.581 1.00 84.44 317 GLY A O 1
ATOM 2575 N N . PHE A 1 318 ? -4.313 19.842 -12.358 1.00 87.75 318 PHE A N 1
ATOM 2576 C CA . PHE A 1 318 ? -3.831 19.794 -13.737 1.00 87.75 318 PHE A CA 1
ATOM 2577 C C . PHE A 1 318 ? -4.274 21.036 -14.522 1.00 87.75 318 PHE A C 1
ATOM 2579 O O . PHE A 1 318 ? -5.355 21.581 -14.299 1.00 87.75 318 PHE A O 1
ATOM 2586 N N . THR A 1 319 ? -3.434 21.506 -15.450 1.00 88.50 319 THR A N 1
ATOM 2587 C CA . THR A 1 319 ? -3.776 22.625 -16.349 1.00 88.50 319 THR A CA 1
ATOM 2588 C C . THR A 1 319 ? -3.393 22.313 -17.788 1.00 88.50 319 THR A C 1
ATOM 2590 O O . THR A 1 319 ? -2.271 21.865 -18.042 1.00 88.50 319 THR A O 1
ATOM 2593 N N . ASN A 1 320 ? -4.317 22.580 -18.720 1.00 87.31 320 ASN A N 1
ATOM 2594 C CA . ASN A 1 320 ? -4.154 22.340 -20.161 1.00 87.31 320 ASN A CA 1
ATOM 2595 C C . ASN A 1 320 ? -3.629 20.928 -20.473 1.00 87.31 320 ASN A C 1
ATOM 2597 O O . ASN A 1 320 ? -2.747 20.755 -21.313 1.00 87.31 320 ASN A O 1
ATOM 2601 N N . GLY A 1 321 ? -4.120 19.928 -19.735 1.00 91.25 321 GLY A N 1
ATOM 2602 C CA . GLY A 1 321 ? -3.595 18.574 -19.795 1.00 91.25 321 GLY A CA 1
ATOM 2603 C C . GLY A 1 321 ? -4.434 17.617 -20.637 1.00 91.25 321 GLY A C 1
ATOM 2604 O O . GLY A 1 321 ? -5.656 17.751 -20.724 1.00 91.25 321 GLY A O 1
ATOM 2605 N N . LYS A 1 322 ? -3.777 16.616 -21.222 1.00 94.44 322 LYS A N 1
ATOM 2606 C CA . LYS A 1 322 ? -4.410 15.486 -21.902 1.00 94.44 322 LYS A CA 1
ATOM 2607 C C . LYS A 1 322 ? -3.639 14.189 -21.672 1.00 94.44 322 LYS A C 1
ATOM 2609 O O . LYS A 1 322 ? -2.408 14.196 -21.606 1.00 94.44 322 LYS A O 1
ATOM 2614 N N . LEU A 1 323 ? -4.385 13.094 -21.604 1.00 94.31 323 LEU A N 1
ATOM 2615 C CA . LEU A 1 323 ? -3.895 11.722 -21.625 1.00 94.31 323 LEU A CA 1
ATOM 2616 C C . LEU A 1 323 ? -4.398 11.042 -22.899 1.00 94.31 323 LEU A C 1
ATOM 2618 O O . LEU A 1 323 ? -5.582 11.135 -23.224 1.00 94.31 323 LEU A O 1
ATOM 2622 N N . THR A 1 324 ? -3.512 10.362 -23.616 1.00 96.06 324 THR A N 1
ATOM 2623 C CA . THR A 1 324 ? -3.820 9.646 -24.855 1.00 96.06 324 THR A CA 1
ATOM 2624 C C . THR A 1 324 ? -3.306 8.213 -24.774 1.00 96.06 324 THR A C 1
ATOM 2626 O O . THR A 1 324 ? -2.199 7.977 -24.289 1.00 96.06 324 THR A O 1
ATOM 2629 N N . ILE A 1 325 ? -4.111 7.269 -25.257 1.00 97.06 325 ILE A N 1
ATOM 2630 C CA . ILE A 1 325 ? -3.736 5.866 -25.440 1.00 97.06 325 ILE A CA 1
ATOM 2631 C C . ILE A 1 325 ? -3.962 5.515 -26.902 1.00 97.06 325 ILE A C 1
ATOM 2633 O O . ILE A 1 325 ? -5.095 5.575 -27.378 1.00 97.06 325 ILE A O 1
ATOM 2637 N N . ASP A 1 326 ? -2.896 5.119 -27.585 1.00 97.62 326 ASP A N 1
ATOM 2638 C CA . ASP A 1 326 ? -2.923 4.625 -28.957 1.00 97.62 326 ASP A CA 1
ATOM 2639 C C . ASP A 1 326 ? -2.415 3.189 -28.980 1.00 97.62 326 ASP A C 1
ATOM 2641 O O . ASP A 1 326 ? -1.318 2.893 -28.508 1.00 97.62 326 ASP A O 1
ATOM 2645 N N . VAL A 1 327 ? -3.200 2.281 -29.547 1.00 97.94 327 VAL A N 1
ATOM 2646 C CA . VAL A 1 327 ? -2.814 0.877 -29.659 1.00 97.94 327 VAL A CA 1
ATOM 2647 C C . VAL A 1 327 ? -2.399 0.591 -31.090 1.00 97.94 327 VAL A C 1
ATOM 2649 O O . VAL A 1 327 ? -3.208 0.634 -32.021 1.00 97.94 327 VAL A O 1
ATOM 2652 N N . LEU A 1 328 ? -1.113 0.315 -31.257 1.00 95.62 328 LEU A N 1
ATOM 2653 C CA . LEU A 1 328 ? -0.477 0.092 -32.545 1.00 95.62 328 LEU A CA 1
ATOM 2654 C C . LEU A 1 328 ? -0.602 -1.380 -32.970 1.00 95.62 328 LEU A C 1
ATOM 2656 O O . LEU A 1 328 ? -1.296 -2.181 -32.340 1.00 95.62 328 LEU A O 1
ATOM 2660 N N . GLY A 1 329 ? 0.025 -1.718 -34.099 1.00 88.75 329 GLY A N 1
ATOM 2661 C CA . GLY A 1 329 ? 0.092 -3.096 -34.578 1.00 88.75 329 GLY A CA 1
ATOM 2662 C C . GLY A 1 329 ? 0.858 -4.006 -33.617 1.00 88.75 329 GLY A C 1
ATOM 2663 O O . GLY A 1 329 ? 1.718 -3.550 -32.866 1.00 88.75 329 GLY A O 1
ATOM 2664 N N . ASP A 1 330 ? 0.546 -5.299 -33.671 1.00 93.88 330 ASP A N 1
ATOM 2665 C CA . ASP A 1 330 ? 1.273 -6.303 -32.899 1.00 93.88 330 ASP A CA 1
ATOM 2666 C C . ASP A 1 330 ? 2.653 -6.545 -33.526 1.00 93.88 330 ASP A C 1
ATOM 2668 O O . ASP A 1 330 ? 2.783 -6.642 -34.749 1.00 93.88 330 ASP A O 1
ATOM 2672 N N . GLU A 1 331 ? 3.686 -6.666 -32.695 1.00 95.56 331 GLU A N 1
ATOM 2673 C CA . GLU A 1 331 ? 5.056 -6.888 -33.160 1.00 95.56 331 GLU A CA 1
ATOM 2674 C C . GLU A 1 331 ? 5.807 -7.922 -32.319 1.00 95.56 331 GLU A C 1
ATOM 2676 O O . GLU A 1 331 ? 5.361 -8.331 -31.250 1.00 95.56 331 GLU A O 1
ATOM 2681 N N . THR A 1 332 ? 6.942 -8.402 -32.826 1.00 97.56 332 THR A N 1
ATOM 2682 C CA . THR A 1 332 ? 7.820 -9.282 -32.045 1.00 97.56 332 THR A CA 1
ATOM 2683 C C . THR A 1 332 ? 8.726 -8.427 -31.173 1.00 97.56 332 THR A C 1
ATOM 2685 O O . THR A 1 332 ? 9.356 -7.492 -31.663 1.00 97.56 332 THR A O 1
ATOM 2688 N N . THR A 1 333 ? 8.809 -8.745 -29.884 1.00 97.88 333 THR A N 1
ATOM 2689 C CA . THR A 1 333 ? 9.675 -8.041 -28.933 1.00 97.88 333 THR A CA 1
ATOM 2690 C C . THR A 1 333 ? 10.645 -9.021 -28.300 1.00 97.88 333 THR A C 1
ATOM 2692 O O . THR A 1 333 ? 10.238 -10.040 -27.747 1.00 97.88 333 THR A O 1
ATOM 2695 N N . GLU A 1 334 ? 11.931 -8.697 -28.360 1.00 98.12 334 GLU A N 1
ATOM 2696 C CA . GLU A 1 334 ? 12.988 -9.441 -27.682 1.00 98.12 334 GLU A CA 1
ATOM 2697 C C . GLU A 1 334 ? 13.397 -8.711 -26.402 1.00 98.12 334 GLU A C 1
ATOM 2699 O O . GLU A 1 334 ? 13.568 -7.488 -26.390 1.00 98.12 334 GLU A O 1
ATOM 2704 N N . THR A 1 335 ? 13.523 -9.470 -25.318 1.00 98.38 335 THR A N 1
ATOM 2705 C CA . THR A 1 335 ? 14.042 -9.015 -24.027 1.00 98.38 335 THR A CA 1
ATOM 2706 C C . THR A 1 335 ? 14.968 -10.094 -23.453 1.00 98.38 335 THR A C 1
ATOM 2708 O O . THR A 1 335 ? 14.985 -11.219 -23.958 1.00 98.38 335 THR A O 1
ATOM 2711 N N . PRO A 1 336 ? 15.706 -9.827 -22.361 1.00 98.50 336 PRO A N 1
ATOM 2712 C CA . PRO A 1 336 ? 16.529 -10.854 -21.725 1.00 98.50 336 PRO A CA 1
ATOM 2713 C C . PRO A 1 336 ? 15.732 -12.077 -21.233 1.00 98.50 336 PRO A C 1
ATOM 2715 O O . PRO A 1 336 ? 16.292 -13.165 -21.126 1.00 98.50 336 PRO A O 1
ATOM 2718 N N . ALA A 1 337 ? 14.425 -11.930 -20.980 1.00 98.31 337 ALA A N 1
ATOM 2719 C CA . ALA A 1 337 ? 13.533 -13.034 -20.618 1.00 98.31 337 ALA A CA 1
ATOM 2720 C C . ALA A 1 337 ? 13.101 -13.917 -21.807 1.00 98.31 337 ALA A C 1
ATOM 2722 O O . ALA A 1 337 ? 12.492 -14.969 -21.588 1.00 98.31 337 ALA A O 1
ATOM 2723 N N . GLY A 1 338 ? 13.377 -13.506 -23.049 1.00 97.88 338 GLY A N 1
ATOM 2724 C CA . GLY A 1 338 ? 13.089 -14.273 -24.258 1.00 97.88 338 GLY A CA 1
ATOM 2725 C C . GLY A 1 338 ? 12.543 -13.441 -25.418 1.00 97.88 338 GLY A C 1
ATOM 2726 O O . GLY A 1 338 ? 12.466 -12.214 -25.375 1.00 97.88 338 GLY A O 1
ATOM 2727 N N . VAL A 1 339 ? 12.147 -14.150 -26.474 1.00 98.38 339 VAL A N 1
ATOM 2728 C CA . VAL A 1 339 ? 11.494 -13.578 -27.657 1.00 98.38 339 VAL A CA 1
ATOM 2729 C C . VAL A 1 339 ? 9.990 -13.797 -27.539 1.00 98.38 339 VAL A C 1
ATOM 2731 O O . VAL A 1 339 ? 9.534 -14.929 -27.372 1.00 98.38 339 VAL A O 1
ATOM 2734 N N . PHE A 1 340 ? 9.221 -12.717 -27.640 1.00 98.31 340 PHE A N 1
ATOM 2735 C CA . PHE A 1 340 ? 7.768 -12.727 -27.522 1.00 98.31 340 PHE A CA 1
ATOM 2736 C C . PHE A 1 340 ? 7.135 -12.306 -28.847 1.00 98.31 340 PHE A C 1
ATOM 2738 O O . PHE A 1 340 ? 7.336 -11.189 -29.322 1.00 98.31 340 PHE A O 1
ATOM 2745 N N . GLU A 1 341 ? 6.368 -13.209 -29.450 1.00 97.31 341 GLU A N 1
ATOM 2746 C CA . GLU A 1 341 ? 5.629 -12.938 -30.683 1.00 97.31 341 GLU A CA 1
ATOM 2747 C C . GLU A 1 341 ? 4.279 -12.270 -30.386 1.00 97.31 341 GLU A C 1
ATOM 2749 O O . GLU A 1 341 ? 3.631 -12.559 -29.377 1.00 97.31 341 GLU A O 1
ATOM 2754 N N . ASN A 1 342 ? 3.807 -11.442 -31.322 1.00 95.94 342 ASN A N 1
ATOM 2755 C CA . ASN A 1 342 ? 2.499 -10.778 -31.269 1.00 95.94 342 ASN A CA 1
ATOM 2756 C C . ASN A 1 342 ? 2.287 -9.926 -30.001 1.00 95.94 342 ASN A C 1
ATOM 2758 O O . ASN A 1 342 ? 1.198 -9.934 -29.414 1.00 95.94 342 ASN A O 1
ATOM 2762 N N . CYS A 1 343 ? 3.324 -9.212 -29.561 1.00 98.31 343 CYS A N 1
ATOM 2763 C CA . CYS A 1 343 ? 3.229 -8.259 -28.465 1.00 98.31 343 CYS A CA 1
ATOM 2764 C C . CYS A 1 343 ? 2.335 -7.084 -28.854 1.00 98.31 343 CYS A C 1
ATOM 2766 O O . CYS A 1 343 ? 2.554 -6.452 -29.886 1.00 98.31 343 CYS A O 1
ATOM 2768 N N . ARG A 1 344 ? 1.372 -6.752 -27.991 1.00 97.94 344 ARG A N 1
ATOM 2769 C CA . ARG A 1 344 ? 0.535 -5.564 -28.135 1.00 97.94 344 ARG A CA 1
ATOM 2770 C C . ARG A 1 344 ? 1.366 -4.331 -27.815 1.00 97.94 344 ARG A C 1
ATOM 2772 O O . ARG A 1 344 ? 1.773 -4.162 -26.665 1.00 97.94 344 ARG A O 1
ATOM 2779 N N . HIS A 1 345 ? 1.578 -3.479 -28.811 1.00 97.69 345 HIS A N 1
ATOM 2780 C CA . HIS A 1 345 ? 2.250 -2.198 -28.633 1.00 97.69 345 HIS A CA 1
ATOM 2781 C C . HIS A 1 345 ? 1.217 -1.118 -28.280 1.00 97.69 345 HIS A C 1
ATOM 2783 O O . HIS A 1 345 ? 0.332 -0.790 -29.070 1.00 97.69 345 HIS A O 1
ATOM 2789 N N . VAL A 1 346 ? 1.326 -0.572 -27.071 1.00 96.88 346 VAL A N 1
ATOM 2790 C CA . VAL A 1 346 ? 0.511 0.532 -26.561 1.00 96.88 346 VAL A CA 1
ATOM 2791 C C . VAL A 1 346 ? 1.392 1.761 -26.376 1.00 96.88 346 VAL A C 1
ATOM 2793 O O . VAL A 1 346 ? 2.364 1.728 -25.624 1.00 96.88 346 VAL A O 1
ATOM 2796 N N . LYS A 1 347 ? 1.033 2.862 -27.029 1.00 96.19 347 LYS A N 1
ATOM 2797 C CA . LYS A 1 347 ? 1.596 4.178 -26.760 1.00 96.19 347 LYS A CA 1
ATOM 2798 C C . LYS A 1 347 ? 0.716 4.894 -25.741 1.00 96.19 347 LYS A C 1
ATOM 2800 O O . LYS A 1 347 ? -0.474 5.095 -25.972 1.00 96.19 347 LYS A O 1
ATOM 2805 N N . TYR A 1 348 ? 1.316 5.276 -24.625 1.00 94.88 348 TYR A N 1
ATOM 2806 C CA . TYR A 1 348 ? 0.689 6.029 -23.547 1.00 94.88 348 TYR A CA 1
ATOM 2807 C C . TYR A 1 348 ? 1.331 7.414 -23.469 1.00 94.88 348 TYR A C 1
ATOM 2809 O O . TYR A 1 348 ? 2.545 7.530 -23.323 1.00 94.88 348 TYR A O 1
ATOM 2817 N N . SER A 1 349 ? 0.534 8.470 -23.564 1.00 93.62 349 SER A N 1
ATOM 2818 C CA . SER A 1 349 ? 1.023 9.848 -23.586 1.00 93.62 349 SER A CA 1
ATOM 2819 C C . SER A 1 349 ? 0.271 10.690 -22.572 1.00 93.62 349 SER A C 1
ATOM 2821 O O . SER A 1 349 ? -0.937 10.856 -22.702 1.00 93.62 349 SER A O 1
ATOM 2823 N N . MET A 1 350 ? 0.972 11.292 -21.613 1.00 91.50 350 MET A N 1
ATOM 2824 C CA . MET A 1 350 ? 0.380 12.241 -20.668 1.00 91.50 350 MET A CA 1
ATOM 2825 C C . MET A 1 350 ? 1.124 13.574 -20.688 1.00 91.50 350 MET A C 1
ATOM 2827 O O . MET A 1 350 ? 2.282 13.665 -20.285 1.00 91.50 350 MET A O 1
ATOM 2831 N N . HIS A 1 351 ? 0.432 14.640 -21.083 1.00 92.19 351 HIS A N 1
ATOM 2832 C CA . HIS A 1 351 ? 1.002 15.983 -21.178 1.00 92.19 351 HIS A CA 1
ATOM 2833 C C . HIS A 1 351 ? 0.136 16.971 -20.417 1.00 92.19 351 HIS A C 1
ATOM 2835 O O . HIS A 1 351 ? -1.070 16.999 -20.619 1.00 92.19 351 HIS A O 1
ATOM 2841 N N . ALA A 1 352 ? 0.743 17.787 -19.557 1.00 91.19 352 ALA A N 1
ATOM 2842 C CA . ALA A 1 352 ? 0.073 18.872 -18.843 1.00 91.19 352 ALA A CA 1
ATOM 2843 C C . ALA A 1 352 ? 1.092 19.929 -18.404 1.00 91.19 352 ALA A C 1
ATOM 2845 O O . ALA A 1 352 ? 2.209 19.586 -17.995 1.00 91.19 352 ALA A O 1
ATOM 2846 N N . GLU A 1 353 ? 0.696 21.204 -18.436 1.00 89.12 353 GLU A N 1
ATOM 2847 C CA . GLU A 1 353 ? 1.554 22.321 -18.014 1.00 89.12 353 GLU A CA 1
ATOM 2848 C C . GLU A 1 353 ? 1.832 22.287 -16.505 1.00 89.12 353 GLU A C 1
ATOM 2850 O O . GLU A 1 353 ? 2.944 22.568 -16.056 1.00 89.12 353 GLU A O 1
ATOM 2855 N N . LYS A 1 354 ? 0.821 21.911 -15.716 1.00 88.12 354 LYS A N 1
ATOM 2856 C CA . LYS A 1 354 ? 0.894 21.721 -14.262 1.00 88.12 354 LYS A CA 1
ATOM 2857 C C . LYS A 1 354 ? 0.155 20.450 -13.863 1.00 88.12 354 LYS A C 1
ATOM 2859 O O . LYS A 1 354 ? -0.593 19.894 -14.663 1.00 88.12 354 LYS A O 1
ATOM 2864 N N . GLY A 1 355 ? 0.383 20.014 -12.628 1.00 84.56 355 GLY A N 1
ATOM 2865 C CA . GLY A 1 355 ? -0.194 18.789 -12.080 1.00 84.56 355 GLY A CA 1
ATOM 2866 C C . GLY A 1 355 ? 0.620 17.539 -12.410 1.00 84.56 355 GLY A C 1
ATOM 2867 O O . GLY A 1 355 ? 1.543 17.570 -13.240 1.00 84.56 355 GLY A O 1
ATOM 2868 N N . GLY A 1 356 ? 0.269 16.461 -11.710 1.00 80.88 356 GLY A N 1
ATOM 2869 C CA . GLY A 1 356 ? 0.866 15.135 -11.840 1.00 80.88 356 GLY A CA 1
ATOM 2870 C C . GLY A 1 356 ? 2.303 15.017 -11.329 1.00 80.88 356 GLY A C 1
ATOM 2871 O O . GLY A 1 356 ? 3.002 15.998 -11.055 1.00 80.88 356 GLY A O 1
ATOM 2872 N N . ILE A 1 357 ? 2.763 13.773 -11.238 1.00 84.12 357 ILE A N 1
ATOM 2873 C CA . ILE A 1 357 ? 4.158 13.442 -10.955 1.00 84.12 357 ILE A CA 1
ATOM 2874 C C . ILE A 1 357 ? 4.954 13.606 -12.255 1.00 84.12 357 ILE A C 1
ATOM 2876 O O . ILE A 1 357 ? 4.637 13.006 -13.277 1.00 84.12 357 ILE A O 1
ATOM 2880 N N . TRP A 1 358 ? 5.997 14.443 -12.251 1.00 84.00 358 TRP A N 1
ATOM 2881 C CA . TRP A 1 358 ? 6.686 14.835 -13.490 1.00 84.00 358 TRP A CA 1
ATOM 2882 C C . TRP A 1 358 ? 7.274 13.654 -14.272 1.00 84.00 358 TRP A C 1
ATOM 2884 O O . TRP A 1 358 ? 7.279 13.687 -15.501 1.00 84.00 358 TRP A O 1
ATOM 2894 N N . TYR A 1 359 ? 7.753 12.619 -13.577 1.00 82.56 359 TYR A N 1
ATOM 2895 C CA . TYR A 1 359 ? 8.332 11.439 -14.211 1.00 82.56 359 TYR A CA 1
ATOM 2896 C C . TYR A 1 359 ? 7.275 10.448 -14.703 1.00 82.56 359 TYR A C 1
ATOM 2898 O O . TYR A 1 359 ? 7.633 9.592 -15.502 1.00 82.56 359 TYR A O 1
ATOM 2906 N N . PHE A 1 360 ? 6.001 10.607 -14.321 1.00 85.81 360 PHE A N 1
ATOM 2907 C CA . PHE A 1 360 ? 4.858 9.870 -14.883 1.00 85.81 360 PHE A CA 1
ATOM 2908 C C . PHE A 1 360 ? 4.286 10.557 -16.136 1.00 85.81 360 PHE A C 1
ATOM 2910 O O . PHE A 1 360 ? 3.514 9.963 -16.878 1.00 85.81 360 PHE A O 1
ATOM 2917 N N . LYS A 1 361 ? 4.701 11.802 -16.415 1.00 86.69 361 LYS A N 1
ATOM 2918 C CA . LYS A 1 361 ? 4.342 12.547 -17.631 1.00 86.69 361 LYS A CA 1
ATOM 2919 C C . LYS A 1 361 ? 5.281 12.248 -18.797 1.00 86.69 361 LYS A C 1
ATOM 2921 O O . LYS A 1 361 ? 6.447 11.890 -18.616 1.00 86.69 361 LYS A O 1
ATOM 2926 N N . GLY A 1 362 ? 4.796 12.504 -20.003 1.00 89.56 362 GLY A N 1
ATOM 2927 C CA . GLY A 1 362 ? 5.497 12.319 -21.266 1.00 89.56 362 GLY A CA 1
ATOM 2928 C C . GLY A 1 362 ? 4.914 11.177 -22.085 1.00 89.56 362 GLY A C 1
ATOM 2929 O O . GLY A 1 362 ? 3.828 10.679 -21.798 1.00 89.56 362 GLY A O 1
ATOM 2930 N N . ASP A 1 363 ? 5.654 10.798 -23.120 1.00 92.75 363 ASP A N 1
ATOM 2931 C CA . ASP A 1 363 ? 5.311 9.684 -23.993 1.00 92.75 363 ASP A CA 1
ATOM 2932 C C . ASP A 1 363 ? 6.000 8.410 -23.503 1.00 92.75 363 ASP A C 1
ATOM 2934 O O . ASP A 1 363 ? 7.167 8.436 -23.113 1.00 92.75 363 ASP A O 1
ATOM 2938 N N . PHE A 1 364 ? 5.270 7.306 -23.537 1.00 94.06 364 PHE A N 1
ATOM 2939 C CA . PHE A 1 364 ? 5.716 5.976 -23.168 1.00 94.06 364 PHE A CA 1
ATOM 2940 C C . PHE A 1 364 ? 5.263 4.993 -24.240 1.00 94.06 364 PHE A C 1
ATOM 2942 O O . PHE A 1 364 ? 4.146 5.081 -24.748 1.00 94.06 364 PHE A O 1
ATOM 2949 N N . GLU A 1 365 ? 6.121 4.034 -24.548 1.00 95.69 365 GLU A N 1
ATOM 2950 C CA . GLU A 1 365 ? 5.801 2.891 -25.393 1.00 95.69 365 GLU A CA 1
ATOM 2951 C C . GLU A 1 365 ? 5.874 1.623 -24.545 1.00 95.69 365 GLU A C 1
ATOM 2953 O O . GLU A 1 365 ? 6.816 1.424 -23.773 1.00 95.69 365 GLU A O 1
ATOM 2958 N N . LEU A 1 366 ? 4.844 0.792 -24.641 1.00 96.44 366 LEU A N 1
ATOM 2959 C CA . LEU A 1 366 ? 4.619 -0.365 -23.788 1.00 96.44 366 LEU A CA 1
ATOM 2960 C C . LEU A 1 366 ? 4.338 -1.576 -24.669 1.00 96.44 366 LEU A C 1
ATOM 2962 O O . LEU A 1 366 ? 3.472 -1.523 -25.539 1.00 96.44 366 LEU A O 1
ATOM 2966 N N . TRP A 1 367 ? 5.022 -2.683 -24.407 1.00 98.06 367 TRP A N 1
ATOM 2967 C CA . TRP A 1 367 ? 4.806 -3.940 -25.115 1.00 98.06 367 TRP A CA 1
ATOM 2968 C C . TRP A 1 367 ? 4.277 -4.982 -24.152 1.00 98.06 367 TRP A C 1
ATOM 2970 O O . TRP A 1 367 ? 4.938 -5.305 -23.164 1.00 98.06 367 TRP A O 1
ATOM 2980 N N . TYR A 1 368 ? 3.105 -5.531 -24.456 1.00 98.19 368 TYR A N 1
ATOM 2981 C CA . TYR A 1 368 ? 2.490 -6.599 -23.679 1.00 98.19 368 TYR A CA 1
ATOM 2982 C C . TYR A 1 368 ? 2.535 -7.902 -24.460 1.00 98.19 368 TYR A C 1
ATOM 2984 O O . TYR A 1 368 ? 2.004 -7.977 -25.564 1.00 98.19 368 TYR A O 1
ATOM 2992 N N . ALA A 1 369 ? 3.117 -8.948 -23.886 1.00 98.31 369 ALA A N 1
ATOM 2993 C CA . ALA A 1 369 ? 3.115 -10.276 -24.480 1.00 98.31 369 ALA A CA 1
ATOM 2994 C C . ALA A 1 369 ? 1.914 -11.089 -23.991 1.00 98.31 369 ALA A C 1
ATOM 2996 O O . ALA A 1 369 ? 1.594 -11.124 -22.793 1.00 98.31 369 ALA A O 1
ATOM 2997 N N . LYS A 1 370 ? 1.267 -11.796 -24.924 1.00 97.06 370 LYS A N 1
ATOM 2998 C CA . LYS A 1 370 ? 0.164 -12.700 -24.602 1.00 97.06 370 LYS A CA 1
ATOM 2999 C C . LYS A 1 370 ? 0.643 -13.774 -23.625 1.00 97.06 370 LYS A C 1
ATOM 3001 O O . LYS A 1 370 ? 1.668 -14.416 -23.823 1.00 97.06 370 LYS A O 1
ATOM 3006 N N . GLY A 1 371 ? -0.118 -13.960 -22.559 1.00 97.56 371 GLY A N 1
ATOM 3007 C CA . GLY A 1 371 ? 0.157 -14.907 -21.494 1.00 97.56 371 GLY A CA 1
ATOM 3008 C C . GLY A 1 371 ? 1.192 -14.461 -20.468 1.00 97.56 371 GLY A C 1
ATOM 3009 O O . GLY A 1 371 ? 1.356 -15.165 -19.474 1.00 97.56 371 GLY A O 1
ATOM 3010 N N . VAL A 1 372 ? 1.825 -13.294 -20.631 1.00 98.12 372 VAL A N 1
ATOM 3011 C CA . VAL A 1 372 ? 2.877 -12.816 -19.719 1.00 98.12 372 VAL A CA 1
ATOM 3012 C C . VAL A 1 372 ? 2.515 -11.491 -19.058 1.00 98.12 372 VAL A C 1
ATOM 3014 O O . VAL A 1 372 ? 2.625 -11.398 -17.833 1.00 98.12 372 VAL A O 1
ATOM 3017 N N . GLY A 1 373 ? 2.063 -10.493 -19.817 1.00 97.38 373 GLY A N 1
ATOM 3018 C CA . GLY A 1 373 ? 1.936 -9.121 -19.319 1.00 97.38 373 GLY A CA 1
ATOM 3019 C C . GLY A 1 373 ? 2.897 -8.167 -20.017 1.00 97.38 373 GLY A C 1
ATOM 3020 O O . GLY A 1 373 ? 3.360 -8.436 -21.123 1.00 97.38 373 GLY A O 1
ATOM 3021 N N . LEU A 1 374 ? 3.207 -7.058 -19.348 1.00 97.75 374 LEU A N 1
ATOM 3022 C CA . LEU A 1 374 ? 4.218 -6.100 -19.790 1.00 97.75 374 LEU A CA 1
ATOM 3023 C C . LEU A 1 374 ? 5.580 -6.803 -19.931 1.00 97.75 374 LEU A C 1
ATOM 3025 O O . LEU A 1 374 ? 6.023 -7.493 -19.017 1.00 97.75 374 LEU A O 1
ATOM 3029 N N . VAL A 1 375 ? 6.241 -6.642 -21.075 1.00 98.38 375 VAL A N 1
ATOM 3030 C CA . VAL A 1 375 ? 7.589 -7.182 -21.326 1.00 98.38 375 VAL A CA 1
ATOM 3031 C C . VAL A 1 375 ? 8.621 -6.087 -21.558 1.00 98.38 375 VAL A C 1
ATOM 3033 O O . VAL A 1 375 ? 9.799 -6.284 -21.272 1.00 98.38 375 VAL A O 1
ATOM 3036 N N . LYS A 1 376 ? 8.198 -4.916 -22.035 1.00 97.56 376 LYS A N 1
ATOM 3037 C CA . LYS A 1 376 ? 9.081 -3.779 -22.291 1.00 97.56 376 LYS A CA 1
ATOM 3038 C C . LYS A 1 376 ? 8.329 -2.473 -22.071 1.00 97.56 376 LYS A C 1
ATOM 3040 O O . LYS A 1 376 ? 7.171 -2.358 -22.462 1.00 97.56 376 LYS A O 1
ATOM 3045 N N . LEU A 1 377 ? 9.009 -1.500 -21.481 1.00 96.00 377 LEU A N 1
ATOM 3046 C CA . LEU A 1 377 ? 8.592 -0.106 -21.382 1.00 96.00 377 LEU A CA 1
ATOM 3047 C C . LEU A 1 377 ? 9.724 0.761 -21.931 1.00 96.00 377 LEU A C 1
ATOM 3049 O O . LEU A 1 377 ? 10.878 0.578 -21.555 1.00 96.00 377 LEU A O 1
ATOM 3053 N N . SER A 1 378 ? 9.413 1.708 -22.807 1.00 94.44 378 SER A N 1
ATOM 3054 C CA . SER A 1 378 ? 10.355 2.710 -23.303 1.00 94.44 378 SER A CA 1
ATOM 3055 C C . SER A 1 378 ? 9.821 4.106 -23.025 1.00 94.44 378 SER A C 1
ATOM 3057 O O . SER A 1 378 ? 8.649 4.388 -23.267 1.00 94.44 378 SER A O 1
ATOM 3059 N N . ARG A 1 379 ? 10.689 4.990 -22.533 1.00 88.94 379 ARG A N 1
ATOM 3060 C CA . ARG A 1 379 ? 10.440 6.428 -22.468 1.00 88.94 379 ARG A CA 1
ATOM 3061 C C . ARG A 1 379 ? 11.508 7.140 -23.298 1.00 88.94 379 ARG A C 1
ATOM 3063 O O . ARG A 1 379 ? 12.678 7.116 -22.903 1.00 88.94 379 ARG A O 1
ATOM 3070 N N . PRO A 1 380 ? 11.149 7.801 -24.409 1.00 75.19 380 PRO A N 1
ATOM 3071 C CA . PRO A 1 380 ? 12.085 8.623 -25.159 1.00 75.19 380 PRO A CA 1
ATOM 3072 C C . PRO A 1 380 ? 12.453 9.864 -24.333 1.00 75.19 380 PRO A C 1
ATOM 3074 O O . PRO A 1 380 ? 11.712 10.845 -24.279 1.00 75.19 380 PRO A O 1
ATOM 3077 N N . LEU A 1 381 ? 13.605 9.815 -23.660 1.00 72.06 381 LEU A N 1
ATOM 3078 C CA . LEU A 1 381 ? 14.244 10.980 -23.048 1.00 72.06 381 LEU A CA 1
ATOM 3079 C C . LEU A 1 381 ? 15.433 11.450 -23.878 1.00 72.06 381 LEU A C 1
ATOM 3081 O O . LEU A 1 381 ? 15.749 10.884 -24.922 1.00 72.06 381 LEU A O 1
ATOM 3085 N N . LYS A 1 382 ? 16.117 12.500 -23.400 1.00 73.56 382 LYS A N 1
ATOM 3086 C CA . LYS A 1 382 ? 17.437 12.885 -23.929 1.00 73.56 382 LYS A CA 1
ATOM 3087 C C . LYS A 1 382 ? 18.416 11.706 -23.908 1.00 73.56 382 LYS A C 1
ATOM 3089 O O . LYS A 1 382 ? 19.282 11.616 -24.771 1.00 73.56 382 LYS A O 1
ATOM 3094 N N . THR A 1 383 ? 18.266 10.819 -22.927 1.00 73.25 383 THR A N 1
ATOM 3095 C CA . THR A 1 383 ? 18.948 9.530 -22.821 1.00 73.25 383 THR A CA 1
ATOM 3096 C C . THR A 1 383 ? 17.949 8.400 -23.084 1.00 73.25 383 THR A C 1
ATOM 3098 O O . THR A 1 383 ? 16.768 8.520 -22.769 1.00 73.25 383 THR A O 1
ATOM 3101 N N . SER A 1 384 ? 18.394 7.287 -23.676 1.00 82.50 384 SER A N 1
ATOM 3102 C CA . SER A 1 384 ? 17.525 6.109 -23.818 1.00 82.50 384 SER A CA 1
ATOM 3103 C C . SER A 1 384 ? 17.151 5.582 -22.433 1.00 82.50 384 SER A C 1
ATOM 3105 O O . SER A 1 384 ? 18.036 5.359 -21.606 1.00 82.50 384 SER A O 1
ATOM 3107 N N . ASN A 1 385 ? 15.860 5.385 -22.177 1.00 90.69 385 ASN A N 1
ATOM 3108 C CA . ASN A 1 385 ? 15.371 4.787 -20.945 1.00 90.69 385 ASN A CA 1
ATOM 3109 C C . ASN A 1 385 ? 14.366 3.686 -21.278 1.00 90.69 385 ASN A C 1
ATOM 3111 O O . ASN A 1 385 ? 13.193 3.946 -21.555 1.00 90.69 385 ASN A O 1
ATOM 3115 N N . ILE A 1 386 ? 14.865 2.456 -21.294 1.00 95.38 386 ILE A N 1
ATOM 3116 C CA . ILE A 1 386 ? 14.116 1.259 -21.654 1.00 95.38 386 ILE A CA 1
ATOM 3117 C C . ILE A 1 386 ? 14.214 0.294 -20.482 1.00 95.38 386 ILE A C 1
ATOM 3119 O O . ILE A 1 386 ? 15.316 -0.023 -20.054 1.00 95.38 386 ILE A O 1
ATOM 3123 N N . TRP A 1 387 ? 13.073 -0.173 -19.989 1.00 97.25 387 TRP A N 1
ATOM 3124 C CA . TRP A 1 387 ? 12.959 -1.208 -18.968 1.00 97.25 387 TRP A CA 1
ATOM 3125 C C . TRP A 1 387 ? 12.438 -2.484 -19.610 1.00 97.25 387 TRP A C 1
ATOM 3127 O O . TRP A 1 387 ? 11.442 -2.460 -20.333 1.00 97.25 387 TRP A O 1
ATOM 3137 N N . GLN A 1 388 ? 13.124 -3.594 -19.370 1.00 98.12 388 GLN A N 1
ATOM 3138 C CA . GLN A 1 388 ? 12.870 -4.871 -20.024 1.00 98.12 388 GLN A CA 1
ATOM 3139 C C . GLN A 1 388 ? 12.628 -5.953 -18.984 1.00 98.12 388 GLN A C 1
ATOM 3141 O O . GLN A 1 388 ? 13.276 -5.982 -17.940 1.00 98.12 388 GLN A O 1
ATOM 3146 N N . LEU A 1 389 ? 11.700 -6.857 -19.280 1.00 98.75 389 LEU A N 1
ATOM 3147 C CA . LEU A 1 389 ? 11.488 -8.060 -18.494 1.00 98.75 389 LEU A CA 1
ATOM 3148 C C . LEU A 1 389 ? 12.724 -8.951 -18.622 1.00 98.75 389 LEU A C 1
ATOM 3150 O O . LEU A 1 389 ? 13.097 -9.340 -19.733 1.00 98.75 389 LEU A O 1
ATOM 3154 N N . THR A 1 390 ? 13.340 -9.277 -17.492 1.00 98.69 390 THR A N 1
ATOM 3155 C CA . THR A 1 390 ? 14.535 -10.128 -17.420 1.00 98.69 390 THR A CA 1
ATOM 3156 C C . THR A 1 390 ? 14.232 -11.509 -16.859 1.00 98.69 390 THR A C 1
ATOM 3158 O O . THR A 1 390 ? 14.856 -12.487 -17.258 1.00 98.69 390 THR A O 1
ATOM 3161 N N . GLU A 1 391 ? 13.220 -11.617 -15.999 1.00 98.56 391 GLU A N 1
ATOM 3162 C CA . GLU A 1 391 ? 12.774 -12.885 -15.429 1.00 98.56 391 GLU A CA 1
ATOM 3163 C C . GLU A 1 391 ? 11.263 -12.855 -15.181 1.00 98.56 391 GLU A C 1
ATOM 3165 O O . GLU A 1 391 ? 10.698 -11.837 -14.769 1.00 98.56 391 GLU A O 1
ATOM 3170 N N . TYR A 1 392 ? 10.587 -13.984 -15.399 1.00 98.69 392 TYR A N 1
ATOM 3171 C CA . TYR A 1 392 ? 9.195 -14.139 -14.999 1.00 98.69 392 TYR A CA 1
ATOM 3172 C C . TYR A 1 392 ? 8.842 -15.574 -14.615 1.00 98.69 392 TYR A C 1
ATOM 3174 O O . TYR A 1 392 ? 9.432 -16.543 -15.088 1.00 98.69 392 TYR A O 1
ATOM 3182 N N . ARG A 1 393 ? 7.812 -15.704 -13.776 1.00 98.38 393 ARG A N 1
ATOM 3183 C CA . ARG A 1 393 ? 7.186 -16.979 -13.410 1.00 98.38 393 ARG A CA 1
ATOM 3184 C C . ARG A 1 393 ? 5.672 -16.869 -13.508 1.00 98.38 393 ARG A C 1
ATOM 3186 O O . ARG A 1 393 ? 5.096 -15.894 -13.032 1.00 98.38 393 ARG A O 1
ATOM 3193 N N . GLY A 1 394 ? 5.029 -17.896 -14.056 1.00 97.56 394 GLY A N 1
ATOM 3194 C CA . GLY A 1 394 ? 3.575 -17.963 -14.207 1.00 97.56 394 GLY A CA 1
ATOM 3195 C C . GLY A 1 394 ? 3.083 -17.264 -15.473 1.00 97.56 394 GLY A C 1
ATOM 3196 O O . GLY A 1 394 ? 3.490 -16.139 -15.772 1.00 97.56 394 GLY A O 1
ATOM 3197 N N . THR A 1 395 ? 2.209 -17.949 -16.203 1.00 98.00 395 THR A N 1
ATOM 3198 C CA . THR A 1 395 ? 1.565 -17.483 -17.435 1.00 98.00 395 THR A CA 1
ATOM 3199 C C . THR A 1 395 ? 0.058 -17.703 -17.348 1.00 98.00 395 THR A C 1
ATOM 3201 O O . THR A 1 395 ? -0.407 -18.516 -16.550 1.00 98.00 395 THR A O 1
ATOM 3204 N N . GLY A 1 396 ? -0.722 -16.974 -18.145 1.00 97.12 396 GLY A N 1
ATOM 3205 C CA . GLY A 1 396 ? -2.183 -17.095 -18.141 1.00 97.12 396 GLY A CA 1
ATOM 3206 C C . GLY A 1 396 ? -2.830 -16.687 -19.459 1.00 97.12 396 GLY A C 1
ATOM 3207 O O . GLY A 1 396 ? -2.194 -16.718 -20.508 1.00 97.12 396 GLY A O 1
ATOM 3208 N N . GLU A 1 397 ? -4.107 -16.316 -19.416 1.00 96.25 397 GLU A N 1
ATOM 3209 C CA . GLU A 1 397 ? -4.850 -15.882 -20.601 1.00 96.25 397 GLU A CA 1
ATOM 3210 C C . GLU A 1 397 ? -4.786 -14.362 -20.816 1.00 96.25 397 GLU A C 1
ATOM 3212 O O . GLU A 1 397 ? -4.677 -13.577 -19.875 1.00 96.25 397 GLU A O 1
ATOM 3217 N N . GLY A 1 398 ? -4.884 -13.942 -22.081 1.00 96.31 398 GLY A N 1
ATOM 3218 C CA . GLY A 1 398 ? -4.887 -12.528 -22.466 1.00 96.31 398 GLY A CA 1
ATOM 3219 C C . GLY A 1 398 ? -3.508 -11.865 -22.420 1.00 96.31 398 GLY A C 1
ATOM 3220 O O . GLY A 1 398 ? -2.480 -12.534 -22.377 1.00 96.31 398 GLY A O 1
ATOM 3221 N N . TYR A 1 399 ? -3.489 -10.535 -22.480 1.00 97.00 399 TYR A N 1
ATOM 3222 C CA . TYR A 1 399 ? -2.263 -9.722 -22.535 1.00 97.00 399 TYR A CA 1
ATOM 3223 C C . TYR A 1 399 ? -1.820 -9.179 -21.173 1.00 97.00 399 TYR A C 1
ATOM 3225 O O . TYR A 1 399 ? -0.714 -8.665 -21.060 1.00 97.00 399 TYR A O 1
ATOM 3233 N N . PHE A 1 400 ? -2.647 -9.336 -20.135 1.00 96.88 400 PHE A N 1
ATOM 3234 C CA . PHE A 1 400 ? -2.287 -9.015 -18.754 1.00 96.88 400 PHE A CA 1
ATOM 3235 C C . PHE A 1 400 ? -2.832 -10.069 -17.771 1.00 96.88 400 PHE A C 1
ATOM 3237 O O . PHE A 1 400 ? -3.803 -9.819 -17.045 1.00 96.88 400 PHE A O 1
ATOM 3244 N N . PRO A 1 401 ? -2.268 -11.290 -17.764 1.00 96.94 401 PRO A N 1
ATOM 3245 C CA . PRO A 1 401 ? -2.631 -12.296 -16.777 1.00 96.94 401 PRO A CA 1
ATOM 3246 C C . PRO A 1 401 ? -1.928 -12.046 -15.439 1.00 96.94 401 PRO A C 1
ATOM 3248 O O . PRO A 1 401 ? -0.745 -11.709 -15.391 1.00 96.94 401 PRO A O 1
ATOM 3251 N N . PHE A 1 402 ? -2.638 -12.304 -14.344 1.00 96.94 402 PHE A N 1
ATOM 3252 C CA . PHE A 1 402 ? -2.080 -12.353 -12.995 1.00 96.94 402 PHE A CA 1
ATOM 3253 C C . PHE A 1 402 ? -2.697 -13.523 -12.223 1.00 96.94 402 PHE A C 1
ATOM 3255 O O . PHE A 1 402 ? -3.828 -13.927 -12.488 1.00 96.94 402 PHE A O 1
ATOM 3262 N N . GLY A 1 403 ? -1.946 -14.075 -11.272 1.00 97.06 403 GLY A N 1
ATOM 3263 C CA . GLY A 1 403 ? -2.368 -15.207 -10.451 1.00 97.06 403 GLY A CA 1
ATOM 3264 C C . GLY A 1 403 ? -1.425 -15.426 -9.271 1.00 97.06 403 GLY A C 1
ATOM 3265 O O . GLY A 1 403 ? -0.330 -14.860 -9.237 1.00 97.06 403 GLY A O 1
ATOM 3266 N N . ASP A 1 404 ? -1.850 -16.229 -8.293 1.00 97.56 404 ASP A N 1
ATOM 3267 C CA . ASP A 1 404 ? -1.042 -16.509 -7.099 1.00 97.56 404 ASP A CA 1
ATOM 3268 C C . ASP A 1 404 ? 0.321 -17.114 -7.469 1.00 97.56 404 ASP A C 1
ATOM 3270 O O . ASP A 1 404 ? 0.425 -18.082 -8.225 1.00 97.56 404 ASP A O 1
ATOM 3274 N N . GLY A 1 405 ? 1.389 -16.532 -6.929 1.00 97.25 405 GLY A N 1
ATOM 3275 C CA . GLY A 1 405 ? 2.765 -16.937 -7.186 1.00 97.25 405 GLY A CA 1
ATOM 3276 C C . GLY A 1 405 ? 3.351 -16.465 -8.514 1.00 97.25 405 GLY A C 1
ATOM 3277 O O . GLY A 1 405 ? 4.484 -16.856 -8.824 1.00 97.25 405 GLY A O 1
ATOM 3278 N N . PHE A 1 406 ? 2.649 -15.640 -9.295 1.00 98.50 406 PHE A N 1
ATOM 3279 C CA . PHE A 1 406 ? 3.252 -15.024 -10.477 1.00 98.50 406 PHE A CA 1
ATOM 3280 C C . PHE A 1 406 ? 4.378 -14.081 -10.045 1.00 98.50 406 PHE A C 1
ATOM 3282 O O . PHE A 1 406 ? 4.338 -13.497 -8.965 1.00 98.50 406 PHE A O 1
ATOM 3289 N N . PHE A 1 407 ? 5.402 -13.950 -10.881 1.00 98.69 407 PHE A N 1
ATOM 3290 C CA . PHE A 1 407 ? 6.564 -13.107 -10.605 1.00 98.69 407 PHE A CA 1
ATOM 3291 C C . PHE A 1 407 ? 7.026 -12.403 -11.872 1.00 98.69 407 PHE A C 1
ATOM 3293 O O . PHE A 1 407 ? 7.044 -13.030 -12.934 1.00 98.69 407 PHE A O 1
ATOM 3300 N N . ARG A 1 408 ? 7.405 -11.131 -11.776 1.00 98.50 408 ARG A N 1
ATOM 3301 C CA . ARG A 1 408 ? 7.989 -10.350 -12.873 1.00 98.50 408 ARG A CA 1
ATOM 3302 C C . ARG A 1 408 ? 9.185 -9.565 -12.342 1.00 98.50 408 ARG A C 1
ATOM 3304 O O . ARG A 1 408 ? 9.039 -8.886 -11.329 1.00 98.50 408 ARG A O 1
ATOM 3311 N N . ARG A 1 409 ? 10.326 -9.628 -13.027 1.00 98.62 409 ARG A N 1
ATOM 3312 C CA . ARG A 1 409 ? 11.511 -8.803 -12.763 1.00 98.62 409 ARG A CA 1
ATOM 3313 C C . ARG A 1 409 ? 11.841 -7.978 -13.995 1.00 98.62 409 ARG A C 1
ATOM 3315 O O . ARG A 1 409 ? 11.947 -8.530 -15.089 1.00 98.62 409 ARG A O 1
ATOM 3322 N N . TYR A 1 410 ? 12.021 -6.679 -13.797 1.00 98.69 410 TYR A N 1
ATOM 3323 C CA . TYR A 1 410 ? 12.414 -5.746 -14.842 1.00 98.69 410 TYR A CA 1
ATOM 3324 C C . TYR A 1 410 ? 13.721 -5.057 -14.481 1.00 98.69 410 TYR A C 1
ATOM 3326 O O . TYR A 1 410 ? 13.943 -4.694 -13.322 1.00 98.69 410 TYR A O 1
ATOM 3334 N N . GLU A 1 411 ? 14.552 -4.837 -15.489 1.00 97.94 411 GLU A N 1
ATOM 3335 C CA . GLU A 1 411 ? 15.801 -4.092 -15.378 1.00 97.94 411 GLU A CA 1
ATOM 3336 C C . GLU A 1 411 ? 15.899 -3.074 -16.519 1.00 97.94 411 GLU A C 1
ATOM 3338 O O . GLU A 1 411 ? 15.365 -3.313 -17.610 1.00 97.94 411 GLU A O 1
ATOM 3343 N N . PRO A 1 412 ? 16.545 -1.925 -16.287 1.00 95.94 412 PRO A N 1
ATOM 3344 C CA . PRO A 1 412 ? 16.868 -1.001 -17.358 1.00 95.94 412 PRO A CA 1
ATOM 3345 C C . PRO A 1 412 ? 17.903 -1.615 -18.308 1.00 95.94 412 PRO A C 1
ATOM 3347 O O . PRO A 1 412 ? 18.875 -2.225 -17.877 1.00 95.94 412 PRO A O 1
ATOM 3350 N N . GLU A 1 413 ? 17.720 -1.397 -19.608 1.00 95.06 413 GLU A N 1
ATOM 3351 C CA . GLU A 1 413 ? 18.626 -1.880 -20.658 1.00 95.06 413 GLU A CA 1
ATOM 3352 C C . GLU A 1 413 ? 20.038 -1.301 -20.504 1.00 95.06 413 GLU A C 1
ATOM 3354 O O . GLU A 1 413 ? 21.033 -1.984 -20.734 1.00 95.06 413 GLU A O 1
ATOM 3359 N N . THR A 1 414 ? 20.130 -0.027 -20.112 1.00 92.44 414 THR A N 1
ATOM 3360 C CA . THR A 1 414 ? 21.406 0.647 -19.866 1.00 92.44 414 THR A CA 1
ATOM 3361 C C . THR A 1 414 ? 21.328 1.553 -18.646 1.00 92.44 414 THR A C 1
ATOM 3363 O O . THR A 1 414 ? 20.398 2.352 -18.502 1.00 92.44 414 THR A O 1
ATOM 3366 N N . LEU A 1 415 ? 22.360 1.466 -17.809 1.00 93.25 415 LEU A N 1
ATOM 3367 C CA . LEU A 1 415 ? 22.639 2.391 -16.718 1.00 93.25 415 LEU A CA 1
ATOM 3368 C C . LEU A 1 415 ? 24.116 2.781 -16.744 1.00 93.25 415 LEU A C 1
ATOM 3370 O O . LEU A 1 415 ? 24.997 1.934 -16.885 1.00 93.25 415 LEU A O 1
ATOM 3374 N N . GLY A 1 416 ? 24.374 4.076 -16.628 1.00 91.56 416 GLY A N 1
ATOM 3375 C CA . GLY A 1 416 ? 25.693 4.658 -16.436 1.00 91.56 416 GLY A CA 1
ATOM 3376 C C . GLY A 1 416 ? 25.935 5.059 -14.984 1.00 91.56 416 GLY A C 1
ATOM 3377 O O . GLY A 1 416 ? 25.152 4.757 -14.089 1.00 91.56 416 GLY A O 1
ATOM 3378 N N . GLU A 1 417 ? 27.041 5.769 -14.757 1.00 92.44 417 GLU A N 1
ATOM 3379 C CA . GLU A 1 417 ? 27.365 6.399 -13.466 1.00 92.44 417 GLU A CA 1
ATOM 3380 C C . GLU A 1 417 ? 27.373 5.426 -12.267 1.00 92.44 417 GLU A C 1
ATOM 3382 O O . GLU A 1 417 ? 27.101 5.832 -11.140 1.00 92.44 417 GLU A O 1
ATOM 3387 N N . GLY A 1 418 ? 27.689 4.144 -12.491 1.00 95.44 418 GLY A N 1
ATOM 3388 C CA . GLY A 1 418 ? 27.708 3.122 -11.435 1.00 95.44 418 GLY A CA 1
ATOM 3389 C C . GLY A 1 418 ? 26.332 2.849 -10.820 1.00 95.44 418 GLY A C 1
ATOM 3390 O O . GLY A 1 418 ? 26.255 2.411 -9.677 1.00 95.44 418 GLY A O 1
ATOM 3391 N N . LEU A 1 419 ? 25.243 3.181 -11.522 1.00 96.25 419 LEU A N 1
ATOM 3392 C CA . LEU A 1 419 ? 23.880 2.940 -11.058 1.00 96.25 419 LEU A CA 1
ATOM 3393 C C . LEU A 1 419 ? 23.491 1.473 -11.234 1.00 96.25 419 LEU A C 1
ATOM 3395 O O . LEU A 1 419 ? 23.727 0.878 -12.284 1.00 96.25 419 LEU A O 1
ATOM 3399 N N . HIS A 1 420 ? 22.768 0.949 -10.247 1.00 97.00 420 HIS A N 1
ATOM 3400 C CA . HIS A 1 420 ? 22.139 -0.367 -10.291 1.00 97.00 420 HIS A CA 1
ATOM 3401 C C . HIS A 1 420 ? 20.653 -0.216 -9.984 1.00 97.00 420 HIS A C 1
ATOM 3403 O O . HIS A 1 420 ? 20.271 0.400 -8.984 1.00 97.00 420 HIS A O 1
ATOM 3409 N N . ALA A 1 421 ? 19.793 -0.776 -10.833 1.00 97.50 421 ALA A N 1
ATOM 3410 C CA . ALA A 1 421 ? 18.354 -0.727 -10.617 1.00 97.50 421 ALA A CA 1
ATOM 3411 C C . ALA A 1 421 ? 17.658 -1.988 -11.117 1.00 97.50 421 ALA A C 1
ATOM 3413 O O . ALA A 1 421 ? 18.067 -2.612 -12.090 1.00 97.50 421 ALA A O 1
ATOM 3414 N N . SER A 1 422 ? 16.584 -2.352 -10.430 1.00 98.06 422 SER A N 1
ATOM 3415 C CA . SER A 1 422 ? 15.655 -3.395 -10.857 1.00 98.06 422 SER A CA 1
ATOM 3416 C C . SER A 1 422 ? 14.330 -3.205 -10.134 1.00 98.06 422 SER A C 1
ATOM 3418 O O . SER A 1 422 ? 14.273 -2.523 -9.107 1.00 98.06 422 SER A O 1
ATOM 3420 N N . VAL A 1 423 ? 13.269 -3.821 -10.638 1.00 98.25 423 VAL A N 1
ATOM 3421 C CA . VAL A 1 423 ? 12.030 -3.969 -9.878 1.00 98.25 423 VAL A CA 1
ATOM 3422 C C . VAL A 1 423 ? 11.469 -5.360 -10.022 1.00 98.25 423 VAL A C 1
ATOM 3424 O O . VAL A 1 423 ? 11.420 -5.924 -11.112 1.00 98.25 423 VAL A O 1
ATOM 3427 N N . GLU A 1 424 ? 11.052 -5.900 -8.890 1.00 98.38 424 GLU A N 1
ATOM 3428 C CA . GLU A 1 424 ? 10.401 -7.189 -8.780 1.00 98.38 424 GLU A CA 1
ATOM 3429 C C . GLU A 1 424 ? 8.963 -7.008 -8.309 1.00 98.38 424 GLU A C 1
ATOM 3431 O O . GLU A 1 424 ? 8.705 -6.248 -7.377 1.00 98.38 424 GLU A O 1
ATOM 3436 N N . TYR A 1 425 ? 8.055 -7.759 -8.923 1.00 98.06 425 TYR A N 1
ATOM 3437 C CA . TYR A 1 425 ? 6.652 -7.857 -8.548 1.00 98.06 425 TYR A CA 1
ATOM 3438 C C . TYR A 1 425 ? 6.309 -9.329 -8.306 1.00 98.06 425 TYR A C 1
ATOM 3440 O O . TYR A 1 425 ? 6.320 -10.120 -9.253 1.00 98.06 425 TYR A O 1
ATOM 3448 N N . GLU A 1 426 ? 5.994 -9.712 -7.065 1.00 98.25 426 GLU A N 1
ATOM 3449 C CA . GLU A 1 426 ? 5.413 -11.025 -6.748 1.00 98.25 426 GLU A CA 1
ATOM 3450 C C . GLU A 1 426 ? 3.915 -10.880 -6.455 1.00 98.25 426 GLU A C 1
ATOM 3452 O O . GLU A 1 426 ? 3.503 -10.106 -5.591 1.00 98.25 426 GLU A O 1
ATOM 3457 N N . PHE A 1 427 ? 3.098 -11.635 -7.186 1.00 98.12 427 PHE A N 1
ATOM 3458 C CA . PHE A 1 427 ? 1.646 -11.649 -7.052 1.00 98.12 427 PHE A CA 1
ATOM 3459 C C . PHE A 1 427 ? 1.242 -12.710 -6.033 1.00 98.12 427 PHE A C 1
ATOM 3461 O O . PHE A 1 427 ? 1.667 -13.864 -6.136 1.00 98.12 427 PHE A O 1
ATOM 3468 N N . VAL A 1 428 ? 0.413 -12.343 -5.058 1.00 97.56 428 VAL A N 1
ATOM 3469 C CA . VAL A 1 428 ? 0.013 -13.247 -3.972 1.00 97.56 428 VAL A CA 1
ATOM 3470 C C . VAL A 1 428 ? -1.472 -13.111 -3.676 1.00 97.56 428 VAL A C 1
ATOM 3472 O O . VAL A 1 428 ? -1.966 -11.999 -3.501 1.00 97.56 428 VAL A O 1
ATOM 3475 N N . ALA A 1 429 ? -2.177 -14.236 -3.601 1.00 96.56 429 ALA A N 1
ATOM 3476 C CA . ALA A 1 429 ? -3.576 -14.269 -3.188 1.00 96.56 429 ALA A CA 1
ATOM 3477 C C . ALA A 1 429 ? -3.715 -14.255 -1.656 1.00 96.56 429 ALA A C 1
ATOM 3479 O O . ALA A 1 429 ? -2.942 -14.903 -0.944 1.00 96.56 429 ALA A O 1
ATOM 3480 N N . ASP A 1 430 ? -4.741 -13.569 -1.158 1.00 93.56 430 ASP A N 1
ATOM 3481 C CA . ASP A 1 430 ? -5.258 -13.718 0.204 1.00 93.56 430 ASP A CA 1
ATOM 3482 C C . ASP A 1 430 ? -6.793 -13.661 0.161 1.00 93.56 430 ASP A C 1
ATOM 3484 O O . ASP A 1 430 ? -7.396 -12.611 -0.075 1.00 93.56 430 ASP A O 1
ATOM 3488 N N . GLY A 1 431 ? -7.433 -14.826 0.292 1.00 92.38 431 GLY A N 1
ATOM 3489 C CA . GLY A 1 431 ? -8.854 -14.980 -0.025 1.00 92.38 431 GLY A CA 1
ATOM 3490 C C . GLY A 1 431 ? -9.143 -14.676 -1.500 1.00 92.38 431 GLY A C 1
ATOM 3491 O O . GLY A 1 431 ? -8.489 -15.214 -2.390 1.00 92.38 431 GLY A O 1
ATOM 3492 N N . GLU A 1 432 ? -10.128 -13.813 -1.753 1.00 89.81 432 GLU A N 1
ATOM 3493 C CA . GLU A 1 432 ? -10.495 -13.354 -3.104 1.00 89.81 432 GLU A CA 1
ATOM 3494 C C . GLU A 1 432 ? -9.634 -12.175 -3.594 1.00 89.81 432 GLU A C 1
ATOM 3496 O O . GLU A 1 432 ? -9.685 -11.813 -4.770 1.00 89.81 432 GLU A O 1
ATOM 3501 N N . GLN A 1 433 ? -8.833 -11.568 -2.711 1.00 92.69 433 GLN A N 1
ATOM 3502 C CA . GLN A 1 433 ? -8.012 -10.407 -3.037 1.00 92.69 433 GLN A CA 1
ATOM 3503 C C . GLN A 1 433 ? -6.637 -10.835 -3.559 1.00 92.69 433 GLN A C 1
ATOM 3505 O O . GLN A 1 433 ? -5.939 -11.643 -2.946 1.00 92.69 433 GLN A O 1
ATOM 3510 N N . MET A 1 434 ? -6.207 -10.223 -4.663 1.00 96.31 434 MET A N 1
ATOM 3511 C CA . MET A 1 434 ? -4.839 -10.337 -5.167 1.00 96.31 434 MET A CA 1
ATOM 3512 C C . MET A 1 434 ? -4.004 -9.126 -4.746 1.00 96.31 434 MET A C 1
ATOM 3514 O O . MET A 1 434 ? -4.428 -7.976 -4.895 1.00 96.31 434 MET A O 1
ATOM 3518 N N . TYR A 1 435 ? -2.803 -9.400 -4.251 1.00 95.81 435 TYR A N 1
ATOM 3519 C CA . TYR A 1 435 ? -1.799 -8.415 -3.864 1.00 95.81 435 TYR A CA 1
ATOM 3520 C C . TYR A 1 435 ? -0.610 -8.468 -4.814 1.00 95.81 435 TYR A C 1
ATOM 3522 O O . TYR A 1 435 ? -0.261 -9.535 -5.323 1.00 95.81 435 TYR A O 1
ATOM 3530 N N . ILE A 1 436 ? 0.045 -7.326 -4.990 1.00 96.88 436 ILE A N 1
ATOM 3531 C CA . ILE A 1 436 ? 1.362 -7.225 -5.611 1.00 96.88 436 ILE A CA 1
ATOM 3532 C C . ILE A 1 436 ? 2.336 -6.770 -4.528 1.00 96.88 436 ILE A C 1
ATOM 3534 O O . ILE A 1 436 ? 2.130 -5.744 -3.880 1.00 96.88 436 ILE A O 1
ATOM 3538 N N . ILE A 1 437 ? 3.384 -7.559 -4.309 1.00 97.31 437 ILE A N 1
ATOM 3539 C CA . ILE A 1 437 ? 4.500 -7.208 -3.436 1.00 97.31 437 ILE A CA 1
ATOM 3540 C C . ILE A 1 437 ? 5.644 -6.728 -4.323 1.00 97.31 437 ILE A C 1
ATOM 3542 O O . ILE A 1 437 ? 6.160 -7.494 -5.141 1.00 97.31 437 ILE A O 1
ATOM 3546 N N . LYS A 1 438 ? 6.012 -5.458 -4.164 1.00 96.75 438 LYS A N 1
ATOM 3547 C CA . LYS A 1 438 ? 6.999 -4.750 -4.975 1.00 96.75 438 LYS A CA 1
ATOM 3548 C C . LYS A 1 438 ? 8.300 -4.551 -4.206 1.00 96.75 438 LYS A C 1
ATOM 3550 O O . LYS A 1 438 ? 8.304 -4.032 -3.089 1.00 96.75 438 LYS A O 1
ATOM 3555 N N . ASP A 1 439 ? 9.416 -4.894 -4.838 1.00 97.69 439 ASP A N 1
ATOM 3556 C CA . ASP A 1 439 ? 10.757 -4.503 -4.400 1.00 97.69 439 ASP A CA 1
ATOM 3557 C C . ASP A 1 439 ? 11.446 -3.742 -5.525 1.00 97.69 439 ASP A C 1
ATOM 3559 O O . ASP A 1 439 ? 11.767 -4.312 -6.566 1.00 97.69 439 ASP A O 1
ATOM 3563 N N . ALA A 1 440 ? 11.673 -2.453 -5.291 1.00 97.19 440 ALA A N 1
ATOM 3564 C CA . ALA A 1 440 ? 12.343 -1.564 -6.219 1.00 97.19 440 ALA A CA 1
ATOM 3565 C C . ALA A 1 440 ? 13.753 -1.234 -5.701 1.00 97.19 440 ALA A C 1
ATOM 3567 O O . ALA A 1 440 ? 13.927 -0.597 -4.653 1.00 97.19 440 ALA A O 1
ATOM 3568 N N . LEU A 1 441 ? 14.763 -1.687 -6.443 1.00 97.50 441 LEU A N 1
ATOM 3569 C CA . LEU A 1 441 ? 16.180 -1.416 -6.224 1.00 97.50 441 LEU A CA 1
ATOM 3570 C C . LEU A 1 441 ? 16.586 -0.136 -6.957 1.00 97.50 441 LEU A C 1
ATOM 3572 O O . LEU A 1 441 ? 16.304 0.015 -8.147 1.00 97.50 441 LEU A O 1
ATOM 3576 N N . GLY A 1 442 ? 17.324 0.721 -6.258 1.00 97.25 442 GLY A N 1
ATOM 3577 C CA . GLY A 1 442 ? 18.050 1.836 -6.852 1.00 97.25 442 GLY A CA 1
ATOM 3578 C C . GLY A 1 442 ? 19.252 2.189 -5.988 1.00 97.25 442 GLY A C 1
ATOM 3579 O O . GLY A 1 442 ? 19.096 2.845 -4.954 1.00 97.25 442 GLY A O 1
ATOM 3580 N N . THR A 1 443 ? 20.438 1.755 -6.397 1.00 97.38 443 THR A N 1
ATOM 3581 C CA . THR A 1 443 ? 21.715 2.032 -5.725 1.00 97.38 443 THR A CA 1
ATOM 3582 C C . THR A 1 443 ? 22.722 2.626 -6.702 1.00 97.38 443 THR A C 1
ATOM 3584 O O . THR A 1 443 ? 22.504 2.642 -7.914 1.00 97.38 443 THR A O 1
ATOM 3587 N N . GLN A 1 444 ? 23.802 3.183 -6.165 1.00 97.62 444 GLN A N 1
ATOM 3588 C CA . GLN A 1 444 ? 24.930 3.685 -6.939 1.00 97.62 444 GLN A CA 1
ATOM 3589 C C . GLN A 1 444 ? 26.236 3.284 -6.266 1.00 97.62 444 GLN A C 1
ATOM 3591 O O . GLN A 1 444 ? 26.330 3.368 -5.040 1.00 97.62 444 GLN A O 1
ATOM 3596 N N . ASP A 1 445 ? 27.245 2.909 -7.046 1.00 98.00 445 ASP A N 1
ATOM 3597 C CA . ASP A 1 445 ? 28.597 2.684 -6.542 1.00 98.00 445 ASP A CA 1
ATOM 3598 C C . ASP A 1 445 ? 29.066 3.903 -5.737 1.00 98.00 445 ASP A C 1
ATOM 3600 O O . ASP A 1 445 ? 29.013 5.051 -6.197 1.00 98.00 445 ASP A O 1
ATOM 3604 N N . ARG A 1 446 ? 29.532 3.662 -4.510 1.00 96.81 446 ARG A N 1
ATOM 3605 C CA . ARG A 1 446 ? 29.873 4.741 -3.581 1.00 96.81 446 ARG A CA 1
ATOM 3606 C C . ARG A 1 446 ? 30.969 5.648 -4.113 1.00 96.81 446 ARG A C 1
ATOM 3608 O O . ARG A 1 446 ? 30.861 6.861 -3.966 1.00 96.81 446 ARG A O 1
ATOM 3615 N N . GLU A 1 447 ? 32.002 5.073 -4.719 1.00 97.00 447 GLU A N 1
ATOM 3616 C CA . GLU A 1 447 ? 33.130 5.835 -5.260 1.00 97.00 447 GLU A CA 1
ATOM 3617 C C . GLU A 1 447 ? 32.665 6.850 -6.313 1.00 97.00 447 GLU A C 1
ATOM 3619 O O . GLU A 1 447 ? 33.116 7.995 -6.318 1.00 97.00 447 GLU A O 1
ATOM 3624 N N . VAL A 1 448 ? 31.704 6.461 -7.160 1.00 96.25 448 VAL A N 1
ATOM 3625 C CA . VAL A 1 448 ? 31.128 7.348 -8.177 1.00 96.25 448 VAL A CA 1
ATOM 3626 C C . VAL A 1 448 ? 30.277 8.439 -7.529 1.00 96.25 448 VAL A C 1
ATOM 3628 O O . VAL A 1 448 ? 30.402 9.610 -7.886 1.00 96.25 448 VAL A O 1
ATOM 3631 N N . PHE A 1 449 ? 29.450 8.086 -6.542 1.00 95.50 449 PHE A N 1
ATOM 3632 C CA . PHE A 1 449 ? 28.640 9.063 -5.814 1.00 95.50 449 PHE A CA 1
ATOM 3633 C C . PHE A 1 449 ? 29.500 10.101 -5.070 1.00 95.50 449 PHE A C 1
ATOM 3635 O O . PHE A 1 449 ? 29.221 11.298 -5.120 1.00 95.50 449 PHE A O 1
ATOM 3642 N N . GLU A 1 450 ? 30.571 9.665 -4.406 1.00 95.00 450 GLU A N 1
ATOM 3643 C CA . GLU A 1 450 ? 31.488 10.549 -3.678 1.00 95.00 450 GLU A CA 1
ATOM 3644 C C . GLU A 1 450 ? 32.282 11.463 -4.616 1.00 95.00 450 GLU A C 1
ATOM 3646 O O . GLU A 1 450 ? 32.558 12.614 -4.274 1.00 95.00 450 GLU A O 1
ATOM 3651 N N . GLU A 1 451 ? 32.592 10.999 -5.826 1.00 95.12 451 GLU A N 1
ATOM 3652 C CA . GLU A 1 451 ? 33.178 11.847 -6.860 1.00 95.12 451 GLU A CA 1
ATOM 3653 C C . GLU A 1 451 ? 32.224 12.968 -7.296 1.00 95.12 451 GLU A C 1
ATOM 3655 O O . GLU A 1 451 ? 32.641 14.124 -7.412 1.00 95.12 451 GLU A O 1
ATOM 3660 N N . LEU A 1 452 ? 30.937 12.658 -7.486 1.00 93.25 452 LEU A N 1
ATOM 3661 C CA . LEU A 1 452 ? 29.910 13.664 -7.779 1.00 93.25 452 LEU A CA 1
ATOM 3662 C C . LEU A 1 452 ? 29.773 14.669 -6.627 1.00 93.25 452 LEU A C 1
ATOM 3664 O O . LEU A 1 452 ? 29.726 15.878 -6.860 1.00 93.25 452 LEU A O 1
ATOM 3668 N N . GLU A 1 453 ? 29.784 14.176 -5.387 1.00 92.88 453 GLU A N 1
ATOM 3669 C CA . GLU A 1 453 ? 29.737 14.998 -4.178 1.00 92.88 453 GLU A CA 1
ATOM 3670 C C . GLU A 1 453 ? 30.927 15.967 -4.084 1.00 92.88 453 GLU A C 1
ATOM 3672 O O . GLU A 1 453 ? 30.738 17.136 -3.738 1.00 92.88 453 GLU A O 1
ATOM 3677 N N . ARG A 1 454 ? 32.151 15.519 -4.405 1.00 94.62 454 ARG A N 1
ATOM 3678 C CA . ARG A 1 454 ? 33.331 16.402 -4.436 1.00 94.62 454 ARG A CA 1
ATOM 3679 C C . ARG A 1 454 ? 33.198 17.483 -5.497 1.00 94.62 454 ARG A C 1
ATOM 3681 O O . ARG A 1 454 ? 33.344 18.658 -5.171 1.00 94.62 454 ARG A O 1
ATOM 3688 N N . ARG A 1 455 ? 32.865 17.107 -6.736 1.00 92.12 455 ARG A N 1
ATOM 3689 C CA . ARG A 1 455 ? 32.728 18.059 -7.852 1.00 92.12 455 ARG A CA 1
ATOM 3690 C C . ARG A 1 455 ? 31.694 19.139 -7.564 1.00 92.12 455 ARG A C 1
ATOM 3692 O O . ARG A 1 455 ? 31.913 20.297 -7.896 1.00 92.12 455 ARG A O 1
ATOM 3699 N N . ALA A 1 456 ? 30.588 18.773 -6.923 1.00 88.81 456 ALA A N 1
ATOM 3700 C CA . ALA A 1 456 ? 29.539 19.718 -6.565 1.00 88.81 456 ALA A CA 1
ATOM 3701 C C . ALA A 1 456 ? 29.932 20.687 -5.436 1.00 88.81 456 ALA A C 1
ATOM 3703 O O . ALA A 1 456 ? 29.316 21.737 -5.317 1.00 88.81 456 ALA A O 1
ATOM 3704 N N . LYS A 1 457 ? 30.924 20.348 -4.599 1.00 88.94 457 LYS A N 1
ATOM 3705 C CA . LYS A 1 457 ? 31.467 21.248 -3.561 1.00 88.94 457 LYS A CA 1
ATOM 3706 C C . LYS A 1 457 ? 32.525 22.215 -4.104 1.00 88.94 457 LYS A C 1
ATOM 3708 O O . LYS A 1 457 ? 32.832 23.200 -3.440 1.00 88.94 457 LYS A O 1
ATOM 3713 N N . GLU A 1 458 ? 33.115 21.903 -5.256 1.00 88.31 458 GLU A N 1
ATOM 3714 C CA . GLU A 1 458 ? 34.130 22.727 -5.928 1.00 88.31 458 GLU A CA 1
ATOM 3715 C C . GLU A 1 458 ? 33.523 23.788 -6.867 1.00 88.31 458 GLU A C 1
ATOM 3717 O O . GLU A 1 458 ? 34.226 24.720 -7.261 1.00 88.31 458 GLU A O 1
ATOM 3722 N N . GLN A 1 459 ? 32.238 23.649 -7.213 1.00 74.06 459 GLN A N 1
ATOM 3723 C CA . GLN A 1 459 ? 31.427 24.624 -7.957 1.00 74.06 459 GLN A CA 1
ATOM 3724 C C . GLN A 1 459 ? 30.703 25.568 -6.998 1.00 74.06 459 GLN A C 1
ATOM 3726 O O . GLN A 1 459 ? 30.584 26.764 -7.354 1.00 74.06 459 GLN A O 1
#

Foldseek 3Di:
DPDDPQQFCPPQQLCCPAVRDNDDQPDDAQDKDAHPVRQKIKHFHAQADWDQFLAGIAGRWTWMKMAGDDQQKGIKIFTFGWQQETAKMWTAGVNDIWIKGWNDWDGGDTDRHGQDAFTKTWIDTDDPWFDKPKTWMWGFHDDPPPDTDIDIDIDIDGDATDLALNNLLLQLQVQQWDDDDPPIDGDPVSLVSLVSSCVRQDDPVSNVLSVQSSVLSVVQQLQDCVNNVPRQWHAAKWKWFKKFWDDDPQFIAIGRVPCSNMHIDHDCPLPDPQLLLLVCLCVQCLQCVVVVTSDGLVLDAADKDKDAQDVVVVNPWFARKMKMKHWHFFAWDQFLAGIAGRWTKIKIAIDTPTGDDPSSHGIKIWTFGAFAATAKIWGDDVDTRIKGWNDWDGGDGDRHDDDAQTKTKIFTPDHDLQWGWIKMWGWHDDPPIIMTTMTIGIMGRVVSVVVSVVVVVVD

Radius of gyration: 27.12 Å; chains: 1; bounding box: 74×43×72 Å